Protein 4M1B (pdb70)

Radius of gyration: 23.22 Å; Cα contacts (8 Å, |Δi|>4): 862; chains: 2; bounding box: 54×66×50 Å

Sequence (400 aa):
KVIYKGDTSKKQVAFTFDISWGDKKAIPILDTLKERDIKNATFFLSAAWAERHPDVVERIIKDGHEIGSMGYNYTSYTSLETNEIRRDLLRAQDVFTKLGVKQIKLLRPPSGDFNKATLKIAESLGYTVVHWSNNSNDWKNPGVNKIVSTVSNNLKGGDIVLLHASDSALQTNKALPLLLQKLKSDGYEQISVSQLISNTKVIYKGDTSKKQVAFTFDISWGDKKAIPILDTLKERDIKNATFFLSAAWAERHPDVVERIIKDGHEIGSMGYNYTSYTSLETNEIRRDLLRAQDVFTKLGVKQIKLLRPPSGDFNKATLKIAESLGYTVVHWSNNSNDWKNPGVNKIVSTVSNNLKGGDIVLLHASDSALQTNKALPLLLQKLKSDGYEQISVSQLISNT

Secondary structure (DSSP, 8-state):
-EESB--TTSSEEEEEEEESS-SSSHHHHHHHHHHTT----EEEE-HHHHHH-HHHHHHHHHHT-EEEE--SS-S-GGGS-HHHHHHHHHHHHHHHHHTTPPPP-EE--GGG---HHHHHHHHHTTPEEE--SEE--GGG---HHHHHHHHHHT--TTBEEEEE-STT-SSHHHHHHHHHHHHHHTT-EE--HHHHHHT-/-EESB--TTSSEEEEEEEESS-SSSHHHHHHHHHHTT----EEEE-HHHHTT-HHHHHHHHHTT-EEEE--SS-S-GGGS-HHHHHHHHHHHHHHHHHTT-----EE--GGG---HHHHHHHHHTTPEEE--SEE--GGG---HHHHHHHHHTT--TTBEEEEE-STT-SSHHHHHHHHHHHHHHHTPEE--HHHHHHH-

Foldseek 3Di:
DADAWFDLVDQAEAEEAEAEAADPQLVLLLVLCVVLPHQEHEYEYALLRCLVPLVSVLSNVVSRYAYAYQFHDLDAPVPDDLVVLLVRNVVSQVSCVVSVHDGHQEYQHRVNDDDDSNCVSCVVVNHHYYDWDQELVQLVVPDLVSSLCSCLVPPTHGTYYYDYRYPSRPCCSVNVVVNVCSSVVVPHHHHHPVVRHVVD/DADAWFDQPDQAEAEEAEAQAADPQQVLLLVLCVVVPNQEHEYEYALLRCLVCLVSVVSNVVSRYHYAYQFHHQDAPVVDDLVVLLVRNVVSCVSCVVSVNNPHAEYEHRPNHDDVSNVVSCVVVNHYYYHWDAELVQLVVPDLVSSLCSRLVRDGHGGYYYDYRYPSRPRCSVNVVVNVVSCVVVVHHYHYVVVRVVVD

Solvent-accessible surface area: 17294 Å² total; per-residue (Å²): 153,30,21,102,109,10,39,86,102,84,103,34,0,0,0,0,0,14,1,32,128,12,90,139,66,6,59,52,0,0,64,14,0,101,120,110,116,27,123,41,0,0,0,0,0,1,0,24,9,0,21,190,38,59,92,6,0,124,48,0,48,162,13,49,2,35,9,0,0,2,0,24,81,104,66,22,2,64,81,58,96,66,86,82,2,79,67,12,1,52,40,0,22,3,1,0,0,32,32,22,0,72,84,8,146,5,0,2,1,0,69,13,57,48,66,163,48,1,27,125,8,0,104,72,54,57,20,47,4,0,35,49,49,7,48,0,50,0,123,132,42,42,23,39,125,113,0,26,40,30,1,22,120,84,9,131,9,0,7,0,0,9,0,31,1,4,15,40,2,94,35,0,49,130,0,0,34,81,1,12,114,52,4,162,86,60,49,34,94,14,6,9,0,39,81,2,50,94,52,102,165,59,21,104,77,8,81,89,99,114,108,22,0,0,1,0,0,3,1,14,20,12,87,113,53,8,63,52,1,0,60,12,1,91,130,103,111,29,104,40,0,0,0,0,0,1,0,19,8,0,67,153,37,67,102,11,3,117,50,0,76,177,11,48,12,34,14,0,0,0,0,20,45,20,5,0,0,77,38,39,125,59,108,86,0,97,150,10,0,71,83,0,73,74,11,2,59,162,50,61,20,155,139,22,116,2,0,0,0,0,23,7,42,43,57,153,28,0,49,142,12,1,124,88,42,56,15,15,0,0,38,35,42,8,43,0,45,0,21,93,29,52,24,35,113,116,0,11,40,39,1,22,115,93,15,134,8,0,4,0,0,8,0,3,1,0,4,1,2,80,35,0,49,134,0,0,24,64,0,18,108,80,8,177,88,75,45,35,96,12,7,8,0,34,78,4,36,84,75,76

B-factor: mean 28.82, std 10.71, range [11.8, 72.99]

Nearest PDB structures (foldseek):
  4m1b-assembly2_B  TM=9.863E-01  e=6.313E-39  Bacillus anthracis
  7bkf-assembly1_A  TM=9.583E-01  e=1.012E-19  Bacillus anthracis
  6hpa-assembly1_A  TM=9.599E-01  e=2.372E-19  Bacillus anthracis
  6hm9-assembly1_A  TM=9.609E-01  e=3.026E-19  Bacillus anthracis
  2cc0-assembly1_B  TM=9.495E-01  e=5.372E-16  Streptomyces lividans

CATH classification: 3.20.20.370

InterPro domains:
  IPR002509 NodB homology domain [PF01522] (51-176)
  IPR002509 NodB homology domain [PS51677] (57-237)
  IPR011330 Glycoside hydrolase/deacetylase, beta/alpha-barrel [SSF88713] (14-243)
  IPR014132 Sporulation polysaccharide deacetylase PdaB-like [TIGR02764] (53-243)
  IPR050248 Polysaccharide deacetylase, ArnD subfamily [PTHR10587] (42-245)

Structure (mmCIF, N/CA/C/O backbone):
data_4M1B
#
_entry.id   4M1B
#
_cell.length_a   47.173
_cell.length_b   75.795
_cell.length_c   124.540
_cell.angle_alpha   90.00
_cell.angle_beta   90.00
_cell.angle_gamma   90.00
#
_symmetry.space_group_name_H-M   'P 21 21 21'
#
loop_
_entity.id
_entity.type
_entity.pdbx_description
1 polymer 'Polysaccharide deacetylase'
2 non-polymer 'TRIETHYLENE GLYCOL'
3 water water
#
loop_
_atom_site.group_PDB
_atom_site.id
_atom_site.type_symbol
_atom_site.label_atom_id
_atom_site.label_alt_id
_atom_site.label_comp_id
_atom_site.label_asym_id
_atom_site.label_entity_id
_atom_site.label_seq_id
_atom_site.pdbx_PDB_ins_code
_atom_site.Cartn_x
_atom_site.Cartn_y
_atom_site.Cartn_z
_atom_site.occupancy
_atom_site.B_iso_or_equiv
_atom_site.auth_seq_id
_atom_site.auth_comp_id
_atom_site.auth_asym_id
_atom_site.auth_atom_id
_atom_site.pdbx_PDB_model_num
ATOM 1 N N . LYS A 1 47 ? 16.086 32.811 71.125 1.00 48.66 47 LYS A N 1
ATOM 2 C CA . LYS A 1 47 ? 16.206 34.257 70.974 1.00 54.81 47 LYS A CA 1
ATOM 3 C C . LYS A 1 47 ? 16.228 34.955 72.338 1.00 56.12 47 LYS A C 1
ATOM 4 O O . LYS A 1 47 ? 16.432 36.170 72.432 1.00 52.46 47 LYS A O 1
ATOM 10 N N . VAL A 1 48 ? 15.996 34.172 73.388 1.00 49.46 48 VAL A N 1
ATOM 11 C CA . VAL A 1 48 ? 16.321 34.580 74.748 1.00 43.57 48 VAL A CA 1
ATOM 12 C C . VAL A 1 48 ? 17.784 34.185 74.999 1.00 43.20 48 VAL A C 1
ATOM 13 O O . VAL A 1 48 ? 18.276 33.213 74.420 1.00 44.71 48 VAL A O 1
ATOM 17 N N . ILE A 1 49 ? 18.507 34.956 75.804 1.00 35.44 49 ILE A N 1
ATOM 18 C CA . ILE A 1 49 ? 19.850 34.531 76.170 1.00 35.38 49 ILE A CA 1
ATOM 19 C C . ILE A 1 49 ? 19.942 34.066 77.629 1.00 36.11 49 ILE A C 1
ATOM 20 O O . ILE A 1 49 ? 19.516 34.776 78.552 1.00 28.55 49 ILE A O 1
ATOM 25 N N . TYR A 1 50 ? 20.487 32.863 77.818 1.00 32.92 50 TYR A N 1
ATOM 26 C CA . TYR A 1 50 ? 20.640 32.280 79.145 1.00 30.64 50 TYR A CA 1
ATOM 27 C C . TYR A 1 50 ? 22.080 32.417 79.579 1.00 32.77 50 TYR A C 1
ATOM 28 O O . TYR A 1 50 ? 22.364 32.549 80.774 1.00 28.05 50 TYR A O 1
ATOM 37 N N . LYS A 1 51 ? 22.984 32.394 78.598 1.00 28.73 51 LYS A N 1
ATOM 38 C CA . LYS A 1 51 ? 24.419 32.437 78.865 1.00 31.03 51 LYS A CA 1
ATOM 39 C C . LYS A 1 51 ? 25.202 32.832 77.625 1.00 31.26 51 LYS A C 1
ATOM 40 O O . LYS A 1 51 ? 24.656 32.881 76.523 1.00 34.60 51 LYS A O 1
ATOM 46 N N . GLY A 1 52 ? 26.490 33.097 77.812 1.00 27.21 52 GLY A N 1
ATOM 47 C CA . GLY A 1 52 ? 27.360 33.467 76.713 1.00 32.08 52 GLY A CA 1
ATOM 48 C C . GLY A 1 52 ? 28.254 32.329 76.258 1.00 30.18 52 GLY A C 1
ATOM 49 O O . GLY A 1 52 ? 27.902 31.156 76.390 1.00 31.77 52 GLY A O 1
ATOM 50 N N . ASP A 1 53 ? 29.412 32.690 75.718 1.00 31.70 53 ASP A N 1
ATOM 51 C CA . ASP A 1 53 ? 30.367 31.726 75.179 1.00 35.91 53 ASP A CA 1
ATOM 52 C C . ASP A 1 53 ? 30.933 30.827 76.285 1.00 35.70 53 ASP A C 1
ATOM 53 O O . ASP A 1 53 ? 31.695 31.284 77.141 1.00 31.58 53 ASP A O 1
ATOM 58 N N . THR A 1 54 ? 30.575 29.545 76.255 1.00 34.84 54 THR A N 1
ATOM 59 C CA . THR A 1 54 ? 30.991 28.625 77.312 1.00 36.82 54 THR A CA 1
ATOM 60 C C . THR A 1 54 ? 32.460 28.237 77.230 1.00 34.63 54 THR A C 1
ATOM 61 O O . THR A 1 54 ? 32.985 27.602 78.144 1.00 38.80 54 THR A O 1
ATOM 65 N N . SER A 1 55 ? 33.126 28.613 76.143 1.00 37.13 55 SER A N 1
ATOM 66 C CA . SER A 1 55 ? 34.523 28.231 75.960 1.00 38.50 55 SER A CA 1
ATOM 67 C C . SER A 1 55 ? 35.470 29.363 76.344 1.00 41.12 55 SER A C 1
ATOM 68 O O . SER A 1 55 ? 36.680 29.277 76.123 1.00 44.08 55 SER A O 1
ATOM 71 N N . LYS A 1 56 ? 34.918 30.430 76.914 1.00 35.16 56 LYS A N 1
ATOM 72 C CA . LYS A 1 56 ? 35.738 31.547 77.376 1.00 35.81 56 LYS A CA 1
ATOM 73 C C . LYS A 1 56 ? 35.450 31.849 78.841 1.00 37.22 56 LYS A C 1
ATOM 74 O O . LYS A 1 56 ? 34.384 31.507 79.349 1.00 38.55 56 LYS A O 1
ATOM 80 N N . LYS A 1 57 ? 36.391 32.505 79.510 1.00 35.36 57 LYS A N 1
ATOM 81 C CA . LYS A 1 57 ? 36.290 32.712 80.954 1.00 36.76 57 LYS A CA 1
ATOM 82 C C . LYS A 1 57 ? 35.734 34.083 81.309 1.00 33.68 57 LYS A C 1
ATOM 83 O O . LYS A 1 57 ? 36.373 34.868 82.018 1.00 33.97 57 LYS A O 1
ATOM 89 N N . GLN A 1 58 ? 34.537 34.362 80.804 1.00 33.81 58 GLN A N 1
ATOM 90 C CA . GLN A 1 58 ? 33.871 35.631 81.055 1.00 28.16 58 GLN A CA 1
ATOM 91 C C . GLN A 1 58 ? 32.468 35.330 81.559 1.00 23.47 58 GLN A C 1
ATOM 92 O O . GLN A 1 58 ? 31.792 34.440 81.046 1.00 24.39 58 GLN A O 1
ATOM 98 N N . VAL A 1 59 ? 32.041 36.057 82.583 1.00 24.33 59 VAL A N 1
ATOM 99 C CA . VAL A 1 59 ? 30.720 35.830 83.160 1.00 27.27 59 VAL A CA 1
ATOM 100 C C . VAL A 1 59 ? 30.096 37.186 83.442 1.00 21.48 59 VAL A C 1
ATOM 101 O O . VAL A 1 59 ? 30.802 38.194 83.556 1.00 20.42 59 VAL A O 1
ATOM 105 N N . ALA A 1 60 ? 28.778 37.219 83.554 1.00 18.77 60 ALA A N 1
ATOM 106 C CA . ALA A 1 60 ? 28.091 38.472 83.840 1.00 20.11 60 ALA A CA 1
ATOM 107 C C . ALA A 1 60 ? 27.368 38.374 85.171 1.00 19.11 60 ALA A C 1
ATOM 108 O O . ALA A 1 60 ? 26.525 37.481 85.353 1.00 19.79 60 ALA A O 1
ATOM 110 N N . PHE A 1 61 ? 27.704 39.256 86.115 1.00 19.07 61 PHE A N 1
ATOM 111 C CA . PHE A 1 61 ? 26.894 39.363 87.330 1.00 20.30 61 PHE A CA 1
ATOM 112 C C . PHE A 1 61 ? 25.765 40.327 87.032 1.00 22.57 61 PHE A C 1
ATOM 113 O O . PHE A 1 61 ? 26.010 41.444 86.543 1.00 20.81 61 PHE A O 1
ATOM 121 N N . THR A 1 62 ? 24.532 39.891 87.289 1.00 19.37 62 THR A N 1
ATOM 122 C CA . THR A 1 62 ? 23.375 40.749 87.080 1.00 19.31 62 THR A CA 1
ATOM 123 C C . THR A 1 62 ? 22.582 40.914 88.376 1.00 21.84 62 THR A C 1
ATOM 124 O O . THR A 1 62 ? 22.468 39.972 89.168 1.00 21.47 62 THR A O 1
ATOM 128 N N . PHE A 1 63 ? 22.073 42.122 88.598 1.00 17.55 63 PHE A N 1
ATOM 129 C CA . PHE A 1 63 ? 21.315 42.440 89.807 1.00 17.91 63 PHE A CA 1
ATOM 130 C C . PHE A 1 63 ? 19.937 42.966 89.439 1.00 21.10 63 PHE A C 1
ATOM 131 O O . PHE A 1 63 ? 19.832 43.974 88.733 1.00 19.17 63 PHE A O 1
ATOM 139 N N . ASP A 1 64 ? 18.883 42.292 89.905 1.00 19.11 64 ASP A N 1
ATOM 140 C CA . ASP A 1 64 ? 17.513 42.764 89.703 1.00 17.58 64 ASP A CA 1
ATOM 141 C C . ASP A 1 64 ? 17.092 43.645 90.880 1.00 19.13 64 ASP A C 1
ATOM 142 O O . ASP A 1 64 ? 17.360 43.310 92.045 1.00 18.88 64 ASP A O 1
ATOM 147 N N . ILE A 1 65 ? 16.445 44.775 90.586 1.00 17.68 65 ILE A N 1
ATOM 148 C CA . ILE A 1 65 ? 15.874 45.633 91.625 1.00 17.70 65 ILE A CA 1
ATOM 149 C C . ILE A 1 65 ? 14.404 45.928 91.314 1.00 18.51 65 ILE A C 1
ATOM 150 O O . ILE A 1 65 ? 14.093 46.627 90.339 1.00 16.40 65 ILE A O 1
ATOM 155 N N . SER A 1 66 ? 13.496 45.413 92.136 1.00 17.51 66 SER A N 1
ATOM 156 C CA . SER A 1 66 ? 12.067 45.646 91.894 1.00 21.39 66 SER A CA 1
ATOM 157 C C . SER A 1 66 ? 11.472 46.547 92.974 1.00 22.63 66 SER A C 1
ATOM 158 O O . SER A 1 66 ? 10.369 47.079 92.814 1.00 22.80 66 SER A O 1
ATOM 161 N N . TRP A 1 67 ? 12.199 46.708 94.078 1.00 17.61 67 TRP A N 1
ATOM 162 C CA . TRP A 1 67 ? 11.732 47.543 95.181 1.00 20.94 67 TRP A CA 1
ATOM 163 C C . TRP A 1 67 ? 12.875 47.827 96.126 1.00 20.76 67 TRP A C 1
ATOM 164 O O . TRP A 1 67 ? 13.902 47.139 96.089 1.00 20.51 67 TRP A O 1
ATOM 175 N N . GLY A 1 68 ? 12.694 48.849 96.958 1.00 19.91 68 GLY A N 1
ATOM 176 C CA . GLY A 1 68 ? 13.597 49.096 98.065 1.00 20.78 68 GLY A CA 1
ATOM 177 C C . GLY A 1 68 ? 14.366 50.399 98.034 1.00 23.08 68 GLY A C 1
ATOM 178 O O . GLY A 1 68 ? 14.534 51.018 96.977 1.00 23.27 68 GLY A O 1
ATOM 179 N N . ASP A 1 69 ? 14.861 50.811 99.200 1.00 22.35 69 ASP A N 1
ATOM 180 C CA . ASP A 1 69 ? 15.653 52.038 99.304 1.00 24.02 69 ASP A CA 1
ATOM 181 C C . ASP A 1 69 ? 16.877 51.921 100.210 1.00 22.15 69 ASP A C 1
ATOM 182 O O . ASP A 1 69 ? 17.415 52.947 100.631 1.00 23.11 69 ASP A O 1
ATOM 187 N N . LYS A 1 70 ? 17.323 50.694 100.499 1.00 25.27 70 LYS A N 1
ATOM 188 C CA . LYS A 1 70 ? 18.401 50.480 101.483 1.00 24.49 70 LYS A CA 1
ATOM 189 C C . LYS A 1 70 ? 19.596 49.635 101.024 1.00 25.44 70 LYS A C 1
ATOM 190 O O . LYS A 1 70 ? 20.735 49.904 101.426 1.00 28.27 70 LYS A O 1
ATOM 196 N N . LYS A 1 71 ? 19.352 48.601 100.218 1.00 22.09 71 LYS A N 1
ATOM 197 C CA . LYS A 1 71 ? 20.408 47.629 99.913 1.00 20.59 71 LYS A CA 1
ATOM 198 C C . LYS A 1 71 ? 21.238 47.933 98.665 1.00 22.13 71 LYS A C 1
ATOM 199 O O . LYS A 1 71 ? 22.400 47.526 98.579 1.00 22.82 71 LYS A O 1
ATOM 205 N N . ALA A 1 72 ? 20.653 48.633 97.694 1.00 22.09 72 ALA A N 1
ATOM 206 C CA . ALA A 1 72 ? 21.339 48.861 96.419 1.00 17.36 72 ALA A CA 1
ATOM 207 C C . ALA A 1 72 ? 22.584 49.733 96.562 1.00 19.88 72 ALA A C 1
ATOM 208 O O . ALA A 1 72 ? 23.619 49.444 95.969 1.00 19.78 72 ALA A O 1
ATOM 210 N N . ILE A 1 73 ? 22.487 50.812 97.329 1.00 20.20 73 ILE A N 1
ATOM 211 C CA . ILE A 1 73 ? 23.637 51.712 97.468 1.00 21.16 73 ILE A CA 1
ATOM 212 C C . ILE A 1 73 ? 24.880 51.027 98.081 1.00 20.98 73 ILE A C 1
ATOM 213 O O . ILE A 1 73 ? 25.983 51.165 97.546 1.00 22.67 73 ILE A O 1
ATOM 218 N N . PRO A 1 74 ? 24.712 50.283 99.196 1.00 21.24 74 PRO A N 1
ATOM 219 C CA . PRO A 1 74 ? 25.890 49.563 99.702 1.00 21.27 74 PRO A CA 1
ATOM 220 C C . PRO A 1 74 ? 26.441 48.551 98.699 1.00 19.58 74 PRO A C 1
ATOM 221 O O . PRO A 1 74 ? 27.660 48.411 98.602 1.00 18.31 74 PRO A O 1
ATOM 225 N N . ILE A 1 75 ? 25.576 47.854 97.967 1.00 17.00 75 ILE A N 1
ATOM 226 C CA . ILE A 1 75 ? 26.045 46.959 96.900 1.00 19.41 75 ILE A CA 1
ATOM 227 C C . ILE A 1 75 ? 26.860 47.737 95.861 1.00 19.39 75 ILE A C 1
ATOM 228 O O . ILE A 1 75 ? 27.921 47.282 95.409 1.00 18.63 75 ILE A O 1
ATOM 233 N N . LEU A 1 76 ? 26.372 48.922 95.501 1.00 19.94 76 LEU A N 1
ATOM 234 C CA . LEU A 1 76 ? 27.091 49.782 94.569 1.00 18.57 76 LEU A CA 1
ATOM 235 C C . LEU A 1 76 ? 28.434 50.238 95.150 1.00 20.46 76 LEU A C 1
ATOM 236 O O . LEU A 1 76 ? 29.432 50.303 94.435 1.00 16.80 76 LEU A O 1
ATOM 241 N N . ASP A 1 77 ? 28.463 50.550 96.442 1.00 20.91 77 ASP A N 1
ATOM 242 C CA . ASP A 1 77 ? 29.725 50.944 97.076 1.00 25.21 77 ASP A CA 1
ATOM 243 C C . ASP A 1 77 ? 30.722 49.796 97.056 1.00 24.51 77 ASP A C 1
ATOM 244 O O . ASP A 1 77 ? 31.922 50.002 96.857 1.00 22.67 77 ASP A O 1
ATOM 249 N N . THR A 1 78 ? 30.227 48.577 97.255 1.00 20.82 78 THR A N 1
ATOM 250 C CA . THR A 1 78 ? 31.093 47.403 97.233 1.00 21.57 78 THR A CA 1
ATOM 251 C C . THR A 1 78 ? 31.692 47.168 95.843 1.00 22.96 78 THR A C 1
ATOM 252 O O . THR A 1 78 ? 32.890 46.905 95.711 1.00 19.74 78 THR A O 1
ATOM 256 N N . LEU A 1 79 ? 30.861 47.256 94.808 1.00 17.66 79 LEU A N 1
ATOM 257 C CA . LEU A 1 79 ? 31.337 47.093 93.424 1.00 20.58 79 LEU A CA 1
ATOM 258 C C . LEU A 1 79 ? 32.410 48.117 93.075 1.00 21.37 79 LEU A C 1
ATOM 259 O O . LEU A 1 79 ? 33.410 47.797 92.418 1.00 21.76 79 LEU A O 1
ATOM 264 N N . LYS A 1 80 ? 32.209 49.351 93.526 1.00 19.77 80 LYS A N 1
ATOM 265 C CA . LYS A 1 80 ? 33.172 50.419 93.260 1.00 24.03 80 LYS A CA 1
ATOM 266 C C . LYS A 1 80 ? 34.504 50.123 93.951 1.00 27.09 80 LYS A C 1
ATOM 267 O O . LYS A 1 80 ? 35.576 50.243 93.361 1.00 28.36 80 LYS A O 1
ATOM 273 N N . GLU A 1 81 ? 34.410 49.717 95.210 1.00 25.86 81 GLU A N 1
ATOM 274 C CA . GLU A 1 81 ? 35.559 49.412 96.059 1.00 26.28 81 GLU A CA 1
ATOM 275 C C . GLU A 1 81 ? 36.376 48.222 95.548 1.00 30.19 81 GLU A C 1
ATOM 276 O O . GLU A 1 81 ? 37.603 48.176 95.712 1.00 32.72 81 GLU A O 1
ATOM 282 N N . ARG A 1 82 ? 35.699 47.264 94.918 1.00 25.93 82 ARG A N 1
ATOM 283 C CA . ARG A 1 82 ? 36.373 46.106 94.339 1.00 24.69 82 ARG A CA 1
ATOM 284 C C . ARG A 1 82 ? 36.695 46.336 92.862 1.00 24.13 82 ARG A C 1
ATOM 285 O O . ARG A 1 82 ? 37.072 45.396 92.157 1.00 27.24 82 ARG A O 1
ATOM 293 N N . ASP A 1 83 ? 36.519 47.575 92.398 1.00 27.26 83 ASP A N 1
ATOM 294 C CA . ASP A 1 83 ? 36.865 47.967 91.025 1.00 26.79 83 ASP A CA 1
ATOM 295 C C . ASP A 1 83 ? 36.013 47.321 89.915 1.00 30.56 83 ASP A C 1
ATOM 296 O O . ASP A 1 83 ? 36.507 47.019 88.827 1.00 27.84 83 ASP A O 1
ATOM 301 N N . ILE A 1 84 ? 34.726 47.116 90.181 1.00 27.30 84 ILE A N 1
ATOM 302 C CA . ILE A 1 84 ? 33.822 46.615 89.148 1.00 24.84 84 ILE A CA 1
ATOM 303 C C . ILE A 1 84 ? 32.947 47.765 88.631 1.00 28.78 84 ILE A C 1
ATOM 304 O O . ILE A 1 84 ? 32.177 48.353 89.403 1.00 23.86 84 ILE A O 1
ATOM 309 N N . LYS A 1 85 ? 33.051 48.080 87.338 1.00 22.25 85 LYS A N 1
ATOM 310 C CA . LYS A 1 85 ? 32.308 49.208 86.768 1.00 26.64 85 LYS A CA 1
ATOM 311 C C . LYS A 1 85 ? 31.403 48.773 85.618 1.00 24.95 85 LYS A C 1
ATOM 312 O O . LYS A 1 85 ? 30.864 49.607 84.879 1.00 27.26 85 LYS A O 1
ATOM 318 N N . ASN A 1 86 ? 31.229 47.466 85.460 1.00 22.77 86 ASN A N 1
ATOM 319 C CA . ASN A 1 86 ? 30.469 46.962 84.323 1.00 23.33 86 ASN A CA 1
ATOM 320 C C . ASN A 1 86 ? 29.572 45.791 84.673 1.00 21.11 86 ASN A C 1
ATOM 321 O O . ASN A 1 86 ? 29.417 44.858 83.880 1.00 22.63 86 ASN A O 1
ATOM 326 N N . ALA A 1 87 ? 28.968 45.842 85.857 1.00 21.21 87 ALA A N 1
ATOM 327 C CA . ALA A 1 87 ? 27.925 44.880 86.192 1.00 24.53 87 ALA A CA 1
ATOM 328 C C . ALA A 1 87 ? 26.669 45.291 85.424 1.00 23.76 87 ALA A C 1
ATOM 329 O O . ALA A 1 87 ? 26.659 46.331 84.750 1.00 20.62 87 ALA A O 1
ATOM 331 N N . THR A 1 88 ? 25.620 44.478 85.508 1.00 19.01 88 THR A N 1
ATOM 332 C CA . THR A 1 88 ? 24.375 44.781 84.815 1.00 20.40 88 THR A CA 1
ATOM 333 C C . THR A 1 88 ? 23.234 44.788 85.826 1.00 21.48 88 THR A C 1
ATOM 334 O O . THR A 1 88 ? 23.129 43.865 86.635 1.00 17.60 88 THR A O 1
ATOM 338 N N . PHE A 1 89 ? 22.416 45.845 85.798 1.00 18.34 89 PHE A N 1
ATOM 339 C CA . PHE A 1 89 ? 21.285 45.993 86.713 1.00 16.58 89 PHE A CA 1
ATOM 340 C C . PHE A 1 89 ? 20.002 46.020 85.916 1.00 19.09 89 PHE A C 1
ATOM 341 O O . PHE A 1 89 ? 19.879 46.811 84.987 1.00 20.96 89 PHE A O 1
ATOM 349 N N . PHE A 1 90 ? 19.055 45.161 86.270 1.00 19.00 90 PHE A N 1
ATOM 350 C CA . PHE A 1 90 ? 17.734 45.174 85.649 1.00 17.42 90 PHE A CA 1
ATOM 351 C C . PHE A 1 90 ? 16.752 45.835 86.603 1.00 20.06 90 PHE A C 1
ATOM 352 O O . PHE A 1 90 ? 16.606 45.411 87.751 1.00 20.05 90 PHE A O 1
ATOM 360 N N . LEU A 1 91 ? 16.085 46.885 86.132 1.00 18.27 91 LEU A N 1
ATOM 361 C CA . LEU A 1 91 ? 15.340 47.766 87.020 1.00 15.15 91 LEU A CA 1
ATOM 362 C C . LEU A 1 91 ? 13.881 47.771 86.644 1.00 19.67 91 LEU A C 1
ATOM 363 O O . LEU A 1 91 ? 13.535 47.861 85.458 1.00 17.63 91 LEU A O 1
ATOM 368 N N . SER A 1 92 ? 13.015 47.685 87.645 1.00 18.19 92 SER A N 1
ATOM 369 C CA . SER A 1 92 ? 11.603 47.960 87.400 1.00 19.32 92 SER A CA 1
ATOM 370 C C . SER A 1 92 ? 11.473 49.476 87.291 1.00 18.62 92 SER A C 1
ATOM 371 O O . SER A 1 92 ? 11.985 50.208 88.146 1.00 16.05 92 SER A O 1
ATOM 374 N N . ALA A 1 93 ? 10.813 49.963 86.245 1.00 16.06 93 ALA A N 1
ATOM 375 C CA . ALA A 1 93 ? 10.762 51.409 86.013 1.00 18.86 93 ALA A CA 1
ATOM 376 C C . ALA A 1 93 ? 9.828 52.117 86.988 1.00 18.87 93 ALA A C 1
ATOM 377 O O . ALA A 1 93 ? 9.948 53.322 87.191 1.00 20.64 93 ALA A O 1
ATOM 379 N N . ALA A 1 94 ? 8.891 51.379 87.582 1.00 18.57 94 ALA A N 1
ATOM 380 C CA . ALA A 1 94 ? 8.035 51.970 88.608 1.00 22.99 94 ALA A CA 1
ATOM 381 C C . ALA A 1 94 ? 8.882 52.249 89.837 1.00 19.46 94 ALA A C 1
ATOM 382 O O . ALA A 1 94 ? 8.718 53.275 90.507 1.00 21.26 94 ALA A O 1
ATOM 384 N N . TRP A 1 95 ? 9.793 51.334 90.137 1.00 19.58 95 TRP A N 1
ATOM 385 C CA . TRP A 1 95 ? 10.737 51.564 91.218 1.00 18.02 95 TRP A CA 1
ATOM 386 C C . TRP A 1 95 ? 11.690 52.715 90.878 1.00 18.37 95 TRP A C 1
ATOM 387 O O . TRP A 1 95 ? 11.953 53.575 91.715 1.00 19.75 95 TRP A O 1
ATOM 398 N N . ALA A 1 96 ? 12.221 52.718 89.655 1.00 18.14 96 ALA A N 1
ATOM 399 C CA . ALA A 1 96 ? 13.223 53.720 89.256 1.00 19.24 96 ALA A CA 1
ATOM 400 C C . ALA A 1 96 ? 12.678 55.142 89.345 1.00 22.75 96 ALA A C 1
ATOM 401 O O . ALA A 1 96 ? 13.373 56.067 89.788 1.00 18.91 96 ALA A O 1
ATOM 403 N N . GLU A 1 97 ? 11.436 55.312 88.903 1.00 18.19 97 GLU A N 1
ATOM 404 C CA . GLU A 1 97 ? 10.758 56.598 88.953 1.00 19.94 97 GLU A CA 1
ATOM 405 C C . GLU A 1 97 ? 10.694 57.162 90.376 1.00 22.94 97 GLU A C 1
ATOM 406 O O . GLU A 1 97 ? 10.728 58.386 90.566 1.00 23.27 97 GLU A O 1
ATOM 412 N N . ARG A 1 98 ? 10.586 56.264 91.360 1.00 24.55 98 ARG A N 1
ATOM 413 C CA . ARG A 1 98 ? 10.490 56.623 92.782 1.00 24.10 98 ARG A CA 1
ATOM 414 C C . ARG A 1 98 ? 11.853 56.765 93.450 1.00 23.58 98 ARG A C 1
ATOM 415 O O . ARG A 1 98 ? 11.975 57.417 94.489 1.00 25.03 98 ARG A O 1
ATOM 423 N N . HIS A 1 99 ? 12.877 56.138 92.872 1.00 21.84 99 HIS A N 1
ATOM 424 C CA . HIS A 1 99 ? 14.229 56.204 93.438 1.00 21.95 99 HIS A CA 1
ATOM 425 C C . HIS A 1 99 ? 15.302 56.642 92.436 1.00 20.55 99 HIS A C 1
ATOM 426 O O . HIS A 1 99 ? 16.279 55.920 92.204 1.00 20.35 99 HIS A O 1
ATOM 433 N N . PRO A 1 100 ? 15.143 57.846 91.858 1.00 20.84 100 PRO A N 1
ATOM 434 C CA . PRO A 1 100 ? 16.079 58.251 90.808 1.00 19.61 100 PRO A CA 1
ATOM 435 C C . PRO A 1 100 ? 17.482 58.485 91.358 1.00 19.61 100 PRO A C 1
ATOM 436 O O . PRO A 1 100 ? 18.444 58.463 90.590 1.00 18.79 100 PRO A O 1
ATOM 440 N N . ASP A 1 101 ? 17.605 58.708 92.661 1.00 23.06 101 ASP A N 1
ATOM 441 C CA . ASP A 1 101 ? 18.932 58.883 93.237 1.00 22.81 101 ASP A CA 1
ATOM 442 C C . ASP A 1 101 ? 19.735 57.601 93.071 1.00 21.71 101 ASP A C 1
ATOM 443 O O . ASP A 1 101 ? 20.917 57.638 92.747 1.00 24.69 101 ASP A O 1
ATOM 448 N N . VAL A 1 102 ? 19.087 56.462 93.277 1.00 19.67 102 VAL A N 1
ATOM 449 C CA . VAL A 1 102 ? 19.777 55.184 93.120 1.00 20.91 102 VAL A CA 1
ATOM 450 C C . VAL A 1 102 ? 20.132 54.926 91.652 1.00 18.01 102 VAL A C 1
ATOM 451 O O . VAL A 1 102 ? 21.263 54.529 91.330 1.00 18.40 102 VAL A O 1
ATOM 455 N N . VAL A 1 103 ? 19.175 55.154 90.752 1.00 17.10 103 VAL A N 1
ATOM 456 C CA . VAL A 1 103 ? 19.454 55.032 89.321 1.00 16.80 103 VAL A CA 1
ATOM 457 C C . VAL A 1 103 ? 20.634 55.911 88.898 1.00 16.82 103 VAL A C 1
ATOM 458 O O . VAL A 1 103 ? 21.513 55.461 88.166 1.00 19.22 103 VAL A O 1
ATOM 462 N N . GLU A 1 104 ? 20.645 57.159 89.368 1.00 22.45 104 GLU A N 1
ATOM 463 C CA . GLU A 1 104 ? 21.738 58.106 89.108 1.00 21.72 104 GLU A CA 1
ATOM 464 C C . GLU A 1 104 ? 23.082 57.475 89.456 1.00 23.49 104 GLU A C 1
ATOM 465 O O . GLU A 1 104 ? 24.072 57.603 88.723 1.00 22.74 104 GLU A O 1
ATOM 471 N N . ARG A 1 105 ? 23.123 56.795 90.593 1.00 22.17 105 ARG A N 1
ATOM 472 C CA . ARG A 1 105 ? 24.383 56.241 91.083 1.00 23.65 105 ARG A CA 1
ATOM 473 C C . ARG A 1 105 ? 24.845 55.078 90.201 1.00 22.94 105 ARG A C 1
ATOM 474 O O . ARG A 1 105 ? 26.034 54.947 89.892 1.00 25.14 105 ARG A O 1
ATOM 482 N N . ILE A 1 106 ? 23.893 54.251 89.771 1.00 20.22 106 ILE A N 1
ATOM 483 C CA . ILE A 1 106 ? 24.189 53.125 88.888 1.00 19.91 106 ILE A CA 1
ATOM 484 C C . ILE A 1 106 ? 24.800 53.639 87.582 1.00 24.05 106 ILE A C 1
ATOM 485 O O . ILE A 1 106 ? 25.827 53.130 87.113 1.00 22.71 106 ILE A O 1
ATOM 490 N N . ILE A 1 107 ? 24.170 54.658 87.007 1.00 22.61 107 ILE A N 1
ATOM 491 C CA . ILE A 1 107 ? 24.651 55.273 85.774 1.00 21.40 107 ILE A CA 1
ATOM 492 C C . ILE A 1 107 ? 26.047 55.875 85.976 1.00 24.96 107 ILE A C 1
ATOM 493 O O . ILE A 1 107 ? 26.952 55.681 85.159 1.00 24.91 107 ILE A O 1
ATOM 498 N N . LYS A 1 108 ? 26.220 56.606 87.072 1.00 24.29 108 LYS A N 1
ATOM 499 C CA . LYS A 1 108 ? 27.482 57.296 87.330 1.00 26.87 108 LYS A CA 1
ATOM 500 C C . LYS A 1 108 ? 28.659 56.331 87.446 1.00 26.81 108 LYS A C 1
ATOM 501 O O . LYS A 1 108 ? 29.771 56.656 87.044 1.00 25.64 108 LYS A O 1
ATOM 507 N N . ASP A 1 109 ? 28.417 55.152 88.010 1.00 24.82 109 ASP A N 1
ATOM 508 C CA . ASP A 1 109 ? 29.502 54.212 88.262 1.00 25.80 109 ASP A CA 1
ATOM 509 C C . ASP A 1 109 ? 29.846 53.387 87.032 1.00 25.72 109 ASP A C 1
ATOM 510 O O . ASP A 1 109 ? 30.863 52.692 87.020 1.00 31.25 109 ASP A O 1
ATOM 515 N N . GLY A 1 110 ? 29.010 53.454 85.997 1.00 23.50 110 GLY A N 1
ATOM 516 C CA . GLY A 1 110 ? 29.356 52.851 84.718 1.00 22.15 110 GLY A CA 1
ATOM 517 C C . GLY A 1 110 ? 28.596 51.601 84.323 1.00 25.07 110 GLY A C 1
ATOM 518 O O . GLY A 1 110 ? 28.782 51.086 83.222 1.00 24.68 110 GLY A O 1
ATOM 519 N N . HIS A 1 111 ? 27.727 51.116 85.205 1.00 23.58 111 HIS A N 1
ATOM 520 C CA . HIS A 1 111 ? 27.068 49.834 84.987 1.00 20.72 111 HIS A CA 1
ATOM 521 C C . HIS A 1 111 ? 26.048 49.880 83.864 1.00 24.24 111 HIS A C 1
ATOM 522 O O . HIS A 1 111 ? 25.494 50.933 83.562 1.00 27.35 111 HIS A O 1
ATOM 529 N N . GLU A 1 112 ? 25.792 48.728 83.257 1.00 21.07 112 GLU A N 1
ATOM 530 C CA . GLU A 1 112 ? 24.758 48.616 82.246 1.00 24.17 112 GLU A CA 1
ATOM 531 C C . GLU A 1 112 ? 23.387 48.482 82.915 1.00 23.64 112 GLU A C 1
ATOM 532 O O . GLU A 1 112 ? 23.260 47.804 83.944 1.00 22.17 112 GLU A O 1
ATOM 538 N N . ILE A 1 113 ? 22.370 49.126 82.338 1.00 23.77 113 ILE A N 1
ATOM 539 C CA . ILE A 1 113 ? 20.996 49.023 82.864 1.00 20.64 113 ILE A CA 1
ATOM 540 C C . ILE A 1 113 ? 20.053 48.348 81.879 1.00 22.09 113 ILE A C 1
ATOM 541 O O . ILE A 1 113 ? 20.002 48.702 80.691 1.00 22.81 113 ILE A O 1
ATOM 546 N N . GLY A 1 114 ? 19.310 47.366 82.368 1.00 19.30 114 GLY A N 1
ATOM 547 C CA . GLY A 1 114 ? 18.295 46.735 81.554 1.00 19.91 114 GLY A CA 1
ATOM 548 C C . GLY A 1 114 ? 16.927 47.001 82.138 1.00 20.60 114 GLY A C 1
ATOM 549 O O . GLY A 1 114 ? 16.802 47.417 83.291 1.00 18.42 114 GLY A O 1
ATOM 550 N N . SER A 1 115 ? 15.893 46.773 81.338 1.00 20.98 115 SER A N 1
ATOM 551 C CA . SER A 1 115 ? 14.527 47.016 81.789 1.00 21.27 115 SER A CA 1
ATOM 552 C C . SER A 1 115 ? 13.887 45.772 82.427 1.00 18.47 115 SER A C 1
ATOM 553 O O . SER A 1 115 ? 14.194 44.640 82.046 1.00 22.08 115 SER A O 1
ATOM 556 N N . MET A 1 116 ? 13.015 45.978 83.415 1.00 20.84 116 MET A N 1
ATOM 557 C CA . MET A 1 116 ? 12.139 44.901 83.895 1.00 23.95 116 MET A CA 1
ATOM 558 C C . MET A 1 116 ? 10.681 45.330 83.739 1.00 22.89 116 MET A C 1
ATOM 559 O O . MET A 1 116 ? 9.814 44.942 84.534 1.00 24.42 116 MET A O 1
ATOM 564 N N . GLY A 1 117 ? 10.408 46.124 82.706 1.00 21.72 117 GLY A N 1
ATOM 565 C CA . GLY A 1 117 ? 9.073 46.683 82.519 1.00 21.78 117 GLY A CA 1
ATOM 566 C C . GLY A 1 117 ? 8.788 47.803 83.503 1.00 21.89 117 GLY A C 1
ATOM 567 O O . GLY A 1 117 ? 9.688 48.243 84.229 1.00 20.41 117 GLY A O 1
ATOM 568 N N . TYR A 1 118 ? 7.545 48.276 83.541 1.00 22.82 118 TYR A N 1
ATOM 569 C CA . TYR A 1 118 ? 7.193 49.363 84.446 1.00 21.70 118 TYR A CA 1
ATOM 570 C C . TYR A 1 118 ? 6.535 48.789 85.681 1.00 24.61 118 TYR A C 1
ATOM 571 O O . TYR A 1 118 ? 7.110 48.825 86.773 1.00 25.00 118 TYR A O 1
ATOM 580 N N . ASN A 1 119 ? 5.324 48.268 85.497 1.00 23.70 119 ASN A N 1
ATOM 581 C CA . ASN A 1 119 ? 4.630 47.532 86.542 1.00 32.30 119 ASN A CA 1
ATOM 582 C C . ASN A 1 119 ? 5.315 46.200 86.808 1.00 35.22 119 ASN A C 1
ATOM 583 O O . ASN A 1 119 ? 5.786 45.543 85.876 1.00 33.08 119 ASN A O 1
ATOM 588 N N . TYR A 1 120 ? 5.378 45.792 88.071 1.00 42.06 120 TYR A N 1
ATOM 589 C CA . TYR A 1 120 ? 5.944 44.479 88.375 1.00 44.36 120 TYR A CA 1
ATOM 590 C C . TYR A 1 120 ? 4.859 43.404 88.381 1.00 41.65 120 TYR A C 1
ATOM 591 O O . TYR A 1 120 ? 4.575 42.807 89.418 1.00 48.07 120 TYR A O 1
ATOM 600 N N . THR A 1 121 ? 4.232 43.193 87.227 1.00 41.47 121 THR A N 1
ATOM 601 C CA . THR A 1 121 ? 3.306 42.078 87.050 1.00 40.90 121 THR A CA 1
ATOM 602 C C . THR A 1 121 ? 3.707 41.255 85.824 1.00 43.39 121 THR A C 1
ATOM 603 O O . THR A 1 121 ? 4.222 41.791 84.836 1.00 39.19 121 THR A O 1
ATOM 607 N N . SER A 1 122 ? 3.472 39.951 85.909 1.00 39.80 122 SER A N 1
ATOM 608 C CA . SER A 1 122 ? 3.884 38.996 84.891 1.00 38.64 122 SER A CA 1
ATOM 609 C C . SER A 1 122 ? 3.296 39.277 83.508 1.00 38.47 122 SER A C 1
ATOM 610 O O . SER A 1 122 ? 2.095 39.512 83.366 1.00 36.84 122 SER A O 1
ATOM 613 N N . TYR A 1 123 ? 4.157 39.242 82.495 1.00 34.84 123 TYR A N 1
ATOM 614 C CA . TYR A 1 123 ? 3.748 39.458 81.109 1.00 39.20 123 TYR A CA 1
ATOM 615 C C . TYR A 1 123 ? 2.895 38.309 80.548 1.00 42.56 123 TYR A C 1
ATOM 616 O O . TYR A 1 123 ? 2.132 38.503 79.599 1.00 41.43 123 TYR A O 1
ATOM 625 N N . THR A 1 124 ? 3.017 37.123 81.144 1.00 44.31 124 THR A N 1
ATOM 626 C CA . THR A 1 124 ? 2.246 35.951 80.711 1.00 45.96 124 THR A CA 1
ATOM 627 C C . THR A 1 124 ? 0.774 36.096 81.050 1.00 42.10 124 THR A C 1
ATOM 628 O O . THR A 1 124 ? -0.073 35.400 80.484 1.00 50.19 124 THR A O 1
ATOM 632 N N . SER A 1 125 ? 0.475 37.002 81.978 1.00 44.58 125 SER A N 1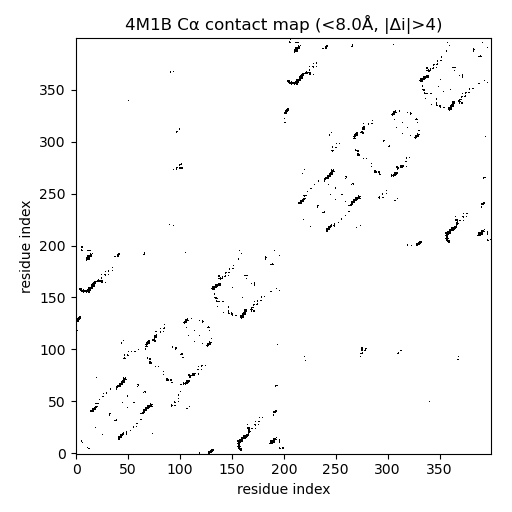
ATOM 633 C CA . SER A 1 125 ? -0.903 37.254 82.391 1.00 42.98 125 SER A CA 1
ATOM 634 C C . SER A 1 125 ? -1.439 38.567 81.816 1.00 43.88 125 SER A C 1
ATOM 635 O O . SER A 1 125 ? -2.251 39.240 82.452 1.00 49.20 125 SER A O 1
ATOM 638 N N . LEU A 1 126 ? -0.990 38.925 80.613 1.00 45.05 126 LEU A N 1
ATOM 639 C CA . LEU A 1 126 ? -1.357 40.203 80.003 1.00 42.10 126 LEU A CA 1
ATOM 640 C C . LEU A 1 126 ? -1.599 40.064 78.503 1.00 40.38 126 LEU A C 1
ATOM 641 O O . LEU A 1 126 ? -0.980 39.224 77.840 1.00 38.47 126 LEU A O 1
ATOM 646 N N . GLU A 1 127 ? -2.487 40.901 77.973 1.00 37.43 127 GLU A N 1
ATOM 647 C CA . GLU A 1 127 ? -2.704 40.982 76.530 1.00 43.42 127 GLU A CA 1
ATOM 648 C C . GLU A 1 127 ? -1.487 41.607 75.842 1.00 41.37 127 GLU A C 1
ATOM 649 O O . GLU A 1 127 ? -0.705 42.316 76.470 1.00 39.24 127 GLU A O 1
ATOM 655 N N . THR A 1 128 ? -1.339 41.334 74.550 1.00 37.51 128 THR A N 1
ATOM 656 C CA . THR A 1 128 ? -0.259 41.892 73.736 1.00 43.73 128 THR A CA 1
ATOM 657 C C . THR A 1 128 ? -0.049 43.407 73.881 1.00 41.39 128 THR A C 1
ATOM 658 O O . THR A 1 128 ? 1.073 43.868 74.137 1.00 37.76 128 THR A O 1
ATOM 662 N N . ASN A 1 129 ? -1.119 44.177 73.706 1.00 39.29 129 ASN A N 1
ATOM 663 C CA . ASN A 1 129 ? -1.030 45.628 73.804 1.00 38.50 129 ASN A CA 1
ATOM 664 C C . ASN A 1 129 ? -0.616 46.094 75.192 1.00 35.56 129 ASN A C 1
ATOM 665 O O . ASN A 1 129 ? 0.101 47.084 75.321 1.00 34.04 129 ASN A O 1
ATOM 670 N N . GLU A 1 130 ? -1.091 45.399 76.226 1.00 31.18 130 GLU A N 1
ATOM 671 C CA . GLU A 1 130 ? -0.762 45.755 77.606 1.00 33.87 130 GLU A CA 1
ATOM 672 C C . GLU A 1 130 ? 0.738 45.622 77.865 1.00 27.08 130 GLU A C 1
ATOM 673 O O . GLU A 1 130 ? 1.327 46.430 78.585 1.00 26.35 130 GLU A O 1
ATOM 679 N N . ILE A 1 131 ? 1.341 44.594 77.275 1.00 28.95 131 ILE A N 1
ATOM 680 C CA . ILE A 1 131 ? 2.777 44.352 77.389 1.00 30.25 131 ILE A CA 1
ATOM 681 C C . ILE A 1 131 ? 3.584 45.429 76.667 1.00 26.77 131 ILE A C 1
ATOM 682 O O . ILE A 1 131 ? 4.531 45.986 77.230 1.00 22.72 131 ILE A O 1
ATOM 687 N N . ARG A 1 132 ? 3.207 45.715 75.422 1.00 24.84 132 ARG A N 1
ATOM 688 C CA . ARG A 1 132 ? 3.859 46.764 74.635 1.00 28.99 132 ARG A CA 1
ATOM 689 C C . ARG A 1 132 ? 3.811 48.099 75.376 1.00 26.31 132 ARG A C 1
ATOM 690 O O . ARG A 1 132 ? 4.818 48.799 75.467 1.00 25.19 132 ARG A O 1
ATOM 698 N N . ARG A 1 133 ? 2.647 48.430 75.926 1.00 23.88 133 ARG A N 1
ATOM 699 C CA . ARG A 1 133 ? 2.467 49.674 76.672 1.00 25.31 133 ARG A CA 1
ATOM 700 C C . ARG A 1 133 ? 3.308 49.738 77.954 1.00 24.19 133 ARG A C 1
ATOM 701 O O . ARG A 1 133 ? 3.786 50.815 78.340 1.00 20.50 133 ARG A O 1
ATOM 709 N N . ASP A 1 134 ? 3.463 48.603 78.632 1.00 22.65 134 ASP A N 1
ATOM 710 C CA . ASP A 1 134 ? 4.259 48.572 79.859 1.00 23.72 134 ASP A CA 1
ATOM 711 C C . ASP A 1 134 ? 5.713 48.834 79.515 1.00 19.39 134 ASP A C 1
ATOM 712 O O . ASP A 1 134 ? 6.419 49.560 80.220 1.00 21.88 134 ASP A O 1
ATOM 717 N N . LEU A 1 135 ? 6.159 48.237 78.417 1.00 19.86 135 LEU A N 1
ATOM 718 C CA . LEU A 1 135 ? 7.538 48.387 77.962 1.00 22.39 135 LEU A CA 1
ATOM 719 C C . LEU A 1 135 ? 7.807 49.824 77.505 1.00 21.72 135 LEU A C 1
ATOM 720 O O . LEU A 1 135 ? 8.883 50.388 77.772 1.00 19.49 135 LEU A O 1
ATOM 725 N N . LEU A 1 136 ? 6.836 50.418 76.810 1.00 17.57 136 LEU A N 1
ATOM 726 C CA . LEU A 1 136 ? 6.972 51.800 76.342 1.00 19.20 136 LEU A CA 1
ATOM 727 C C . LEU A 1 136 ? 6.992 52.797 77.502 1.00 21.60 136 LEU A C 1
ATOM 728 O O . LEU A 1 136 ? 7.795 53.740 77.516 1.00 18.10 136 LEU A O 1
ATOM 733 N N . ARG A 1 137 ? 6.104 52.593 78.473 1.00 18.87 137 ARG A N 1
ATOM 734 C CA . ARG A 1 137 ? 6.082 53.435 79.667 1.00 20.72 137 ARG A CA 1
ATOM 735 C C . ARG A 1 137 ? 7.436 53.330 80.381 1.00 20.99 137 ARG A C 1
ATOM 736 O O . ARG A 1 137 ? 7.990 54.326 80.854 1.00 17.62 137 ARG A O 1
ATOM 744 N N . ALA A 1 138 ? 7.979 52.121 80.436 1.00 17.08 138 ALA A N 1
ATOM 745 C CA . ALA A 1 138 ? 9.253 51.918 81.111 1.00 18.22 138 ALA A CA 1
ATOM 746 C C . ALA A 1 138 ? 10.397 52.660 80.398 1.00 18.29 138 ALA A C 1
ATOM 747 O O . ALA A 1 138 ? 11.208 53.339 81.055 1.00 15.73 138 ALA A O 1
ATOM 749 N N . GLN A 1 139 ? 10.470 52.532 79.070 1.00 18.13 139 GLN A N 1
ATOM 750 C CA . GLN A 1 139 ? 11.514 53.214 78.300 1.00 20.34 139 GLN A CA 1
ATOM 751 C C . GLN A 1 139 ? 11.412 54.727 78.468 1.00 20.16 139 GLN A C 1
ATOM 752 O O . GLN A 1 139 ? 12.424 55.443 78.509 1.00 19.56 139 GLN A O 1
ATOM 758 N N . ASP A 1 140 ? 10.183 55.215 78.565 1.00 19.21 140 ASP A N 1
ATOM 759 C CA . ASP A 1 140 ? 9.940 56.639 78.749 1.00 18.67 140 ASP A CA 1
ATOM 760 C C . ASP A 1 140 ? 10.573 57.115 80.060 1.00 19.99 140 ASP A C 1
ATOM 761 O O . ASP A 1 140 ? 11.306 58.115 80.098 1.00 17.72 140 ASP A O 1
ATOM 766 N N . VAL A 1 141 ? 10.313 56.375 81.134 1.00 17.46 141 VAL A N 1
ATOM 767 C CA . VAL A 1 141 ? 10.916 56.676 82.428 1.00 19.75 141 VAL A CA 1
ATOM 768 C C . VAL A 1 141 ? 12.435 56.589 82.362 1.00 15.78 141 VAL A C 1
ATOM 769 O O . VAL A 1 141 ? 13.149 57.479 82.837 1.00 17.61 141 VAL A O 1
ATOM 773 N N . PHE A 1 142 ? 12.946 55.519 81.768 1.00 16.20 142 PHE A N 1
ATOM 774 C CA . PHE A 1 142 ? 14.403 55.361 81.731 1.00 21.63 142 PHE A CA 1
ATOM 775 C C . PHE A 1 142 ? 15.113 56.501 81.002 1.00 17.21 142 PHE A C 1
ATOM 776 O O . PHE A 1 142 ? 16.198 56.936 81.407 1.00 17.91 142 PHE A O 1
ATOM 784 N N . THR A 1 143 ? 14.504 56.989 79.929 1.00 17.61 143 THR A N 1
ATOM 785 C CA . THR A 1 143 ? 15.073 58.111 79.187 1.00 16.63 143 THR A CA 1
ATOM 786 C C . THR A 1 143 ? 15.084 59.379 80.031 1.00 19.02 143 THR A C 1
ATOM 787 O O . THR A 1 143 ? 16.083 60.128 80.045 1.00 21.00 143 THR A O 1
ATOM 791 N N . LYS A 1 144 ? 13.990 59.612 80.749 1.00 16.83 144 LYS A N 1
ATOM 792 C CA . LYS A 1 144 ? 13.906 60.771 81.633 1.00 18.43 144 LYS A CA 1
ATOM 793 C C . LYS A 1 144 ? 14.912 60.683 82.781 1.00 21.34 144 LYS A C 1
ATOM 794 O O . LYS A 1 144 ? 15.321 61.712 83.333 1.00 20.19 144 LYS A O 1
ATOM 800 N N . LEU A 1 145 ? 15.316 59.465 83.135 1.00 15.36 145 LEU A N 1
ATOM 801 C CA . LEU A 1 145 ? 16.353 59.295 84.151 1.00 19.97 145 LEU A CA 1
ATOM 802 C C . LEU A 1 145 ? 17.754 59.327 83.544 1.00 21.44 145 LEU A C 1
ATOM 803 O O . LEU A 1 145 ? 18.743 59.179 84.259 1.00 21.14 145 LEU A O 1
ATOM 808 N N . GLY A 1 146 ? 17.844 59.524 82.231 1.00 18.63 146 GLY A N 1
ATOM 809 C CA . GLY A 1 146 ? 19.143 59.615 81.574 1.00 21.78 146 GLY A CA 1
ATOM 810 C C . GLY A 1 146 ? 19.821 58.285 81.271 1.00 23.08 146 GLY A C 1
ATOM 811 O O . GLY A 1 146 ? 21.029 58.230 81.020 1.00 21.66 146 GLY A O 1
ATOM 812 N N . VAL A 1 147 ? 19.044 57.208 81.280 1.00 23.18 147 VAL A N 1
ATOM 813 C CA . VAL A 1 147 ? 19.584 55.886 80.983 1.00 23.68 147 VAL A CA 1
ATOM 814 C C . VAL A 1 147 ? 19.769 55.707 79.479 1.00 28.83 147 VAL A C 1
ATOM 815 O O . VAL A 1 147 ? 18.863 55.999 78.699 1.00 25.11 147 VAL A O 1
ATOM 819 N N . LYS A 1 148 ? 20.948 55.245 79.074 1.00 24.87 148 LYS A N 1
ATOM 820 C CA . LYS A 1 148 ? 21.209 54.908 77.680 1.00 33.19 148 LYS A CA 1
ATOM 821 C C . LYS A 1 148 ? 20.134 53.935 77.221 1.00 34.63 148 LYS A C 1
ATOM 822 O O . LYS A 1 148 ? 19.704 53.079 77.998 1.00 36.96 148 LYS A O 1
ATOM 828 N N . GLN A 1 149 ? 19.680 54.084 75.979 1.00 35.23 149 GLN A N 1
ATOM 829 C CA . GLN A 1 149 ? 18.491 53.375 75.509 1.00 35.88 149 GLN A CA 1
ATOM 830 C C . GLN A 1 149 ? 18.561 51.868 75.727 1.00 37.58 149 GLN A C 1
ATOM 831 O O . GLN A 1 149 ? 19.563 51.220 75.426 1.00 32.66 149 GLN A O 1
ATOM 837 N N . ILE A 1 150 ? 17.479 51.323 76.268 1.00 43.16 150 ILE A N 1
ATOM 838 C CA . ILE A 1 150 ? 17.439 49.918 76.634 1.00 40.03 150 ILE A CA 1
ATOM 839 C C . ILE A 1 150 ? 17.533 48.977 75.425 1.00 37.94 150 ILE A C 1
ATOM 840 O O . ILE A 1 150 ? 16.801 49.122 74.443 1.00 43.31 150 ILE A O 1
ATOM 845 N N . LYS A 1 151 ? 18.450 48.022 75.509 1.00 34.78 151 LYS A N 1
ATOM 846 C CA . LYS A 1 151 ? 18.514 46.936 74.545 1.00 41.14 151 LYS A CA 1
ATOM 847 C C . LYS A 1 151 ? 18.087 45.618 75.205 1.00 35.22 151 LYS A C 1
ATOM 848 O O . LYS A 1 151 ? 17.723 44.655 74.516 1.00 31.47 151 LYS A O 1
ATOM 854 N N . LEU A 1 152 ? 18.124 45.581 76.537 1.00 29.20 152 LEU A N 1
ATOM 855 C CA . LEU A 1 152 ? 17.949 44.324 77.268 1.00 25.26 152 LEU A CA 1
ATOM 856 C C . LEU A 1 152 ? 16.740 44.296 78.190 1.00 23.14 152 LEU A C 1
ATOM 857 O O . LEU A 1 152 ? 16.481 45.247 78.938 1.00 23.76 152 LEU A O 1
ATOM 862 N N . LEU A 1 153 ? 16.024 43.177 78.162 1.00 22.06 153 LEU A N 1
ATOM 863 C CA . LEU A 1 153 ? 14.807 43.029 78.944 1.00 23.18 153 LEU A CA 1
ATOM 864 C C . LEU A 1 153 ? 14.838 41.774 79.805 1.00 24.99 153 LEU A C 1
ATOM 865 O O . LEU A 1 153 ? 15.118 40.677 79.306 1.00 24.35 153 LEU A O 1
ATOM 870 N N . ARG A 1 154 ? 14.544 41.938 81.094 1.00 24.41 154 ARG A N 1
ATOM 871 C CA . ARG A 1 154 ? 14.252 40.801 81.950 1.00 27.45 154 ARG A CA 1
ATOM 872 C C . ARG A 1 154 ? 12.811 40.930 82.442 1.00 25.49 154 ARG A C 1
ATOM 873 O O . ARG A 1 154 ? 12.523 41.709 83.342 1.00 27.02 154 ARG A O 1
ATOM 881 N N . PRO A 1 155 ? 11.891 40.169 81.826 1.00 26.07 155 PRO A N 1
ATOM 882 C CA . PRO A 1 155 ? 10.457 40.284 82.124 1.00 29.09 155 PRO A CA 1
ATOM 883 C C . PRO A 1 155 ? 10.161 40.015 83.591 1.00 28.56 155 PRO A C 1
ATOM 884 O O . PRO A 1 155 ? 10.782 39.130 84.171 1.00 29.12 155 PRO A O 1
ATOM 888 N N . PRO A 1 156 ? 9.225 40.775 84.181 1.00 28.59 156 PRO A N 1
ATOM 889 C CA . PRO A 1 156 ? 8.933 40.679 85.619 1.00 37.28 156 PRO A CA 1
ATOM 890 C C . PRO A 1 156 ? 8.709 39.231 86.053 1.00 42.59 156 PRO A C 1
ATOM 891 O O . PRO A 1 156 ? 7.913 38.542 85.410 1.00 41.27 156 PRO A O 1
ATOM 895 N N . SER A 1 157 ? 9.415 38.798 87.102 1.00 42.39 157 SER A N 1
ATOM 896 C CA . SER A 1 157 ? 9.370 37.424 87.633 1.00 43.12 157 SER A CA 1
ATOM 897 C C . SER A 1 157 ? 10.055 36.379 86.747 1.00 47.62 157 SER A C 1
ATOM 898 O O . SER A 1 157 ? 10.132 35.203 87.113 1.00 54.94 157 SER A O 1
ATOM 901 N N . GLY A 1 158 ? 10.550 36.802 85.588 1.00 47.20 158 GLY A N 1
ATOM 902 C CA . GLY A 1 158 ? 11.191 35.883 84.659 1.00 44.63 158 GLY A CA 1
ATOM 903 C C . GLY A 1 158 ? 10.190 35.148 83.783 1.00 46.99 158 GLY A C 1
ATOM 904 O O . GLY A 1 158 ? 10.572 34.338 82.937 1.00 43.86 158 GLY A O 1
ATOM 905 N N . ASP A 1 159 ? 8.905 35.435 83.987 1.00 46.04 159 ASP A N 1
ATOM 906 C CA . ASP A 1 159 ? 7.839 34.786 83.230 1.00 46.11 159 ASP A CA 1
ATOM 907 C C . ASP A 1 159 ? 7.685 35.381 81.834 1.00 49.82 159 ASP A C 1
ATOM 908 O O . ASP A 1 159 ? 7.444 36.585 81.684 1.00 44.39 159 ASP A O 1
ATOM 913 N N . PHE A 1 160 ? 7.815 34.530 80.819 1.00 44.49 160 PHE A N 1
ATOM 914 C CA . PHE A 1 160 ? 7.565 34.931 79.442 1.00 45.15 160 PHE A CA 1
ATOM 915 C C . PHE A 1 160 ? 7.158 33.719 78.609 1.00 46.49 160 PHE A C 1
ATOM 916 O O . PHE A 1 160 ? 7.343 32.578 79.029 1.00 46.58 160 PHE A O 1
ATOM 924 N N . ASN A 1 161 ? 6.599 33.976 77.432 1.00 48.47 161 ASN A N 1
ATOM 925 C CA . ASN A 1 161 ? 6.244 32.917 76.493 1.00 50.97 161 ASN A CA 1
ATOM 926 C C . ASN A 1 161 ? 6.590 33.341 75.074 1.00 53.37 161 ASN A C 1
ATOM 927 O O . ASN A 1 161 ? 7.494 34.154 74.872 1.00 56.35 161 ASN A O 1
ATOM 932 N N . LYS A 1 162 ? 5.866 32.805 74.095 1.00 54.11 162 LYS A N 1
ATOM 933 C CA . LYS A 1 162 ? 6.108 33.142 72.690 1.00 55.78 162 LYS A CA 1
ATOM 934 C C . LYS A 1 162 ? 5.703 34.575 72.383 1.00 50.09 162 LYS A C 1
ATOM 935 O O . LYS A 1 162 ? 6.453 35.322 71.749 1.00 51.56 162 LYS A O 1
ATOM 941 N N . ALA A 1 163 ? 4.509 34.944 72.834 1.00 48.36 163 ALA A N 1
ATOM 942 C CA . ALA A 1 163 ? 3.986 36.292 72.646 1.00 48.87 163 ALA A CA 1
ATOM 943 C C . ALA A 1 163 ? 4.980 37.348 73.103 1.00 48.77 163 ALA A C 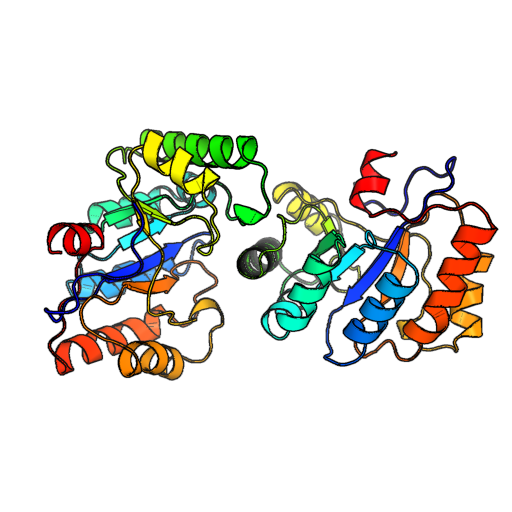1
ATOM 944 O O . ALA A 1 163 ? 5.337 38.257 72.344 1.00 47.16 163 ALA A O 1
ATOM 946 N N . THR A 1 164 ? 5.416 37.208 74.353 1.00 51.17 164 THR A N 1
ATOM 947 C CA . THR A 1 164 ? 6.345 38.141 74.986 1.00 46.94 164 THR A CA 1
ATOM 948 C C . THR A 1 164 ? 7.596 38.378 74.139 1.00 40.96 164 THR A C 1
ATOM 949 O O . THR A 1 164 ? 8.004 39.524 73.928 1.00 41.34 164 THR A O 1
ATOM 953 N N . LEU A 1 165 ? 8.192 37.291 73.649 1.00 42.86 165 LEU A N 1
ATOM 954 C CA . LEU A 1 165 ? 9.439 37.365 72.890 1.00 40.55 165 LEU A CA 1
ATOM 955 C C . LEU A 1 165 ? 9.279 38.152 71.588 1.00 43.71 165 LEU A C 1
ATOM 956 O O . LEU A 1 165 ? 10.143 38.964 71.227 1.00 43.11 165 LEU A O 1
ATOM 961 N N . LYS A 1 166 ? 8.178 37.914 70.881 1.00 42.09 166 LYS A N 1
ATOM 962 C CA . LYS A 1 166 ? 7.947 38.613 69.622 1.00 42.19 166 LYS A CA 1
ATOM 963 C C . LYS A 1 166 ? 7.746 40.100 69.873 1.00 38.31 166 LYS A C 1
ATOM 964 O O . LYS A 1 166 ? 8.314 40.942 69.168 1.00 39.21 166 LYS A O 1
ATOM 970 N N . ILE A 1 167 ? 6.946 40.413 70.890 1.00 35.87 167 ILE A N 1
ATOM 971 C CA . ILE A 1 167 ? 6.758 41.792 71.313 1.00 37.50 167 ILE A CA 1
ATOM 972 C C . ILE A 1 167 ? 8.109 42.420 71.613 1.00 39.35 167 ILE A C 1
ATOM 973 O O . ILE A 1 167 ? 8.454 43.465 71.063 1.00 37.49 167 ILE A O 1
ATOM 978 N N . ALA A 1 168 ? 8.881 41.768 72.476 1.00 40.18 168 ALA A N 1
ATOM 979 C CA . ALA A 1 168 ? 10.212 42.257 72.815 1.00 39.13 168 ALA A CA 1
ATOM 980 C C . ALA A 1 168 ? 11.044 42.486 71.563 1.00 37.81 168 ALA A C 1
ATOM 981 O O . ALA A 1 168 ? 11.728 43.504 71.445 1.00 41.02 168 ALA A O 1
ATOM 983 N N . GLU A 1 169 ? 10.991 41.538 70.630 1.00 41.31 169 GLU A N 1
ATOM 984 C CA . GLU A 1 169 ? 11.703 41.693 69.363 1.00 45.57 169 GLU A CA 1
ATOM 985 C C . GLU A 1 169 ? 11.140 42.875 68.564 1.00 42.97 169 GLU A C 1
ATOM 986 O O . GLU A 1 169 ? 11.890 43.621 67.929 1.00 43.14 169 GLU A O 1
ATOM 992 N N . SER A 1 170 ? 9.821 43.044 68.598 1.00 41.50 170 SER A N 1
ATOM 993 C CA . SER A 1 170 ? 9.193 44.165 67.901 1.00 44.61 170 SER A CA 1
ATOM 994 C C . SER A 1 170 ? 9.692 45.504 68.453 1.00 46.51 170 SER A C 1
ATOM 995 O O . SER A 1 170 ? 9.808 46.490 67.718 1.00 49.34 170 SER A O 1
ATOM 998 N N . LEU A 1 171 ? 10.010 45.533 69.744 1.00 43.20 171 LEU A N 1
ATOM 999 C CA . LEU A 1 171 ? 10.490 46.759 70.374 1.00 39.35 171 LEU A CA 1
ATOM 1000 C C . LEU A 1 171 ? 12.012 46.885 70.340 1.00 40.95 171 LEU A C 1
ATOM 1001 O O . LEU A 1 171 ? 12.566 47.863 70.842 1.00 43.95 171 LEU A O 1
ATOM 1006 N N . GLY A 1 172 ? 12.692 45.900 69.758 1.00 38.34 172 GLY A N 1
ATOM 1007 C CA . GLY A 1 172 ? 14.138 45.975 69.621 1.00 34.24 172 GLY A CA 1
ATOM 1008 C C . GLY A 1 172 ? 14.917 45.392 70.795 1.00 35.68 172 GLY A C 1
ATOM 1009 O O . GLY A 1 172 ? 16.133 45.560 70.883 1.00 35.40 172 GLY A O 1
ATOM 1010 N N . TYR A 1 173 ? 14.214 44.700 71.689 1.00 37.82 173 TYR A N 1
ATOM 1011 C CA . TYR A 1 173 ? 14.809 44.148 72.907 1.00 36.51 173 TYR A CA 1
ATOM 1012 C C . TYR A 1 173 ? 15.335 42.726 72.737 1.00 35.51 173 TYR A C 1
ATOM 1013 O O . TYR A 1 173 ? 14.759 41.924 71.999 1.00 35.63 173 TYR A O 1
ATOM 1022 N N . THR A 1 174 ? 16.414 42.411 73.448 1.00 34.03 174 THR A N 1
ATOM 1023 C CA . THR A 1 174 ? 16.815 41.025 73.668 1.00 29.40 174 THR A CA 1
ATOM 1024 C C . THR A 1 174 ? 16.328 40.593 75.047 1.00 28.28 174 THR A C 1
ATOM 1025 O O . THR A 1 174 ? 16.559 41.296 76.032 1.00 32.17 174 THR A O 1
ATOM 1029 N N . VAL A 1 175 ? 15.648 39.455 75.138 1.00 25.52 175 VAL A N 1
ATOM 1030 C CA . VAL A 1 175 ? 15.233 38.945 76.446 1.00 24.96 175 VAL A CA 1
ATOM 1031 C C . VAL A 1 175 ? 16.393 38.209 77.133 1.00 27.28 175 VAL A C 1
ATOM 1032 O O . VAL A 1 175 ? 17.049 37.353 76.527 1.00 29.52 175 VAL A O 1
ATOM 1036 N N . VAL A 1 176 ? 16.657 38.568 78.389 1.00 25.04 176 VAL A N 1
ATOM 1037 C CA . VAL A 1 176 ? 17.792 38.007 79.129 1.00 27.03 176 VAL A CA 1
ATOM 1038 C C . VAL A 1 176 ? 17.294 37.179 80.306 1.00 26.26 176 VAL A C 1
ATOM 1039 O O . VAL A 1 176 ? 16.483 37.647 81.108 1.00 26.60 176 VAL A O 1
ATOM 1043 N N . HIS A 1 177 ? 17.754 35.938 80.401 1.00 25.21 177 HIS A N 1
ATOM 1044 C CA . HIS A 1 177 ? 17.397 35.108 81.544 1.00 26.11 177 HIS A CA 1
ATOM 1045 C C . HIS A 1 177 ? 18.665 34.965 82.382 1.00 23.40 177 HIS A C 1
ATOM 1046 O O . HIS A 1 177 ? 19.335 35.961 82.658 1.00 23.29 177 HIS A O 1
ATOM 1053 N N . TRP A 1 178 ? 19.004 33.739 82.767 1.00 23.37 178 TRP A N 1
ATOM 1054 C CA . TRP A 1 178 ? 20.219 33.485 83.547 1.00 25.20 178 TRP A CA 1
ATOM 1055 C C . TRP A 1 178 ? 20.553 31.996 83.507 1.00 24.08 178 TRP A C 1
ATOM 1056 O O . TRP A 1 178 ? 19.725 31.172 83.112 1.00 20.30 178 TRP A O 1
ATOM 1067 N N . SER A 1 179 ? 21.765 31.651 83.923 1.00 23.99 179 SER A N 1
ATOM 1068 C CA . SER A 1 179 ? 22.204 30.265 83.864 1.00 24.05 179 SER A CA 1
ATOM 1069 C C . SER A 1 179 ? 22.697 29.802 85.233 1.00 28.07 179 SER A C 1
ATOM 1070 O O . SER A 1 179 ? 22.914 28.607 85.449 1.00 26.41 179 SER A O 1
ATOM 1073 N N . ASN A 1 180 ? 22.854 30.749 86.159 1.00 23.35 180 ASN A N 1
ATOM 1074 C CA . ASN A 1 180 ? 23.409 30.462 87.480 1.00 23.72 180 ASN A CA 1
ATOM 1075 C C . ASN A 1 180 ? 22.678 31.316 88.509 1.00 24.73 180 ASN A C 1
ATOM 1076 O O . ASN A 1 180 ? 22.969 32.510 88.661 1.00 22.85 180 ASN A O 1
ATOM 1081 N N . ASN A 1 181 ? 21.724 30.702 89.207 1.00 19.23 181 ASN A N 1
ATOM 1082 C CA . ASN A 1 181 ? 20.891 31.400 90.187 1.00 21.46 181 ASN A CA 1
ATOM 1083 C C . ASN A 1 181 ? 21.498 31.317 91.592 1.00 24.43 181 ASN A C 1
ATOM 1084 O O . ASN A 1 181 ? 21.580 30.229 92.172 1.00 25.33 181 ASN A O 1
ATOM 1089 N N . SER A 1 182 ? 21.895 32.466 92.140 1.00 19.46 182 SER A N 1
ATOM 1090 C CA . SER A 1 182 ? 22.501 32.523 93.472 1.00 25.94 182 SER A CA 1
ATOM 1091 C C . SER A 1 182 ? 21.498 32.180 94.562 1.00 24.41 182 SER A C 1
ATOM 1092 O O . SER A 1 182 ? 21.895 31.827 95.670 1.00 23.83 182 SER A O 1
ATOM 1095 N N . ASN A 1 183 ? 20.207 32.310 94.253 1.00 25.41 183 ASN A N 1
ATOM 1096 C CA . ASN A 1 183 ? 19.135 32.178 95.253 1.00 24.89 183 ASN A CA 1
ATOM 1097 C C . ASN A 1 183 ? 19.274 33.160 96.408 1.00 25.17 183 ASN A C 1
ATOM 1098 O O . ASN A 1 183 ? 18.773 32.908 97.508 1.00 26.91 183 ASN A O 1
ATOM 1103 N N . ASP A 1 184 ? 19.959 34.274 96.168 1.00 21.24 184 ASP A N 1
ATOM 1104 C CA . ASP A 1 184 ? 20.184 35.254 97.224 1.00 21.38 184 ASP A CA 1
ATOM 1105 C C . ASP A 1 184 ? 18.898 35.891 97.778 1.00 23.95 184 ASP A C 1
ATOM 1106 O O . ASP A 1 184 ? 18.886 36.378 98.914 1.00 21.57 184 ASP A O 1
ATOM 1111 N N . TRP A 1 185 ? 17.824 35.895 96.985 1.00 25.62 185 TRP A N 1
ATOM 1112 C CA . TRP A 1 185 ? 16.535 36.447 97.444 1.00 30.18 185 TRP A CA 1
ATOM 1113 C C . TRP A 1 185 ? 15.943 35.616 98.584 1.00 28.80 185 TRP A C 1
ATOM 1114 O O . TRP A 1 185 ? 15.098 36.095 99.331 1.00 27.91 185 TRP A O 1
ATOM 1125 N N . LYS A 1 186 ? 16.391 34.369 98.704 1.00 29.31 186 LYS A N 1
ATOM 1126 C CA . LYS A 1 186 ? 15.965 33.486 99.788 1.00 30.38 186 LYS A CA 1
ATOM 1127 C C . LYS A 1 186 ? 16.718 33.767 101.084 1.00 30.66 186 LYS A C 1
ATOM 1128 O O . LYS A 1 186 ? 16.368 33.229 102.134 1.00 27.54 186 LYS A O 1
ATOM 1134 N N . ASN A 1 187 ? 17.763 34.590 101.002 1.00 24.84 187 ASN A N 1
ATOM 1135 C CA . ASN A 1 187 ? 18.680 34.805 102.124 1.00 23.42 187 ASN A CA 1
ATOM 1136 C C . ASN A 1 187 ? 19.128 33.521 102.852 1.00 23.58 187 ASN A C 1
ATOM 1137 O O . ASN A 1 187 ? 18.925 33.375 104.058 1.00 23.97 187 ASN A O 1
ATOM 1142 N N . PRO A 1 188 ? 19.767 32.600 102.119 1.00 22.75 188 PRO A N 1
ATOM 1143 C CA . PRO A 1 188 ? 20.035 31.279 102.689 1.00 24.26 188 PRO A CA 1
ATOM 1144 C C . PRO A 1 188 ? 21.311 31.266 103.506 1.00 27.37 188 PRO A C 1
ATOM 1145 O O . PRO A 1 188 ? 21.730 30.184 103.919 1.00 30.39 188 PRO A O 1
ATOM 1149 N N . GLY A 1 189 ? 21.913 32.435 103.724 1.00 22.46 189 GLY A N 1
ATOM 1150 C CA . GLY A 1 189 ? 23.209 32.529 104.380 1.00 24.56 189 GLY A CA 1
ATOM 1151 C C . GLY A 1 189 ? 24.304 32.902 103.386 1.00 20.53 189 GLY A C 1
ATOM 1152 O O . GLY A 1 189 ? 24.316 32.417 102.249 1.00 18.93 189 GLY A O 1
ATOM 1153 N N . VAL A 1 190 ? 25.227 33.762 103.806 1.00 23.16 190 VAL A N 1
ATOM 1154 C CA . VAL A 1 190 ? 26.336 34.179 102.944 1.00 19.95 190 VAL A CA 1
ATOM 1155 C C . VAL A 1 190 ? 27.098 33.003 102.326 1.00 18.49 190 VAL A C 1
ATOM 1156 O O . VAL A 1 190 ? 27.289 32.947 101.100 1.00 17.25 190 VAL A O 1
ATOM 1160 N N . ASN A 1 191 ? 27.530 32.060 103.166 1.00 20.30 191 ASN A N 1
ATOM 1161 C CA . ASN A 1 191 ? 28.240 30.878 102.671 1.00 19.52 191 ASN A CA 1
ATOM 1162 C C . ASN A 1 191 ? 27.493 30.139 101.576 1.00 20.55 191 ASN A C 1
ATOM 1163 O O . ASN A 1 191 ? 28.099 29.641 100.626 1.00 16.42 191 ASN A O 1
ATOM 1168 N N . LYS A 1 192 ? 26.174 30.054 101.720 1.00 20.73 192 LYS A N 1
ATOM 1169 C CA . LYS A 1 192 ? 25.343 29.336 100.752 1.00 18.78 192 LYS A CA 1
ATOM 1170 C C . LYS A 1 192 ? 25.209 30.101 99.424 1.00 19.26 192 LYS A C 1
ATOM 1171 O O . LYS A 1 192 ? 25.203 29.502 98.336 1.00 21.10 192 LYS A O 1
ATOM 1177 N N . ILE A 1 193 ? 25.098 31.423 99.508 1.00 19.35 193 ILE A N 1
ATOM 1178 C CA . ILE A 1 193 ? 25.110 32.256 98.301 1.00 18.66 193 ILE A CA 1
ATOM 1179 C C . ILE A 1 193 ? 26.443 32.080 97.577 1.00 16.89 193 ILE A C 1
ATOM 1180 O O . ILE A 1 193 ? 26.493 31.833 96.368 1.00 17.50 193 ILE A O 1
ATOM 1185 N N . VAL A 1 194 ? 27.528 32.199 98.326 1.00 16.73 194 VAL A N 1
ATOM 1186 C CA . VAL A 1 194 ? 28.855 32.051 97.741 1.00 18.68 194 VAL A CA 1
ATOM 1187 C C . VAL A 1 194 ? 29.071 30.664 97.120 1.00 19.05 194 VAL A C 1
ATOM 1188 O O . VAL A 1 194 ? 29.583 30.553 96.003 1.00 15.18 194 VAL A O 1
ATOM 1192 N N . SER A 1 195 ? 28.670 29.600 97.816 1.00 21.35 195 SER A N 1
ATOM 1193 C CA . SER A 1 195 ? 28.947 28.255 97.295 1.00 22.43 195 SER A CA 1
ATOM 1194 C C . SER A 1 195 ? 28.027 27.909 96.121 1.00 21.87 195 SER A C 1
ATOM 1195 O O . SER A 1 195 ? 28.449 27.259 95.162 1.00 21.90 195 SER A O 1
ATOM 1198 N N . THR A 1 196 ? 26.775 28.355 96.178 1.00 23.85 196 THR A N 1
ATOM 1199 C CA . THR A 1 196 ? 25.862 28.134 95.057 1.00 22.03 196 THR A CA 1
ATOM 1200 C C . THR A 1 196 ? 26.442 28.695 93.759 1.00 20.28 196 THR A C 1
ATOM 1201 O O . THR A 1 196 ? 26.524 27.992 92.750 1.00 26.58 196 THR A O 1
ATOM 1205 N N . VAL A 1 197 ? 26.851 29.958 93.776 1.00 19.00 197 VAL A N 1
ATOM 1206 C CA . VAL A 1 197 ? 27.413 30.557 92.569 1.00 16.87 197 VAL A CA 1
ATOM 1207 C C . VAL A 1 197 ? 28.753 29.925 92.220 1.00 19.38 197 VAL A C 1
ATOM 1208 O O . VAL A 1 197 ? 28.989 29.526 91.075 1.00 19.29 197 VAL A O 1
ATOM 1212 N N . SER A 1 198 ? 29.651 29.830 93.186 1.00 19.71 198 SER A N 1
ATOM 1213 C CA . SER A 1 198 ? 30.988 29.370 92.823 1.00 22.56 198 SER A CA 1
ATOM 1214 C C . SER A 1 198 ? 31.105 27.859 92.512 1.00 21.85 198 SER A C 1
ATOM 1215 O O . SER A 1 198 ? 31.880 27.484 91.637 1.00 26.91 198 SER A O 1
ATOM 1218 N N . ASN A 1 199 ? 30.334 26.998 93.183 1.00 22.90 199 ASN A N 1
ATOM 1219 C CA . ASN A 1 199 ? 30.400 25.562 92.873 1.00 26.16 199 ASN A CA 1
ATOM 1220 C C . ASN A 1 199 ? 29.917 25.276 91.449 1.00 27.58 199 ASN A C 1
ATOM 1221 O O . ASN A 1 199 ? 30.322 24.294 90.820 1.00 25.97 199 ASN A O 1
ATOM 1226 N N . ASN A 1 200 ? 29.023 26.125 90.955 1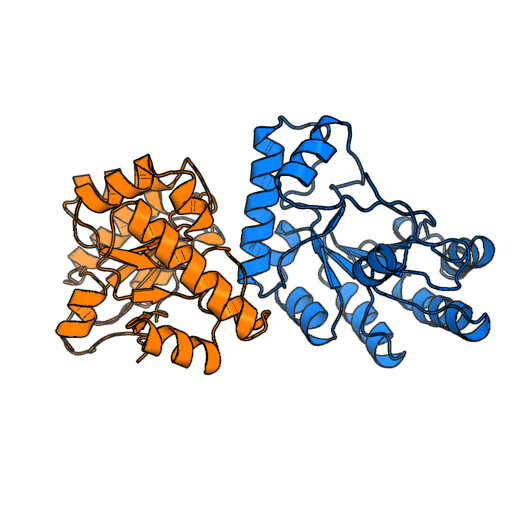.00 24.82 200 ASN A N 1
ATOM 1227 C CA . ASN A 1 200 ? 28.395 25.895 89.661 1.00 26.95 200 ASN A CA 1
ATOM 1228 C C . ASN A 1 200 ? 28.941 26.796 88.561 1.00 29.49 200 ASN A C 1
ATOM 1229 O O . ASN A 1 200 ? 28.455 26.772 87.428 1.00 29.25 200 ASN A O 1
ATOM 1234 N N . LEU A 1 201 ? 29.959 27.581 88.895 1.00 26.83 201 LEU A N 1
ATOM 1235 C CA . LEU A 1 201 ? 30.435 28.624 87.994 1.00 29.06 201 LEU A CA 1
ATOM 1236 C C . LEU A 1 201 ? 31.050 28.045 86.718 1.00 35.18 201 LEU A C 1
ATOM 1237 O O . LEU A 1 201 ? 32.010 27.271 86.785 1.00 32.63 201 LEU A O 1
ATOM 1242 N N . LYS A 1 202 ? 30.478 28.407 85.566 1.00 30.68 202 LYS A N 1
ATOM 1243 C CA . LYS A 1 202 ? 31.047 28.058 84.262 1.00 33.60 202 LYS A CA 1
ATOM 1244 C C . LYS A 1 202 ? 31.302 29.330 83.465 1.00 31.76 202 LYS A C 1
ATOM 1245 O O . LYS A 1 202 ? 30.618 30.336 83.663 1.00 27.17 202 LYS A O 1
ATOM 1251 N N . GLY A 1 203 ? 32.279 29.289 82.563 1.00 28.89 203 GLY A N 1
ATOM 1252 C CA . GLY A 1 203 ? 32.472 30.375 81.616 1.00 30.57 203 GLY A CA 1
ATOM 1253 C C . GLY A 1 203 ? 31.201 30.629 80.822 1.00 29.10 203 GLY A C 1
ATOM 1254 O O . GLY A 1 203 ? 30.498 29.687 80.439 1.00 25.94 203 GLY A O 1
ATOM 1255 N N . GLY A 1 204 ? 30.886 31.902 80.601 1.00 25.81 204 GLY A N 1
ATOM 1256 C CA . GLY A 1 204 ? 29.659 32.270 79.909 1.00 29.29 204 GLY A CA 1
ATOM 1257 C C . GLY A 1 204 ? 28.438 32.442 80.806 1.00 28.25 204 GLY A C 1
ATOM 1258 O O . GLY A 1 204 ? 27.364 32.842 80.333 1.00 29.37 204 GLY A O 1
ATOM 1259 N N . ASP A 1 205 ? 28.587 32.153 82.099 1.00 25.56 205 ASP A N 1
ATOM 1260 C CA . ASP A 1 205 ? 27.461 32.237 83.031 1.00 22.14 205 ASP A CA 1
ATOM 1261 C C . ASP A 1 205 ? 26.865 33.639 83.111 1.00 22.30 205 ASP A C 1
ATOM 1262 O O . ASP A 1 205 ? 27.580 34.644 83.134 1.00 20.12 205 ASP A O 1
ATOM 1267 N N . ILE A 1 206 ? 25.542 33.696 83.161 1.00 23.72 206 ILE A N 1
ATOM 1268 C CA . ILE A 1 206 ? 24.861 34.897 83.608 1.00 21.61 206 ILE A CA 1
ATOM 1269 C C . ILE A 1 206 ? 24.318 34.577 84.993 1.00 20.05 206 ILE A C 1
ATOM 1270 O O . ILE A 1 206 ? 23.465 33.689 85.155 1.00 21.04 206 ILE A O 1
ATOM 1275 N N . VAL A 1 207 ? 24.834 35.288 85.990 1.00 18.88 207 VAL A N 1
ATOM 1276 C CA . VAL A 1 207 ? 24.500 35.025 87.382 1.00 18.40 207 VAL A CA 1
ATOM 1277 C C . VAL A 1 207 ? 23.391 35.945 87.862 1.00 21.44 207 VAL A C 1
ATOM 1278 O O . VAL A 1 207 ? 23.474 37.173 87.699 1.00 20.15 207 VAL A O 1
ATOM 1282 N N . LEU A 1 208 ? 22.359 35.352 88.459 1.00 20.68 208 LEU A N 1
ATOM 1283 C CA . LEU A 1 208 ? 21.261 36.132 89.034 1.00 22.03 208 LEU A CA 1
ATOM 1284 C C . LEU A 1 208 ? 21.497 36.475 90.502 1.00 19.11 208 LEU A C 1
ATOM 1285 O O . LEU A 1 208 ? 21.597 35.584 91.353 1.00 19.25 208 LEU A O 1
ATOM 1290 N N . LEU A 1 209 ? 21.580 37.772 90.788 1.00 18.36 209 LEU A N 1
ATOM 1291 C CA . LEU A 1 209 ? 21.679 38.277 92.151 1.00 20.03 209 LEU A CA 1
ATOM 1292 C C . LEU A 1 209 ? 20.621 39.353 92.263 1.00 21.42 209 LEU A C 1
ATOM 1293 O O . LEU A 1 209 ? 20.026 39.737 91.246 1.00 24.06 209 LEU A O 1
ATOM 1298 N N . HIS A 1 210 ? 20.372 39.837 93.479 1.00 18.98 210 HIS A N 1
ATOM 1299 C CA . HIS A 1 210 ? 19.382 40.894 93.686 1.00 18.98 210 HIS A CA 1
ATOM 1300 C C . HIS A 1 210 ? 19.993 42.073 94.422 1.00 17.37 210 HIS A C 1
ATOM 1301 O O . HIS A 1 210 ? 20.895 41.895 95.247 1.00 21.66 210 HIS A O 1
ATOM 1308 N N . ALA A 1 211 ? 19.538 43.282 94.102 1.00 15.32 211 ALA A N 1
ATOM 1309 C CA . ALA A 1 211 ? 19.932 44.461 94.875 1.00 19.53 211 ALA A CA 1
ATOM 1310 C C . ALA A 1 211 ? 18.709 45.181 95.426 1.00 20.75 211 ALA A C 1
ATOM 1311 O O . ALA A 1 211 ? 18.798 46.360 95.827 1.00 19.08 211 ALA A O 1
ATOM 1313 N N . SER A 1 212 ? 17.568 44.484 95.431 1.00 18.98 212 SER A N 1
ATOM 1314 C CA . SER A 1 212 ? 16.366 44.996 96.098 1.00 20.46 212 SER A CA 1
ATOM 1315 C C . SER A 1 212 ? 16.514 44.854 97.613 1.00 20.16 212 SER A C 1
ATOM 1316 O O . SER A 1 212 ? 17.484 44.259 98.098 1.00 17.41 212 SER A O 1
ATOM 1319 N N . ASP A 1 213 ? 15.553 45.384 98.369 1.00 21.49 213 ASP A N 1
ATOM 1320 C CA . ASP A 1 213 ? 15.632 45.285 99.826 1.00 23.76 213 ASP A CA 1
ATOM 1321 C C . ASP A 1 213 ? 15.306 43.874 100.354 1.00 22.65 213 ASP A C 1
ATOM 1322 O O . ASP A 1 213 ? 15.338 43.643 101.560 1.00 23.26 213 ASP A O 1
ATOM 1327 N N . SER A 1 214 ? 15.008 42.938 99.451 1.00 20.75 214 SER A N 1
ATOM 1328 C CA . SER A 1 214 ? 14.877 41.525 99.813 1.00 24.88 214 SER A CA 1
ATOM 1329 C C . SER A 1 214 ? 16.256 40.898 100.012 1.00 26.94 214 SER A C 1
ATOM 1330 O O . SER A 1 214 ? 16.390 39.853 100.652 1.00 26.25 214 SER A O 1
ATOM 1333 N N . ALA A 1 215 ? 17.276 41.539 99.447 1.00 24.88 215 ALA A N 1
ATOM 1334 C CA . ALA A 1 215 ? 18.628 40.986 99.459 1.00 25.77 215 ALA A CA 1
ATOM 1335 C C . ALA A 1 215 ? 19.404 41.420 100.698 1.00 23.71 215 ALA A C 1
ATOM 1336 O O . ALA A 1 215 ? 20.196 42.374 100.650 1.00 23.11 215 ALA A O 1
ATOM 1338 N N . LEU A 1 216 ? 19.204 40.697 101.796 1.00 22.93 216 LEU A N 1
ATOM 1339 C CA . LEU A 1 216 ? 19.827 41.055 103.064 1.00 24.14 216 LEU A CA 1
ATOM 1340 C C . LEU A 1 216 ? 21.288 40.616 103.170 1.00 19.50 216 LEU A C 1
ATOM 1341 O O . LEU A 1 216 ? 22.026 41.100 104.032 1.00 20.14 216 LEU A O 1
ATOM 1346 N N . GLN A 1 217 ? 21.710 39.697 102.307 1.00 21.87 217 GLN A N 1
ATOM 1347 C CA . GLN A 1 217 ? 23.037 39.076 102.456 1.00 18.82 217 GLN A CA 1
ATOM 1348 C C . GLN A 1 217 ? 23.916 39.231 101.220 1.00 20.18 217 GLN A C 1
ATOM 1349 O O . GLN A 1 217 ? 25.079 38.822 101.226 1.00 22.09 217 GLN A O 1
ATOM 1355 N N . THR A 1 218 ? 23.357 39.795 100.152 1.00 17.68 218 THR A N 1
ATOM 1356 C CA . THR A 1 218 ? 24.064 39.880 98.870 1.00 17.11 218 THR A CA 1
ATOM 1357 C C . THR A 1 218 ? 25.359 40.691 98.969 1.00 17.63 218 THR A C 1
ATOM 1358 O O . THR A 1 218 ? 26.419 40.248 98.491 1.00 18.23 218 THR A O 1
ATOM 1362 N N . ASN A 1 219 ? 25.277 41.857 99.607 1.00 17.00 219 ASN A N 1
ATOM 1363 C CA . ASN A 1 219 ? 26.448 42.713 99.779 1.00 21.16 219 ASN A CA 1
ATOM 1364 C C . ASN A 1 219 ? 27.589 42.027 100.553 1.00 20.21 219 ASN A C 1
ATOM 1365 O O . ASN A 1 219 ? 28.777 42.227 100.249 1.00 19.93 219 ASN A O 1
ATOM 1370 N N . LYS A 1 220 ? 27.227 41.221 101.549 1.00 20.29 220 LYS A N 1
ATOM 1371 C CA . LYS A 1 220 ? 28.214 40.485 102.350 1.00 20.71 220 LYS A CA 1
ATOM 1372 C C . LYS A 1 220 ? 28.878 39.388 101.529 1.00 20.02 220 LYS A C 1
ATOM 1373 O O . LYS A 1 220 ? 30.042 39.064 101.739 1.00 23.39 220 LYS A O 1
ATOM 1379 N N . ALA A 1 221 ? 28.124 38.801 100.604 1.00 18.92 221 ALA A N 1
ATOM 1380 C CA . ALA A 1 221 ? 28.626 37.711 99.767 1.00 16.18 221 ALA A CA 1
ATOM 1381 C C . ALA A 1 221 ? 29.474 38.243 98.622 1.00 21.04 221 ALA A C 1
ATOM 1382 O O . ALA A 1 221 ? 30.350 37.539 98.107 1.00 17.81 221 ALA A O 1
ATOM 1384 N N . LEU A 1 222 ? 29.196 39.480 98.217 1.00 18.44 222 LEU A N 1
ATOM 1385 C CA . LEU A 1 222 ? 29.767 40.033 96.983 1.00 20.34 222 LEU A CA 1
ATOM 1386 C C . LEU A 1 222 ? 31.315 40.099 96.906 1.00 18.70 222 LEU A C 1
ATOM 1387 O O . LEU A 1 222 ? 31.882 39.790 95.863 1.00 18.70 222 LEU A O 1
ATOM 1392 N N . PRO A 1 223 ? 32.002 40.496 97.994 1.00 19.91 223 PRO A N 1
ATOM 1393 C CA . PRO A 1 223 ? 33.464 40.472 97.856 1.00 22.43 223 PRO A CA 1
ATOM 1394 C C . PRO A 1 223 ? 33.985 39.052 97.646 1.00 22.94 223 PRO A C 1
ATOM 1395 O O . PRO A 1 223 ? 34.980 38.859 96.936 1.00 19.85 223 PRO A O 1
ATOM 1399 N N . LEU A 1 224 ? 33.314 38.071 98.246 1.00 16.88 224 LEU A N 1
ATOM 1400 C CA . LEU A 1 224 ? 33.771 36.690 98.148 1.00 15.68 224 LEU A CA 1
ATOM 1401 C C . LEU A 1 224 ? 33.507 36.131 96.758 1.00 19.31 224 LEU A C 1
ATOM 1402 O O . LEU A 1 224 ? 34.335 35.400 96.209 1.00 18.29 224 LEU A O 1
ATOM 1407 N N . LEU A 1 225 ? 32.372 36.514 96.176 1.00 19.51 225 LEU A N 1
ATOM 1408 C CA . LEU A 1 225 ? 32.042 36.156 94.801 1.00 17.18 225 LEU A CA 1
ATOM 1409 C C . LEU A 1 225 ? 33.044 36.773 93.825 1.00 18.69 225 LEU A C 1
ATOM 1410 O O . LEU A 1 225 ? 33.493 36.118 92.885 1.00 19.72 225 LEU A O 1
ATOM 1415 N N . LEU A 1 226 ? 33.381 38.044 94.033 1.00 17.90 226 LEU A N 1
ATOM 1416 C CA . LEU A 1 226 ? 34.283 38.745 93.112 1.00 19.46 226 LEU A CA 1
ATOM 1417 C C . LEU A 1 226 ? 35.710 38.201 93.216 1.00 19.72 226 LEU A C 1
ATOM 1418 O O . LEU A 1 226 ? 36.442 38.152 92.223 1.00 21.35 226 LEU A O 1
ATOM 1423 N N . GLN A 1 227 ? 36.101 37.798 94.423 1.00 18.72 227 GLN A N 1
ATOM 1424 C CA . GLN A 1 227 ? 37.408 37.187 94.647 1.00 17.44 227 GLN A CA 1
ATOM 1425 C C . GLN A 1 227 ? 37.497 35.844 93.951 1.00 19.85 227 GLN A C 1
ATOM 1426 O O . GLN A 1 227 ? 38.484 35.546 93.275 1.00 21.93 227 GLN A O 1
ATOM 1432 N N . LYS A 1 228 ? 36.456 35.031 94.106 1.00 21.42 228 LYS A N 1
ATOM 1433 C CA . LYS A 1 228 ? 36.394 33.742 93.423 1.00 21.70 228 LYS A CA 1
ATOM 1434 C C . LYS A 1 228 ? 36.580 33.935 91.914 1.00 27.45 228 LYS A C 1
ATOM 1435 O O . LYS A 1 228 ? 37.308 33.173 91.256 1.00 23.59 228 LYS A O 1
ATOM 1441 N N . LEU A 1 229 ? 35.941 34.970 91.372 1.00 24.20 229 LEU A N 1
ATOM 1442 C CA . LEU A 1 229 ? 36.036 35.245 89.942 1.00 26.31 229 LEU A CA 1
ATOM 1443 C C . LEU A 1 229 ? 37.480 35.539 89.555 1.00 25.41 229 LEU A C 1
ATOM 1444 O O . LEU A 1 229 ? 38.044 34.886 88.670 1.00 27.67 229 LEU A O 1
ATOM 1449 N N . LYS A 1 230 ? 38.074 36.524 90.220 1.00 20.06 230 LYS A N 1
ATOM 1450 C CA . LYS A 1 230 ? 39.436 36.940 89.902 1.00 26.49 230 LYS A CA 1
ATOM 1451 C C . LYS A 1 230 ? 40.442 35.805 90.109 1.00 26.41 230 LYS A C 1
ATOM 1452 O O . LYS A 1 230 ? 41.250 35.521 89.226 1.00 25.51 230 LYS A O 1
ATOM 1458 N N . SER A 1 231 ? 40.381 35.138 91.262 1.00 27.46 231 SER A N 1
ATOM 1459 C CA . SER A 1 231 ? 41.396 34.128 91.597 1.00 28.74 231 SER A CA 1
ATOM 1460 C C . SER A 1 231 ? 41.344 32.924 90.656 1.00 33.17 231 SER A C 1
ATOM 1461 O O . SER A 1 231 ? 42.361 32.267 90.415 1.00 35.81 231 SER A O 1
ATOM 1464 N N . ASP A 1 232 ? 40.172 32.645 90.096 1.00 27.17 232 ASP A N 1
ATOM 1465 C CA . ASP A 1 232 ? 40.069 31.535 89.150 1.00 30.56 232 ASP A CA 1
ATOM 1466 C C . ASP A 1 232 ? 40.124 31.966 87.680 1.00 30.42 232 ASP A C 1
ATOM 1467 O O . ASP A 1 232 ? 39.817 31.179 86.785 1.00 32.32 232 ASP A O 1
ATOM 1472 N N . GLY A 1 233 ? 40.523 33.210 87.438 1.00 25.33 233 GLY A N 1
ATOM 1473 C CA . GLY A 1 233 ? 40.755 33.680 86.081 1.00 32.02 233 GLY A CA 1
ATOM 1474 C C . GLY A 1 233 ? 39.527 34.017 85.246 1.00 34.75 233 GLY A C 1
ATOM 1475 O O . GLY A 1 233 ? 39.600 34.040 84.013 1.00 30.04 233 GLY A O 1
ATOM 1476 N N . TYR A 1 234 ? 38.400 34.275 85.899 1.00 26.61 234 TYR A N 1
ATOM 1477 C CA . TYR A 1 234 ? 37.215 34.718 85.174 1.00 30.45 234 TYR A CA 1
ATOM 1478 C C . TYR A 1 234 ? 37.153 36.235 85.124 1.00 27.39 234 TYR A C 1
ATOM 1479 O O . TYR A 1 234 ? 37.601 36.912 86.045 1.00 30.70 234 TYR A O 1
ATOM 1488 N N . GLU A 1 235 ? 36.603 36.766 84.039 1.00 26.30 235 GLU A N 1
ATOM 1489 C CA . GLU A 1 235 ? 36.428 38.206 83.902 1.00 32.27 235 GLU A CA 1
ATOM 1490 C C . GLU A 1 235 ? 34.939 38.556 83.981 1.00 23.07 235 GLU A C 1
ATOM 1491 O O . GLU A 1 235 ? 34.121 37.947 83.298 1.00 23.46 235 GLU A O 1
ATOM 1497 N N . GLN A 1 236 ? 34.588 39.530 84.816 1.00 26.45 236 GLN A N 1
ATOM 1498 C CA . GLN A 1 236 ? 33.201 39.986 84.908 1.00 24.01 236 GLN A CA 1
ATOM 1499 C C . GLN A 1 236 ? 32.941 41.019 83.819 1.00 23.36 236 GLN A C 1
ATOM 1500 O O . GLN A 1 236 ? 33.598 42.059 83.789 1.00 24.12 236 GLN A O 1
ATOM 1506 N N . ILE A 1 237 ? 31.979 40.756 82.939 1.00 24.17 237 ILE A N 1
ATOM 1507 C CA . ILE A 1 237 ? 31.622 41.736 81.908 1.00 26.02 237 ILE A CA 1
ATOM 1508 C C . ILE A 1 237 ? 30.123 42.011 81.904 1.00 24.73 237 ILE A C 1
ATOM 1509 O O . ILE A 1 237 ? 29.347 41.259 82.493 1.00 23.67 237 ILE A O 1
ATOM 1514 N N . SER A 1 238 ? 29.706 43.089 81.254 1.00 25.41 238 SER A N 1
ATOM 1515 C CA . SER A 1 238 ? 28.279 43.397 81.210 1.00 28.90 238 SER A CA 1
ATOM 1516 C C . SER A 1 238 ? 27.546 42.395 80.303 1.00 24.07 238 SER A C 1
ATOM 1517 O O . SER A 1 238 ? 28.178 41.656 79.544 1.00 24.46 238 SER A O 1
ATOM 1520 N N . VAL A 1 239 ? 26.222 42.340 80.395 1.00 25.28 239 VAL A N 1
ATOM 1521 C CA . VAL A 1 239 ? 25.462 41.395 79.582 1.00 25.79 239 VAL A CA 1
ATOM 1522 C C . VAL A 1 239 ? 25.570 41.701 78.075 1.00 27.70 239 VAL A C 1
ATOM 1523 O O . VAL A 1 239 ? 25.590 40.784 77.233 1.00 23.71 239 VAL A O 1
ATOM 1527 N N . SER A 1 240 ? 25.659 42.985 77.738 1.00 25.69 240 SER A N 1
ATOM 1528 C CA . SER A 1 240 ? 25.814 43.382 76.340 1.00 28.91 240 SER A CA 1
ATOM 1529 C C . SER A 1 240 ? 27.178 42.997 75.816 1.00 28.70 240 SER A C 1
ATOM 1530 O O . SER A 1 240 ? 27.297 42.583 74.662 1.00 29.31 240 SER A O 1
ATOM 1533 N N . GLN A 1 241 ? 28.201 43.155 76.658 1.00 28.24 241 GLN A N 1
ATOM 1534 C CA . GLN A 1 241 ? 29.555 42.720 76.310 1.00 31.99 241 GLN A CA 1
ATOM 1535 C C . GLN A 1 241 ? 29.580 41.212 76.101 1.00 33.22 241 GLN A C 1
ATOM 1536 O O . GLN A 1 241 ? 30.229 40.724 75.175 1.00 34.68 241 GLN A O 1
ATOM 1542 N N . LEU A 1 242 ? 28.864 40.481 76.957 1.00 30.31 242 LEU A N 1
ATOM 1543 C CA . LEU A 1 242 ? 28.816 39.017 76.881 1.00 27.35 242 LEU A CA 1
ATOM 1544 C C . LEU A 1 242 ? 28.123 38.557 75.608 1.00 31.62 242 LEU A C 1
ATOM 1545 O O . LEU A 1 242 ? 28.591 37.646 74.930 1.00 32.46 242 LEU A O 1
ATOM 1550 N N . ILE A 1 243 ? 26.998 39.191 75.289 1.00 33.20 243 ILE A N 1
ATOM 1551 C CA . ILE A 1 243 ? 26.252 38.869 74.074 1.00 29.82 243 ILE A CA 1
ATOM 1552 C C . ILE A 1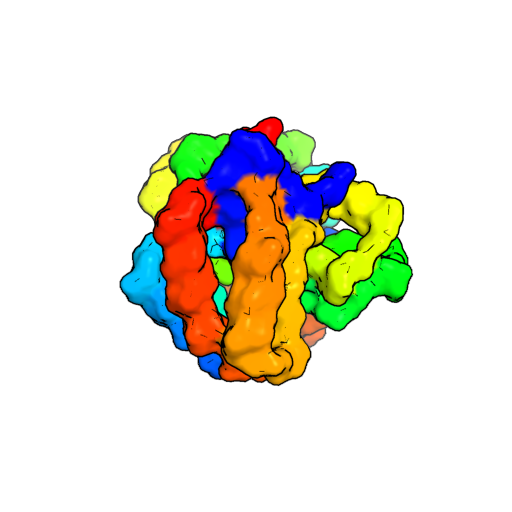 243 ? 27.106 39.071 72.822 1.00 34.10 243 ILE A C 1
ATOM 1553 O O . ILE A 1 243 ? 27.175 38.203 71.954 1.00 37.54 243 ILE A O 1
ATOM 1558 N N . SER A 1 244 ? 27.780 40.210 72.743 1.00 31.68 244 SER A N 1
ATOM 1559 C CA . SER A 1 244 ? 28.579 40.517 71.561 1.00 40.33 244 SER A CA 1
ATOM 1560 C C . SER A 1 244 ? 29.820 39.623 71.470 1.00 42.95 244 SER A C 1
ATOM 1561 O O . SER A 1 244 ? 30.395 39.463 70.395 1.00 42.24 244 SER A O 1
ATOM 1564 N N . ASN A 1 245 ? 30.220 39.042 72.600 1.00 41.93 245 ASN A N 1
ATOM 1565 C CA . ASN A 1 245 ? 31.392 38.174 72.661 1.00 41.53 245 ASN A CA 1
ATOM 1566 C C . ASN A 1 245 ? 31.099 36.717 72.329 1.00 43.73 245 ASN A C 1
ATOM 1567 O O . ASN A 1 245 ? 31.986 35.866 72.445 1.00 47.46 245 ASN A O 1
ATOM 1572 N N . THR A 1 246 ? 29.865 36.425 71.925 1.00 40.42 246 THR A N 1
ATOM 1573 C CA . THR A 1 246 ? 29.480 35.043 71.637 1.00 40.88 246 THR A CA 1
ATOM 1574 C C . THR A 1 246 ? 29.901 34.607 70.236 1.00 48.93 246 THR A C 1
ATOM 1575 O O . THR A 1 246 ? 29.090 34.585 69.311 1.00 55.97 246 THR A O 1
ATOM 1579 N N . LYS B 1 47 ? 22.069 79.192 70.192 1.00 38.14 47 LYS B N 1
ATOM 1580 C CA . LYS B 1 47 ? 20.778 79.771 70.566 1.00 35.30 47 LYS B CA 1
ATOM 1581 C C . LYS B 1 47 ? 19.867 78.760 71.277 1.00 34.88 47 LYS B C 1
ATOM 1582 O O . LYS B 1 47 ? 19.421 77.765 70.686 1.00 26.72 47 LYS B O 1
ATOM 1588 N N . VAL B 1 48 ? 19.608 79.034 72.555 1.00 27.59 48 VAL B N 1
ATOM 1589 C CA . VAL B 1 48 ? 18.852 78.142 73.431 1.00 28.44 48 VAL B CA 1
ATOM 1590 C C . VAL B 1 48 ? 17.939 78.992 74.335 1.00 29.59 48 VAL B C 1
ATOM 1591 O O . VAL B 1 48 ? 18.317 80.092 74.751 1.00 25.97 48 VAL B O 1
ATOM 1595 N N . ILE B 1 49 ? 16.728 78.523 74.620 1.00 23.11 49 ILE B N 1
ATOM 1596 C CA . ILE B 1 49 ? 15.851 79.308 75.486 1.00 20.57 49 ILE B CA 1
ATOM 1597 C C . ILE B 1 49 ? 15.249 78.469 76.615 1.00 19.70 49 ILE B C 1
ATOM 1598 O O . ILE B 1 49 ? 14.793 77.344 76.391 1.00 19.52 49 ILE B O 1
ATOM 1603 N N . TYR B 1 50 ? 15.295 79.010 77.832 1.00 19.90 50 TYR B N 1
ATOM 1604 C CA . TYR B 1 50 ? 14.689 78.368 78.994 1.00 21.29 50 TYR B CA 1
ATOM 1605 C C . TYR B 1 50 ? 13.439 79.144 79.383 1.00 23.48 50 TYR B C 1
ATOM 1606 O O . TYR B 1 50 ? 12.484 78.574 79.905 1.00 19.74 50 TYR B O 1
ATOM 1615 N N . LYS B 1 51 ? 13.447 80.451 79.117 1.00 23.35 51 LYS B N 1
ATOM 1616 C CA . LYS B 1 51 ? 12.281 81.290 79.373 1.00 26.31 51 LYS B CA 1
ATOM 1617 C C . LYS B 1 51 ? 12.434 82.635 78.697 1.00 25.86 51 LYS B C 1
ATOM 1618 O O . LYS B 1 51 ? 13.549 83.054 78.394 1.00 29.82 51 LYS B O 1
ATOM 1624 N N . GLY B 1 52 ? 11.313 83.312 78.468 1.00 31.28 52 GLY B N 1
ATOM 1625 C CA . GLY B 1 52 ? 11.323 84.564 77.732 1.00 33.90 52 GLY B CA 1
ATOM 1626 C C . GLY B 1 52 ? 11.392 85.813 78.593 1.00 40.25 52 GLY B C 1
ATOM 1627 O O . GLY B 1 52 ? 11.677 85.741 79.791 1.00 35.33 52 GLY B O 1
ATOM 1628 N N . ASP B 1 53 ? 11.097 86.954 77.967 1.00 52.94 53 ASP B N 1
ATOM 1629 C CA . ASP B 1 53 ? 11.244 88.278 78.582 1.00 57.58 53 ASP B CA 1
ATOM 1630 C C . ASP B 1 53 ? 10.218 88.521 79.686 1.00 60.65 53 ASP B C 1
ATOM 1631 O O . ASP B 1 53 ? 9.016 88.661 79.430 1.00 60.24 53 ASP B O 1
ATOM 1636 N N . THR B 1 54 ? 10.727 88.597 80.913 1.00 58.47 54 THR B N 1
ATOM 1637 C CA . THR B 1 54 ? 9.923 88.519 82.132 1.00 59.77 54 THR B CA 1
ATOM 1638 C C . THR B 1 54 ? 9.068 89.759 82.412 1.00 62.23 54 THR B C 1
ATOM 1639 O O . THR B 1 54 ? 8.423 89.861 83.463 1.00 62.19 54 THR B O 1
ATOM 1643 N N . SER B 1 55 ? 9.054 90.684 81.457 1.00 61.10 55 SER B N 1
ATOM 1644 C CA . SER B 1 55 ? 8.293 91.922 81.581 1.00 62.26 55 SER B CA 1
ATOM 1645 C C . SER B 1 55 ? 6.782 91.695 81.477 1.00 61.80 55 SER B C 1
ATOM 1646 O O . SER B 1 55 ? 6.015 92.192 82.306 1.00 62.78 55 SER B O 1
ATOM 1649 N N . LYS B 1 56 ? 6.365 90.933 80.467 1.00 57.21 56 LYS B N 1
ATOM 1650 C CA . LYS B 1 56 ? 4.949 90.815 80.111 1.00 50.54 56 LYS B CA 1
ATOM 1651 C C . LYS B 1 56 ? 4.320 89.500 80.580 1.00 45.76 56 LYS B C 1
ATOM 1652 O O . LYS B 1 56 ? 4.975 88.456 80.583 1.00 40.37 56 LYS B O 1
ATOM 1658 N N . LYS B 1 57 ? 3.046 89.548 80.967 1.00 42.36 57 LYS B N 1
ATOM 1659 C CA . LYS B 1 57 ? 2.354 88.352 81.442 1.00 38.29 57 LYS B CA 1
ATOM 1660 C C . LYS B 1 57 ? 1.963 87.422 80.290 1.00 35.82 57 LYS B C 1
ATOM 1661 O O . LYS B 1 57 ? 0.784 87.267 79.949 1.00 32.48 57 LYS B O 1
ATOM 1667 N N . GLN B 1 58 ? 2.981 86.809 79.696 1.00 28.84 58 GLN B N 1
ATOM 1668 C CA . GLN B 1 58 ? 2.808 85.826 78.643 1.00 29.23 58 GLN B CA 1
ATOM 1669 C C . GLN B 1 58 ? 3.618 84.588 79.015 1.00 28.31 58 GLN B C 1
ATOM 1670 O O . GLN B 1 58 ? 4.758 84.704 79.477 1.00 29.97 58 GLN B O 1
ATOM 1676 N N . VAL B 1 59 ? 3.026 83.411 78.829 1.00 23.62 59 VAL B N 1
ATOM 1677 C CA . VAL B 1 59 ? 3.719 82.143 79.058 1.00 23.80 59 VAL B CA 1
ATOM 1678 C C . VAL B 1 59 ? 3.482 81.189 77.893 1.00 23.49 59 VAL B C 1
ATOM 1679 O O . VAL B 1 59 ? 2.510 81.340 77.135 1.00 23.77 59 VAL B O 1
ATOM 1683 N N . ALA B 1 60 ? 4.368 80.207 77.748 1.00 19.93 60 ALA B N 1
ATOM 1684 C CA . ALA B 1 60 ? 4.221 79.200 76.704 1.00 21.65 60 ALA B CA 1
ATOM 1685 C C . ALA B 1 60 ? 3.986 77.826 77.319 1.00 22.53 60 ALA B C 1
ATOM 1686 O O . ALA B 1 60 ? 4.838 77.320 78.060 1.00 20.44 60 ALA B O 1
ATOM 1688 N N . PHE B 1 61 ? 2.839 77.222 77.013 1.00 18.42 61 PHE B N 1
ATOM 1689 C CA . PHE B 1 61 ? 2.583 75.842 77.412 1.00 19.29 61 PHE B CA 1
ATOM 1690 C C . PHE B 1 61 ? 3.134 74.932 76.328 1.00 21.07 61 PHE B C 1
ATOM 1691 O O . PHE B 1 61 ? 2.762 75.065 75.151 1.00 22.40 61 PHE B O 1
ATOM 1699 N N . THR B 1 62 ? 4.015 74.011 76.708 1.00 19.05 62 THR B N 1
ATOM 1700 C CA . THR B 1 62 ? 4.602 73.094 75.736 1.00 19.49 62 THR B CA 1
ATOM 1701 C C . THR B 1 62 ? 4.244 71.654 76.093 1.00 17.38 62 THR B C 1
ATOM 1702 O O . THR B 1 62 ? 4.193 71.289 77.268 1.00 20.65 62 THR B O 1
ATOM 1706 N N . PHE B 1 63 ? 3.953 70.855 75.072 1.00 15.65 63 PHE B N 1
ATOM 1707 C CA . PHE B 1 63 ? 3.559 69.468 75.276 1.00 18.72 63 PHE B CA 1
ATOM 1708 C C . PHE B 1 63 ? 4.546 68.540 74.565 1.00 15.81 63 PHE B C 1
ATOM 1709 O O . PHE B 1 63 ? 4.745 68.665 73.353 1.00 19.75 63 PHE B O 1
ATOM 1717 N N . ASP B 1 64 ? 5.184 67.637 75.315 1.00 18.82 64 ASP B N 1
ATOM 1718 C CA . ASP B 1 64 ? 6.112 66.654 74.729 1.00 19.25 64 ASP B CA 1
ATOM 1719 C C . ASP B 1 64 ? 5.288 65.410 74.407 1.00 20.45 64 ASP B C 1
ATOM 1720 O O . ASP B 1 64 ? 4.511 64.963 75.252 1.00 15.89 64 ASP B O 1
ATOM 1725 N N . ILE B 1 65 ? 5.451 64.848 73.207 1.00 17.16 65 ILE B N 1
ATOM 1726 C CA . ILE B 1 65 ? 4.873 63.536 72.888 1.00 15.01 65 ILE B CA 1
ATOM 1727 C C . ILE B 1 65 ? 5.931 62.575 72.346 1.00 15.63 65 ILE B C 1
ATOM 1728 O O . ILE B 1 65 ? 6.450 62.774 71.240 1.00 16.12 65 ILE B O 1
ATOM 1733 N N . SER B 1 66 ? 6.236 61.522 73.104 1.00 15.08 66 SER B N 1
ATOM 1734 C CA . SER B 1 66 ? 7.232 60.549 72.664 1.00 18.20 66 SER B CA 1
ATOM 1735 C C . SER B 1 66 ? 6.654 59.165 72.399 1.00 18.93 66 SER B C 1
ATOM 1736 O O . SER B 1 66 ? 7.305 58.348 71.749 1.00 17.65 66 SER B O 1
ATOM 1739 N N . TRP B 1 67 ? 5.450 58.889 72.912 1.00 17.97 67 TRP B N 1
ATOM 1740 C CA . TRP B 1 67 ? 4.777 57.610 72.653 1.00 14.95 67 TRP B CA 1
ATOM 1741 C C . TRP B 1 67 ? 3.284 57.727 72.973 1.00 17.72 67 TRP B C 1
ATOM 1742 O O . TRP B 1 67 ? 2.878 58.624 73.718 1.00 14.94 67 TRP B O 1
ATOM 1753 N N . GLY B 1 68 ? 2.466 56.846 72.398 1.00 14.52 68 GLY B N 1
ATOM 1754 C CA . GLY B 1 68 ? 1.067 56.790 72.779 1.00 20.17 68 GLY B CA 1
ATOM 1755 C C . GLY B 1 68 ? 0.035 56.990 71.689 1.00 18.16 68 GLY B C 1
ATOM 1756 O O . GLY B 1 68 ? 0.287 57.646 70.673 1.00 16.70 68 GLY B O 1
ATOM 1757 N N . ASP B 1 69 ? -1.149 56.433 71.916 1.00 19.75 69 ASP B N 1
ATOM 1758 C CA . ASP B 1 69 ? -2.240 56.587 70.959 1.00 24.58 69 ASP B CA 1
ATOM 1759 C C . ASP B 1 69 ? -3.551 57.006 71.633 1.00 24.63 69 ASP B C 1
ATOM 1760 O O . ASP B 1 69 ? -4.598 57.003 71.000 1.00 32.00 69 ASP B O 1
ATOM 1765 N N . LYS B 1 70 ? -3.480 57.378 72.909 1.00 24.90 70 LYS B N 1
ATOM 1766 C CA . LYS B 1 70 ? -4.683 57.616 73.705 1.00 28.23 70 LYS B CA 1
ATOM 1767 C C . LYS B 1 70 ? -4.848 59.020 74.282 1.00 29.97 70 LYS B C 1
ATOM 1768 O O . LYS B 1 70 ? -5.960 59.555 74.306 1.00 23.63 70 LYS B O 1
ATOM 1774 N N . LYS B 1 71 ? -3.758 59.613 74.752 1.00 21.94 71 LYS B N 1
ATOM 1775 C CA . LYS B 1 71 ? -3.857 60.812 75.588 1.00 23.78 71 LYS B CA 1
ATOM 1776 C C . LYS B 1 71 ? -3.835 62.128 74.829 1.00 22.25 71 LYS B C 1
ATOM 1777 O O . LYS B 1 71 ? -4.441 63.104 75.269 1.00 21.95 71 LYS B O 1
ATOM 1783 N N . ALA B 1 72 ? -3.151 62.151 73.688 1.00 21.39 72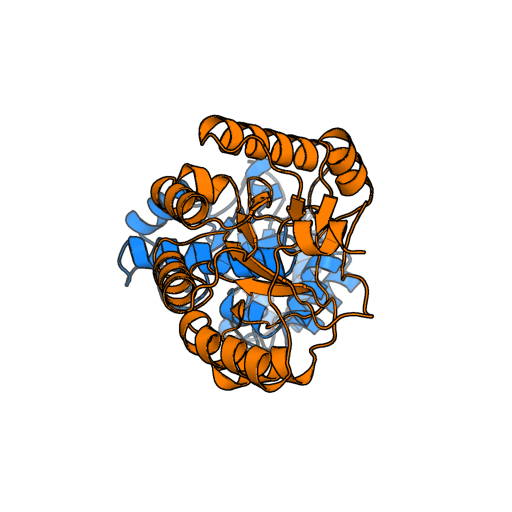 ALA B N 1
ATOM 1784 C CA . ALA B 1 72 ? -2.969 63.378 72.916 1.00 20.81 72 ALA B CA 1
ATOM 1785 C C . ALA B 1 72 ? -4.266 63.950 72.330 1.00 21.74 72 ALA B C 1
ATOM 1786 O O . ALA B 1 72 ? -4.478 65.164 72.351 1.00 17.87 72 ALA B O 1
ATOM 1788 N N . ILE B 1 73 ? -5.111 63.097 71.765 1.00 20.97 73 ILE B N 1
ATOM 1789 C CA . ILE B 1 73 ? -6.328 63.607 71.125 1.00 20.86 73 ILE B CA 1
ATOM 1790 C C . ILE B 1 73 ? -7.267 64.325 72.114 1.00 19.01 73 ILE B C 1
ATOM 1791 O O . ILE B 1 73 ? -7.732 65.429 71.823 1.00 22.84 73 ILE B O 1
ATOM 1796 N N . PRO B 1 74 ? -7.540 63.719 73.288 1.00 21.69 74 PRO B N 1
ATOM 1797 C CA . PRO B 1 74 ? -8.362 64.476 74.244 1.00 21.80 74 PRO B CA 1
ATOM 1798 C C . PRO B 1 74 ? -7.723 65.794 74.691 1.00 23.50 74 PRO B C 1
ATOM 1799 O O . PRO B 1 74 ? -8.450 66.738 74.986 1.00 20.79 74 PRO B O 1
ATOM 1803 N N . ILE B 1 75 ? -6.394 65.873 74.733 1.00 20.71 75 ILE B N 1
ATOM 1804 C CA . ILE B 1 75 ? -5.742 67.118 75.121 1.00 16.58 75 ILE B CA 1
ATOM 1805 C C . ILE B 1 75 ? -5.972 68.153 74.050 1.00 18.24 75 ILE B C 1
ATOM 1806 O O . ILE B 1 75 ? -6.281 69.321 74.345 1.00 22.34 75 ILE B O 1
ATOM 1811 N N . LEU B 1 76 ? -5.850 67.718 72.798 1.00 16.45 76 LEU B N 1
ATOM 1812 C CA . LEU B 1 76 ? -6.107 68.585 71.649 1.00 21.25 76 LEU B CA 1
ATOM 1813 C C . LEU B 1 76 ? -7.565 69.072 71.625 1.00 24.39 76 LEU B C 1
ATOM 1814 O O . LEU B 1 76 ? -7.829 70.227 71.272 1.00 25.93 76 LEU B O 1
ATOM 1819 N N . ASP B 1 77 ? -8.498 68.204 72.012 1.00 21.34 77 ASP B N 1
ATOM 1820 C CA . ASP B 1 77 ? -9.908 68.604 72.079 1.00 28.17 77 ASP B CA 1
ATOM 1821 C C . ASP B 1 77 ? -10.141 69.632 73.187 1.00 29.18 77 ASP B C 1
ATOM 1822 O O . ASP B 1 77 ? -10.858 70.620 72.993 1.00 28.36 77 ASP B O 1
ATOM 1827 N N . THR B 1 78 ? -9.529 69.397 74.346 1.00 26.50 78 THR B N 1
ATOM 1828 C CA . THR B 1 78 ? -9.633 70.325 75.470 1.00 27.01 78 THR B CA 1
ATOM 1829 C C . THR B 1 78 ? -9.131 71.703 75.065 1.00 31.08 78 THR B C 1
ATOM 1830 O O . THR B 1 78 ? -9.799 72.710 75.318 1.00 28.86 78 THR B O 1
ATOM 1834 N N . LEU B 1 79 ? -7.958 71.745 74.433 1.00 25.10 79 LEU B N 1
ATOM 1835 C CA . LEU B 1 79 ? -7.411 73.006 73.939 1.00 26.82 79 LEU B CA 1
ATOM 1836 C C . LEU B 1 79 ? -8.353 73.704 72.948 1.00 31.34 79 LEU B C 1
ATOM 1837 O O . LEU B 1 79 ? -8.572 74.926 73.030 1.00 28.17 79 LEU B O 1
ATOM 1842 N N . LYS B 1 80 ? -8.902 72.929 72.013 1.00 27.84 80 LYS B N 1
ATOM 1843 C CA . LYS B 1 80 ? -9.722 73.498 70.948 1.00 32.85 80 LYS B CA 1
ATOM 1844 C C . LYS B 1 80 ? -11.012 74.105 71.495 1.00 33.84 80 LYS B C 1
ATOM 1845 O O . LYS B 1 80 ? -11.478 75.131 71.003 1.00 34.01 80 LYS B O 1
ATOM 1851 N N . GLU B 1 81 ? -11.599 73.476 72.504 1.00 32.97 81 GLU B N 1
ATOM 1852 C CA . GLU B 1 81 ? -12.874 73.990 72.980 1.00 40.70 81 GLU B CA 1
ATOM 1853 C C . GLU B 1 81 ? -12.712 75.144 73.970 1.00 42.21 81 GLU B C 1
ATOM 1854 O O . GLU B 1 81 ? -13.698 75.762 74.376 1.00 39.95 81 GLU B O 1
ATOM 1860 N N . ARG B 1 82 ? -11.466 75.462 74.319 1.00 34.69 82 ARG B N 1
ATOM 1861 C CA . ARG B 1 82 ? -11.186 76.669 75.092 1.00 34.73 82 ARG B CA 1
ATOM 1862 C C . ARG B 1 82 ? -10.438 77.686 74.243 1.00 33.77 82 ARG B C 1
ATOM 1863 O O . ARG B 1 82 ? -9.793 78.597 74.767 1.00 38.78 82 ARG B O 1
ATOM 1871 N N . ASP B 1 83 ? -10.528 77.514 72.929 1.00 32.93 83 ASP B N 1
ATOM 1872 C CA . ASP B 1 83 ? -9.929 78.440 71.968 1.00 37.42 83 ASP B CA 1
ATOM 1873 C C . ASP B 1 83 ? -8.403 78.634 72.072 1.00 38.07 83 ASP B C 1
ATOM 1874 O O . ASP B 1 83 ? -7.881 79.675 71.656 1.00 38.05 83 ASP B O 1
ATOM 1879 N N . ILE B 1 84 ? -7.686 77.650 72.615 1.00 34.77 84 ILE B N 1
ATOM 1880 C CA . ILE B 1 84 ? -6.218 77.693 72.566 1.00 29.80 84 ILE B CA 1
ATOM 1881 C C . ILE B 1 84 ? -5.734 77.099 71.237 1.00 27.31 84 ILE B C 1
ATOM 1882 O O . ILE B 1 84 ? -5.818 75.885 71.027 1.00 27.38 84 ILE B O 1
ATOM 1887 N N . LYS B 1 85 ? -5.238 77.948 70.340 1.00 23.92 85 LYS B N 1
ATOM 1888 C CA . LYS B 1 85 ? -4.801 77.490 69.023 1.00 28.66 85 LYS B CA 1
ATOM 1889 C C . LYS B 1 85 ? -3.307 77.697 68.793 1.00 26.52 85 LYS B C 1
ATOM 1890 O O . LYS B 1 85 ? -2.810 77.496 67.679 1.00 27.75 85 LYS B O 1
ATOM 1896 N N . ASN B 1 86 ? -2.592 78.078 69.849 1.00 23.38 86 ASN B N 1
ATOM 1897 C CA . ASN B 1 86 ? -1.184 78.426 69.724 1.00 25.63 86 ASN B CA 1
ATOM 1898 C C . ASN B 1 86 ? -0.320 77.844 70.841 1.00 24.93 86 ASN B C 1
ATOM 1899 O O . ASN B 1 86 ? 0.572 78.519 71.352 1.00 24.83 86 ASN B O 1
ATOM 1904 N N . ALA B 1 87 ? -0.587 76.596 71.223 1.00 24.56 87 ALA B N 1
ATOM 1905 C CA . ALA B 1 87 ? 0.326 75.875 72.113 1.00 25.92 87 ALA B CA 1
ATOM 1906 C C . ALA B 1 87 ? 1.493 75.334 71.294 1.00 22.52 87 ALA B C 1
ATOM 1907 O O . ALA B 1 87 ? 1.488 75.431 70.069 1.00 21.77 87 ALA B O 1
ATOM 1909 N N . THR B 1 88 ? 2.499 74.768 71.957 1.00 20.81 88 THR B N 1
ATOM 1910 C CA . THR B 1 88 ? 3.652 74.225 71.235 1.00 19.55 88 THR B CA 1
ATOM 1911 C C . THR B 1 88 ? 3.774 72.746 71.555 1.00 18.43 88 THR B C 1
ATOM 1912 O O . THR B 1 88 ? 3.789 72.369 72.734 1.00 20.07 88 THR B O 1
ATOM 1916 N N . PHE B 1 89 ? 3.827 71.912 70.513 1.00 17.34 89 PHE B N 1
ATOM 1917 C CA . PHE B 1 89 ? 3.965 70.459 70.688 1.00 16.46 89 PHE B CA 1
ATOM 1918 C C . PHE B 1 89 ? 5.341 70.013 70.239 1.00 17.20 89 PHE B C 1
ATOM 1919 O O . PHE B 1 89 ? 5.741 70.287 69.105 1.00 16.56 89 PHE B O 1
ATOM 1927 N N . PHE B 1 90 ? 6.083 69.371 71.136 1.00 16.90 90 PHE B N 1
ATOM 1928 C CA . PHE B 1 90 ? 7.373 68.789 70.756 1.00 16.91 90 PHE B CA 1
ATOM 1929 C C . PHE B 1 90 ? 7.212 67.291 70.526 1.00 12.73 90 PHE B C 1
ATOM 1930 O O . PHE B 1 90 ? 6.770 66.561 71.416 1.00 11.80 90 PHE B O 1
ATOM 1938 N N . LEU B 1 91 ? 7.574 66.846 69.325 1.00 13.86 91 LEU B N 1
ATOM 1939 C CA . LEU B 1 91 ? 7.221 65.511 68.864 1.00 16.44 91 LEU B CA 1
ATOM 1940 C C . LEU B 1 91 ? 8.448 64.677 68.533 1.00 13.58 91 LEU B C 1
ATOM 1941 O O . LEU B 1 91 ? 9.312 65.102 67.774 1.00 14.57 91 LEU B O 1
ATOM 1946 N N . SER B 1 92 ? 8.508 63.491 69.118 1.00 13.17 92 SER B N 1
ATOM 1947 C CA . SER B 1 92 ? 9.508 62.501 68.750 1.00 16.67 92 SER B CA 1
ATOM 1948 C C . SER B 1 92 ? 9.137 62.001 67.370 1.00 17.05 92 SER B C 1
ATOM 1949 O O . SER B 1 92 ? 7.978 61.642 67.117 1.00 16.54 92 SER B O 1
ATOM 1952 N N . ALA B 1 93 ? 10.090 61.999 66.450 1.00 15.10 93 ALA B N 1
ATOM 1953 C CA . ALA B 1 93 ? 9.748 61.664 65.074 1.00 15.03 93 ALA B CA 1
ATOM 1954 C C . ALA B 1 93 ? 9.452 60.184 64.895 1.00 14.28 93 ALA B C 1
ATOM 1955 O O . ALA B 1 93 ? 8.695 59.818 63.995 1.00 16.17 93 ALA B O 1
ATOM 1957 N N . ALA B 1 94 ? 10.046 59.326 65.721 1.00 12.73 94 ALA B N 1
ATOM 1958 C CA . ALA B 1 94 ? 9.704 57.900 65.648 1.00 16.43 94 ALA B CA 1
ATOM 1959 C C . ALA B 1 94 ? 8.233 57.705 65.986 1.00 17.54 94 ALA B C 1
ATOM 1960 O O . ALA B 1 94 ? 7.551 56.851 65.401 1.00 16.04 94 ALA B O 1
ATOM 1962 N N . TRP B 1 95 ? 7.742 58.478 66.947 1.00 13.16 95 TRP B N 1
ATOM 1963 C CA . TRP B 1 95 ? 6.315 58.434 67.261 1.00 14.66 95 TRP B CA 1
ATOM 1964 C C . TRP B 1 95 ? 5.516 59.060 66.121 1.00 14.62 95 TRP B C 1
ATOM 1965 O O . TRP B 1 95 ? 4.488 58.527 65.697 1.00 16.60 95 TRP B O 1
ATOM 1976 N N . ALA B 1 96 ? 5.997 60.195 65.617 1.00 14.12 96 ALA B N 1
ATOM 1977 C CA . ALA B 1 96 ? 5.263 60.952 64.598 1.00 14.68 96 ALA B CA 1
ATOM 1978 C C . ALA B 1 96 ? 4.992 60.151 63.314 1.00 20.60 96 ALA B C 1
ATOM 1979 O O . ALA B 1 96 ? 3.881 60.209 62.761 1.00 18.22 96 ALA B O 1
ATOM 1981 N N . GLU B 1 97 ? 5.988 59.406 62.834 1.00 16.30 97 GLU B N 1
ATOM 1982 C CA . GLU B 1 97 ? 5.805 58.638 61.594 1.00 15.71 97 GLU B CA 1
ATOM 1983 C C . GLU B 1 97 ? 4.834 57.494 61.796 1.00 16.82 97 GLU B C 1
ATOM 1984 O O . GLU B 1 97 ? 4.327 56.942 60.822 1.00 19.47 97 GLU B O 1
ATOM 1990 N N . ARG B 1 98 ? 4.585 57.129 63.055 1.00 14.84 98 ARG B N 1
ATOM 1991 C CA . ARG B 1 98 ? 3.646 56.053 63.375 1.00 17.65 98 ARG B CA 1
ATOM 1992 C C . ARG B 1 98 ? 2.243 56.550 63.711 1.00 16.33 98 ARG B C 1
ATOM 1993 O O . ARG B 1 98 ? 1.329 55.742 63.896 1.00 17.47 98 ARG B O 1
ATOM 2001 N N . HIS B 1 99 ? 2.075 57.869 63.800 1.00 15.72 99 HIS B N 1
ATOM 2002 C CA . HIS B 1 99 ? 0.759 58.451 64.093 1.00 18.43 99 HIS B CA 1
ATOM 2003 C C . HIS B 1 99 ? 0.514 59.712 63.277 1.00 16.78 99 HIS B C 1
ATOM 2004 O O . HIS B 1 99 ? 0.257 60.774 63.849 1.00 17.87 99 HIS B O 1
ATOM 2011 N N . PRO B 1 100 ? 0.592 59.609 61.940 1.00 16.50 100 PRO B N 1
ATOM 2012 C CA . PRO B 1 100 ? 0.482 60.844 61.157 1.00 18.14 100 PRO B CA 1
ATOM 2013 C C . PRO B 1 100 ? -0.889 61.507 61.253 1.00 20.47 100 PRO B C 1
ATOM 2014 O O . PRO B 1 100 ? -0.978 62.721 61.026 1.00 19.32 100 PRO B O 1
ATOM 2018 N N . ASP B 1 101 ? -1.928 60.752 61.605 1.00 18.11 101 ASP B N 1
ATOM 2019 C CA . ASP B 1 101 ? -3.247 61.354 61.785 1.00 21.35 101 ASP B CA 1
ATOM 2020 C C . ASP B 1 101 ? -3.239 62.282 63.004 1.00 21.51 101 ASP B C 1
ATOM 2021 O O . ASP B 1 101 ? -3.931 63.304 63.018 1.00 18.67 101 ASP B O 1
ATOM 2026 N N . VAL B 1 102 ? -2.467 61.928 64.033 1.00 16.16 102 VAL B N 1
ATOM 2027 C CA . VAL B 1 102 ? -2.396 62.773 65.229 1.00 19.28 102 VAL B CA 1
ATOM 2028 C C . VAL B 1 102 ? -1.607 64.046 64.903 1.00 18.19 102 VAL B C 1
ATOM 2029 O O . VAL B 1 102 ? -1.975 65.151 65.326 1.00 17.95 102 VAL B O 1
ATOM 2033 N N . VAL B 1 103 ? -0.540 63.898 64.117 1.00 17.36 103 VAL B N 1
ATOM 2034 C CA . VAL B 1 103 ? 0.271 65.042 63.701 1.00 17.61 103 VAL B CA 1
ATOM 2035 C C . VAL B 1 103 ? -0.551 66.026 62.854 1.00 21.42 103 VAL B C 1
ATOM 2036 O O . VAL B 1 103 ? -0.467 67.252 63.018 1.00 18.60 103 VAL B O 1
ATOM 2040 N N . GLU B 1 104 ? -1.338 65.480 61.933 1.00 19.15 104 GLU B N 1
ATOM 2041 C CA . GLU B 1 104 ? -2.193 66.300 61.082 1.00 22.46 104 GLU B CA 1
ATOM 2042 C C . GLU B 1 104 ? -3.186 67.098 61.931 1.00 22.09 104 GLU B C 1
ATOM 2043 O O . GLU B 1 104 ? -3.467 68.272 61.646 1.00 24.83 104 GLU B O 1
ATOM 2049 N N . ARG B 1 105 ? -3.706 66.472 62.986 1.00 19.01 105 ARG B N 1
ATOM 2050 C CA . ARG B 1 105 ? -4.646 67.150 63.882 1.00 19.06 105 ARG B CA 1
ATOM 2051 C C . ARG B 1 105 ? -3.989 68.327 64.623 1.00 23.15 105 ARG B C 1
ATOM 2052 O O . ARG B 1 105 ? -4.581 69.411 64.781 1.00 19.56 105 ARG B O 1
ATOM 2060 N N . ILE B 1 106 ? -2.761 68.112 65.084 1.00 18.64 106 ILE B N 1
ATOM 2061 C CA . ILE B 1 106 ? -2.003 69.172 65.745 1.00 18.41 106 ILE B CA 1
ATOM 2062 C C . ILE B 1 106 ? -1.767 70.349 64.810 1.00 19.56 106 ILE B C 1
ATOM 2063 O O . ILE B 1 106 ? -1.929 71.499 65.205 1.00 24.08 106 ILE B O 1
ATOM 2068 N N . ILE B 1 107 ? -1.380 70.058 63.571 1.00 19.91 107 ILE B N 1
ATOM 2069 C CA . ILE B 1 107 ? -1.127 71.095 62.573 1.00 23.06 107 ILE B CA 1
ATOM 2070 C C . ILE B 1 107 ? -2.412 71.867 62.259 1.00 27.06 107 ILE B C 1
ATOM 2071 O O . ILE B 1 107 ? -2.447 73.100 62.335 1.00 27.63 107 ILE B O 1
ATOM 2076 N N . LYS B 1 108 ? -3.461 71.127 61.913 1.00 25.28 108 LYS B N 1
ATOM 2077 C CA . LYS B 1 108 ? -4.748 71.707 61.531 1.00 27.75 108 LYS B CA 1
ATOM 2078 C C . LYS B 1 108 ? -5.319 72.619 62.626 1.00 25.55 108 LYS B C 1
ATOM 2079 O O . LYS B 1 108 ? -5.942 73.642 62.331 1.00 27.35 108 LYS B O 1
ATOM 2085 N N . ASP B 1 109 ? -5.098 72.260 63.888 1.00 26.69 109 ASP B N 1
ATOM 2086 C CA . ASP B 1 109 ? -5.598 73.066 65.003 1.00 27.13 109 ASP B CA 1
ATOM 2087 C C . ASP B 1 109 ? -4.815 74.371 65.182 1.00 30.47 109 ASP B C 1
ATOM 2088 O O . ASP B 1 109 ? -5.248 75.265 65.916 1.00 30.62 109 ASP B O 1
ATOM 2093 N N . GLY B 1 110 ? -3.664 74.477 64.524 1.00 24.95 110 GLY B N 1
ATOM 2094 C CA . GLY B 1 110 ? -2.899 75.717 64.525 1.00 27.37 110 GLY B CA 1
ATOM 2095 C C . GLY B 1 110 ? -1.670 75.765 65.425 1.00 28.68 110 GLY B C 1
ATOM 2096 O O . GLY B 1 110 ? -0.935 76.761 65.436 1.00 27.28 110 GLY B O 1
ATOM 2097 N N . HIS B 1 111 ? -1.427 74.701 66.181 1.00 25.59 111 HIS B N 1
ATOM 2098 C CA . HIS B 1 111 ? -0.308 74.715 67.125 1.00 22.60 111 HIS B CA 1
ATOM 2099 C C . HIS B 1 111 ? 1.054 74.684 66.445 1.00 21.19 111 HIS B C 1
ATOM 2100 O O . HIS B 1 111 ? 1.195 74.194 65.327 1.00 24.60 111 HIS B O 1
ATOM 2107 N N . GLU B 1 112 ? 2.069 75.205 67.125 1.00 23.34 112 GLU B N 1
ATOM 2108 C CA . GLU B 1 112 ? 3.426 75.108 66.624 1.00 20.17 112 GLU B CA 1
ATOM 2109 C C . GLU B 1 112 ? 3.995 73.722 66.935 1.00 22.45 112 GLU B C 1
ATOM 2110 O O . GLU B 1 112 ? 3.732 73.151 67.997 1.00 20.38 112 GLU B O 1
ATOM 2116 N N . ILE B 1 113 ? 4.780 73.191 66.003 1.00 17.37 113 ILE B N 1
ATOM 2117 C CA . ILE B 1 113 ? 5.406 71.889 66.174 1.00 19.65 113 ILE B CA 1
ATOM 2118 C C . ILE B 1 113 ? 6.911 72.087 66.271 1.00 19.22 113 ILE B C 1
ATOM 2119 O O . ILE B 1 113 ? 7.495 72.783 65.440 1.00 19.34 113 ILE B O 1
ATOM 2124 N N . GLY B 1 114 ? 7.526 71.517 67.306 1.00 19.72 114 GLY B N 1
ATOM 2125 C CA . GLY B 1 114 ? 8.981 71.461 67.391 1.00 19.58 114 GLY B CA 1
ATOM 2126 C C . GLY B 1 114 ? 9.443 70.018 67.276 1.00 18.44 114 GLY B C 1
ATOM 2127 O O . GLY B 1 114 ? 8.666 69.092 67.549 1.00 17.53 114 GLY B O 1
ATOM 2128 N N . SER B 1 115 ? 10.688 69.815 66.853 1.00 15.98 115 SER B N 1
ATOM 2129 C CA . SER B 1 115 ? 11.239 68.466 66.789 1.00 18.74 115 SER B CA 1
ATOM 2130 C C . SER B 1 115 ? 11.738 68.049 68.162 1.00 15.84 115 SER B C 1
ATOM 2131 O O . SER B 1 115 ? 12.227 68.885 68.933 1.00 17.26 115 SER B O 1
ATOM 2134 N N . MET B 1 116 ? 11.635 66.757 68.461 1.00 15.50 116 MET B N 1
ATOM 2135 C CA . MET B 1 116 ? 12.228 66.204 69.670 1.00 16.15 116 MET B CA 1
ATOM 2136 C C . MET B 1 116 ? 13.226 65.095 69.310 1.00 17.30 116 MET B C 1
ATOM 2137 O O . MET B 1 116 ? 13.416 64.141 70.065 1.00 17.33 116 MET B O 1
ATOM 2142 N N . GLY B 1 117 ? 13.855 65.203 68.142 1.00 15.35 117 GLY B N 1
ATOM 2143 C CA . GLY B 1 117 ? 14.698 64.116 67.659 1.00 16.70 117 GLY B CA 1
ATOM 2144 C C . GLY B 1 117 ? 13.875 62.961 67.091 1.00 19.69 117 GLY B C 1
ATOM 2145 O O . GLY B 1 117 ? 12.655 63.088 66.903 1.00 15.64 117 GLY B O 1
ATOM 2146 N N . TYR B 1 118 ? 14.523 61.831 66.813 1.00 15.46 118 TYR B N 1
ATOM 2147 C CA . TYR B 1 118 ? 13.807 60.683 66.240 1.00 17.03 118 TYR B CA 1
ATOM 2148 C C . TYR B 1 118 ? 13.485 59.684 67.339 1.00 17.77 118 TYR B C 1
ATOM 2149 O O . TYR B 1 118 ? 12.311 59.485 67.698 1.00 15.37 118 TYR B O 1
ATOM 2158 N N . ASN B 1 119 ? 14.528 59.079 67.898 1.00 14.36 119 ASN B N 1
ATOM 2159 C CA . ASN B 1 119 ? 14.356 58.194 69.038 1.00 18.40 119 ASN B CA 1
ATOM 2160 C C . ASN B 1 119 ? 14.261 58.977 70.340 1.00 20.11 119 ASN B C 1
ATOM 2161 O O . ASN B 1 119 ? 14.937 59.991 70.508 1.00 19.48 119 ASN B O 1
ATOM 2166 N N . TYR B 1 120 ? 13.451 58.492 71.277 1.00 18.11 120 TYR B N 1
ATOM 2167 C CA . TYR B 1 120 ? 13.349 59.149 72.575 1.00 20.60 120 TYR B CA 1
ATOM 2168 C C . TYR B 1 120 ? 14.442 58.620 73.501 1.00 18.82 120 TYR B C 1
ATOM 2169 O O . TYR B 1 120 ? 14.211 57.746 74.345 1.00 18.15 120 TYR B O 1
ATOM 2178 N N . THR B 1 121 ? 15.655 59.116 73.306 1.00 17.51 121 THR B N 1
ATOM 2179 C CA . THR B 1 121 ? 16.782 58.679 74.124 1.00 20.76 121 THR B CA 1
ATOM 2180 C C . THR B 1 121 ? 17.656 59.880 74.438 1.00 21.95 121 THR B C 1
ATOM 2181 O O . THR B 1 121 ? 17.751 60.824 73.635 1.00 20.68 121 THR B O 1
ATOM 2185 N N . SER B 1 122 ? 18.271 59.865 75.614 1.00 16.79 122 SER B N 1
ATOM 2186 C CA . SER B 1 122 ? 19.059 61.017 76.050 1.00 18.33 122 SER B CA 1
ATOM 2187 C C . SER B 1 122 ? 20.252 61.265 75.131 1.00 20.82 122 SER B C 1
ATOM 2188 O O . SER B 1 122 ? 21.117 60.395 74.973 1.00 22.37 122 SER B O 1
ATOM 2191 N N . TYR B 1 123 ? 20.307 62.451 74.534 1.00 17.37 123 TYR B N 1
ATOM 2192 C CA . TYR B 1 123 ? 21.464 62.845 73.727 1.00 17.65 123 TYR B CA 1
ATOM 2193 C C . TYR B 1 123 ? 22.778 62.875 74.515 1.00 23.67 123 TYR B C 1
ATOM 2194 O O . TYR B 1 123 ? 23.855 62.692 73.942 1.00 20.18 123 TYR B O 1
ATOM 2203 N N . THR B 1 124 ? 22.722 63.097 75.821 1.00 21.25 124 THR B N 1
ATOM 2204 C CA . THR B 1 124 ? 23.987 63.080 76.572 1.00 23.84 124 THR B CA 1
ATOM 2205 C C . THR B 1 124 ? 24.510 61.658 76.810 1.00 28.07 124 THR B C 1
ATOM 2206 O O . THR B 1 124 ? 25.584 61.475 77.391 1.00 30.88 124 THR B O 1
ATOM 2210 N N . SER B 1 125 ? 23.759 60.656 76.351 1.00 24.64 125 SER B N 1
ATOM 2211 C CA . SER B 1 125 ? 24.239 59.272 76.393 1.00 29.19 125 SER B CA 1
ATOM 2212 C C . SER B 1 125 ? 24.777 58.815 75.038 1.00 30.00 125 SER B C 1
ATOM 2213 O O . SER B 1 125 ? 25.274 57.698 74.921 1.00 29.66 125 SER B O 1
ATOM 2216 N N . LEU B 1 126 ? 24.679 59.681 74.025 1.00 25.35 126 LEU B N 1
ATOM 2217 C CA . LEU B 1 126 ? 25.051 59.324 72.660 1.00 23.26 126 LEU B CA 1
ATOM 2218 C C . LEU B 1 126 ? 26.348 60.009 72.231 1.00 28.11 126 LEU B C 1
ATOM 2219 O O . LEU B 1 126 ? 26.710 61.062 72.765 1.00 23.01 126 LEU B O 1
ATOM 2224 N N . GLU B 1 127 ? 27.032 59.400 71.259 1.00 28.83 127 GLU B N 1
ATOM 2225 C CA . GLU B 1 127 ? 28.158 60.033 70.568 1.00 27.87 127 GLU B CA 1
ATOM 2226 C C . GLU B 1 127 ? 27.635 61.113 69.639 1.00 24.58 127 GLU B C 1
ATOM 2227 O O . GLU B 1 127 ? 26.463 61.084 69.235 1.00 18.80 127 GLU B O 1
ATOM 2233 N N . THR B 1 128 ? 28.499 62.061 69.289 1.00 20.17 128 THR B N 1
ATOM 2234 C CA . THR B 1 128 ? 28.120 63.147 68.383 1.00 23.43 128 THR B CA 1
ATOM 2235 C C . THR B 1 128 ? 27.556 62.669 67.037 1.00 23.88 128 THR B C 1
ATOM 2236 O O . THR B 1 128 ? 26.602 63.257 66.517 1.00 19.45 128 THR B O 1
ATOM 2240 N N . ASN B 1 129 ? 28.140 61.613 66.473 1.00 20.36 129 ASN B N 1
ATOM 2241 C CA . ASN B 1 129 ? 27.676 61.101 65.184 1.00 20.48 129 ASN B CA 1
ATOM 2242 C C . ASN B 1 129 ? 26.253 60.533 65.297 1.00 19.80 129 ASN B C 1
ATOM 2243 O O . ASN B 1 129 ? 25.460 60.635 64.353 1.00 18.23 129 ASN B O 1
ATOM 2248 N N . GLU B 1 130 ? 25.948 59.922 66.441 1.00 17.36 130 GLU B N 1
ATOM 2249 C CA . GLU B 1 130 ? 24.605 59.381 66.691 1.00 22.54 130 GLU B CA 1
ATOM 2250 C C . GLU B 1 130 ? 23.576 60.496 66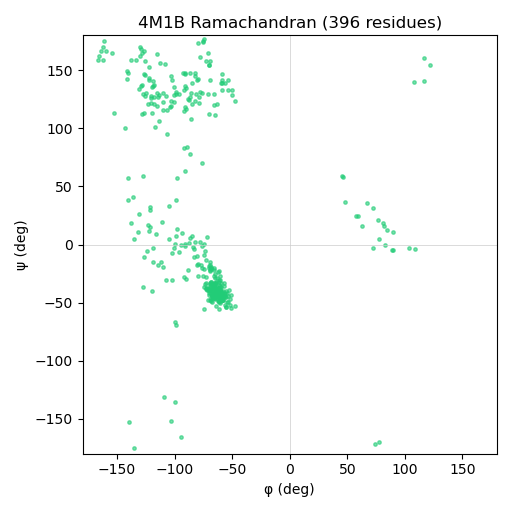.870 1.00 20.10 130 GLU B C 1
ATOM 2251 O O . GLU B 1 130 ? 22.441 60.393 66.389 1.00 17.28 130 GLU B O 1
ATOM 2257 N N . ILE B 1 131 ? 23.960 61.542 67.601 1.00 17.18 131 ILE B N 1
ATOM 2258 C CA . ILE B 1 131 ? 23.082 62.705 67.788 1.00 20.03 131 ILE B CA 1
ATOM 2259 C C . ILE B 1 131 ? 22.726 63.305 66.441 1.00 19.94 131 ILE B C 1
ATOM 2260 O O . ILE B 1 131 ? 21.547 63.605 66.168 1.00 17.68 131 ILE B O 1
ATOM 2265 N N . ARG B 1 132 ? 23.736 63.473 65.588 1.00 17.99 132 ARG B N 1
ATOM 2266 C CA . ARG B 1 132 ? 23.500 64.030 64.258 1.00 16.65 132 ARG B CA 1
ATOM 2267 C C . ARG B 1 132 ? 22.608 63.106 63.432 1.00 17.65 132 ARG B C 1
ATOM 2268 O O . ARG B 1 132 ? 21.715 63.577 62.731 1.00 17.36 132 ARG B O 1
ATOM 2276 N N . ARG B 1 133 ? 22.849 61.797 63.507 1.00 16.15 133 ARG B N 1
ATOM 2277 C CA . ARG B 1 133 ? 22.052 60.857 62.719 1.00 19.02 133 ARG B CA 1
ATOM 2278 C C . ARG B 1 133 ? 20.610 60.962 63.190 1.00 17.91 133 ARG B C 1
ATOM 2279 O O . ARG B 1 133 ? 19.690 60.976 62.381 1.00 16.18 133 ARG B O 1
ATOM 2287 N N . ASP B 1 134 ? 20.421 61.072 64.501 1.00 15.10 134 ASP B N 1
ATOM 2288 C CA . ASP B 1 134 ? 19.069 61.109 65.055 1.00 16.73 134 ASP B CA 1
ATOM 2289 C C . ASP B 1 134 ? 18.297 62.356 64.601 1.00 16.84 134 ASP B C 1
ATOM 2290 O O . ASP B 1 134 ? 17.125 62.261 64.204 1.00 14.32 134 ASP B O 1
ATOM 2295 N N . LEU B 1 135 ? 18.960 63.512 64.610 1.00 13.99 135 LEU B N 1
ATOM 2296 C CA . LEU B 1 135 ? 18.328 64.755 64.168 1.00 16.15 135 LEU B CA 1
ATOM 2297 C C . LEU B 1 135 ? 17.999 64.774 62.673 1.00 16.04 135 LEU B C 1
ATOM 2298 O O . LEU B 1 135 ? 16.965 65.316 62.263 1.00 17.00 135 LEU B O 1
ATOM 2303 N N . LEU B 1 136 ? 18.867 64.180 61.858 1.00 15.57 136 LEU B N 1
ATOM 2304 C CA . LEU B 1 136 ? 18.629 64.118 60.418 1.00 17.40 136 LEU B CA 1
ATOM 2305 C C . LEU B 1 136 ? 17.501 63.137 60.103 1.00 16.41 136 LEU B C 1
ATOM 2306 O O . LEU B 1 136 ? 16.705 63.384 59.201 1.00 19.74 136 LEU B O 1
ATOM 2311 N N . ARG B 1 137 ? 17.434 62.024 60.831 1.00 16.54 137 ARG B N 1
ATOM 2312 C CA . ARG B 1 137 ? 16.307 61.107 60.6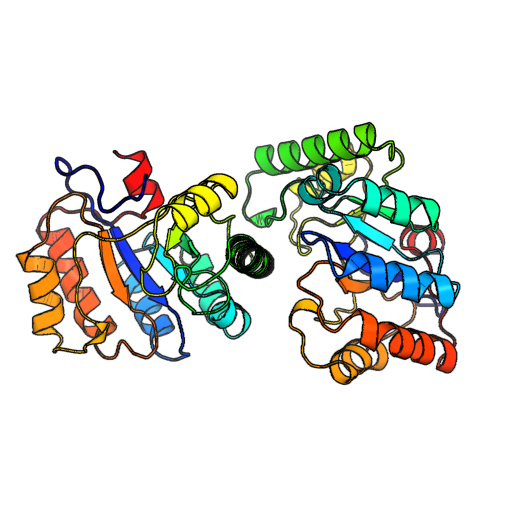58 1.00 18.74 137 ARG B CA 1
ATOM 2313 C C . ARG B 1 137 ? 14.990 61.845 60.972 1.00 19.51 137 ARG B C 1
ATOM 2314 O O . ARG B 1 137 ? 14.015 61.741 60.227 1.00 18.18 137 ARG B O 1
ATOM 2322 N N . ALA B 1 138 ? 14.972 62.609 62.061 1.00 17.93 138 ALA B N 1
ATOM 2323 C CA . ALA B 1 138 ? 13.768 63.362 62.447 1.00 15.33 138 ALA B CA 1
ATOM 2324 C C . ALA B 1 138 ? 13.371 64.378 61.370 1.00 18.04 138 ALA B C 1
ATOM 2325 O O . ALA B 1 138 ? 12.183 64.522 61.024 1.00 20.94 138 ALA B O 1
ATOM 2327 N N . GLN B 1 139 ? 14.363 65.094 60.853 1.00 18.51 139 GLN B N 1
ATOM 2328 C CA . GLN B 1 139 ? 14.147 66.085 59.800 1.00 22.54 139 GLN B CA 1
ATOM 2329 C C . GLN B 1 139 ? 13.491 65.417 58.585 1.00 22.94 139 GLN B C 1
ATOM 2330 O O . GLN B 1 139 ? 12.534 65.941 58.007 1.00 26.83 139 GLN B O 1
ATOM 2336 N N . ASP B 1 140 ? 13.992 64.246 58.212 1.00 23.68 140 ASP B N 1
ATOM 2337 C CA . ASP B 1 140 ? 13.420 63.509 57.090 1.00 24.64 140 ASP B CA 1
ATOM 2338 C C . ASP B 1 140 ? 11.962 63.120 57.362 1.00 25.41 140 ASP B C 1
ATOM 2339 O O . ASP B 1 140 ? 11.093 63.249 56.481 1.00 23.09 140 ASP B O 1
ATOM 2344 N N . VAL B 1 141 ? 11.685 62.643 58.574 1.00 20.83 141 VAL B N 1
ATOM 2345 C CA . VAL B 1 141 ? 10.301 62.293 58.932 1.00 21.31 141 VAL B CA 1
ATOM 2346 C C . VAL B 1 141 ? 9.355 63.483 58.795 1.00 23.34 141 VAL B C 1
ATOM 2347 O O . VAL B 1 141 ? 8.275 63.370 58.213 1.00 21.69 141 VAL B O 1
ATOM 2351 N N . PHE B 1 142 ? 9.752 64.632 59.331 1.00 21.59 142 PHE B N 1
ATOM 2352 C CA . PHE B 1 142 ? 8.861 65.784 59.315 1.00 23.78 142 PHE B CA 1
ATOM 2353 C C . PHE B 1 142 ? 8.658 66.337 57.905 1.00 26.62 142 PHE B C 1
ATOM 2354 O O . PHE B 1 142 ? 7.561 66.784 57.549 1.00 25.10 142 PHE B O 1
ATOM 2362 N N . THR B 1 143 ? 9.711 66.287 57.099 1.00 26.79 143 THR B N 1
ATOM 2363 C CA . THR B 1 143 ? 9.610 66.674 55.693 1.00 27.98 143 THR B CA 1
ATOM 2364 C C . THR B 1 143 ? 8.582 65.795 54.978 1.00 29.54 143 THR B C 1
ATOM 2365 O O . THR B 1 143 ? 7.684 66.304 54.297 1.00 33.61 143 THR B O 1
ATOM 2369 N N . LYS B 1 144 ? 8.697 64.482 55.170 1.00 27.79 144 LYS B N 1
ATOM 2370 C CA . LYS B 1 144 ? 7.750 63.522 54.602 1.00 26.99 144 LYS B CA 1
ATOM 2371 C C . LYS B 1 144 ? 6.329 63.755 55.093 1.00 32.31 144 LYS B C 1
ATOM 2372 O O . LYS B 1 144 ? 5.364 63.482 54.375 1.00 35.10 144 LYS B O 1
ATOM 2378 N N . LEU B 1 145 ? 6.188 64.255 56.316 1.00 27.94 145 LEU B N 1
ATOM 2379 C CA . LEU B 1 145 ? 4.853 64.533 56.845 1.00 28.57 145 LEU B CA 1
ATOM 2380 C C . LEU B 1 145 ? 4.346 65.903 56.396 1.00 27.31 145 LEU B C 1
ATOM 2381 O O . LEU B 1 145 ? 3.226 66.298 56.717 1.00 33.99 145 LEU B O 1
ATOM 2386 N N . GLY B 1 146 ? 5.172 66.633 55.658 1.00 29.69 146 GLY B N 1
ATOM 2387 C CA . GLY B 1 146 ? 4.755 67.933 55.155 1.00 35.74 146 GLY B CA 1
ATOM 2388 C C . GLY B 1 146 ? 4.941 69.090 56.125 1.00 39.91 146 GLY B C 1
ATOM 2389 O O . GLY B 1 146 ? 4.415 70.182 55.899 1.00 38.75 146 GLY B O 1
ATOM 2390 N N . VAL B 1 147 ? 5.678 68.868 57.212 1.00 37.06 147 VAL B N 1
ATOM 2391 C CA . VAL B 1 147 ? 6.036 69.970 58.108 1.00 36.52 147 VAL B CA 1
ATOM 2392 C C . VAL B 1 147 ? 7.531 70.333 57.936 1.00 41.30 147 VAL B C 1
ATOM 2393 O O . VAL B 1 147 ? 8.441 69.709 58.514 1.00 38.58 147 VAL B O 1
ATOM 2397 N N . LYS B 1 148 ? 7.777 71.328 57.090 1.00 41.15 148 LYS B N 1
ATOM 2398 C CA . LYS B 1 148 ? 9.143 71.697 56.716 1.00 47.47 148 LYS B CA 1
ATOM 2399 C C . LYS B 1 148 ? 9.625 72.953 57.444 1.00 50.91 148 LYS B C 1
ATOM 2400 O O . LYS B 1 148 ? 10.794 73.333 57.346 1.00 50.63 148 LYS B O 1
ATOM 2406 N N . GLN B 1 149 ? 8.725 73.606 58.166 1.00 42.43 149 GLN B N 1
ATOM 2407 C CA . GLN B 1 149 ? 9.070 74.879 58.777 1.00 47.70 149 GLN B CA 1
ATOM 2408 C C . GLN B 1 149 ? 9.451 74.758 60.251 1.00 38.67 149 GLN B C 1
ATOM 2409 O O . GLN B 1 149 ? 9.106 75.630 61.047 1.00 43.64 149 GLN B O 1
ATOM 2415 N N . ILE B 1 150 ? 10.159 73.695 60.628 1.00 33.70 150 ILE B N 1
ATOM 2416 C CA . ILE B 1 150 ? 10.512 73.523 62.043 1.00 32.73 150 ILE B CA 1
ATOM 2417 C C . ILE B 1 150 ? 11.694 74.404 62.458 1.00 25.90 150 ILE B C 1
ATOM 2418 O O . ILE B 1 150 ? 12.738 74.382 61.829 1.00 31.65 150 ILE B O 1
ATOM 2423 N N . LYS B 1 151 ? 11.500 75.182 63.519 1.00 28.06 151 LYS B N 1
ATOM 2424 C CA . LYS B 1 151 ? 12.473 76.175 63.964 1.00 29.53 151 LYS B CA 1
ATOM 2425 C C . LYS B 1 151 ? 12.960 75.844 65.372 1.00 29.03 151 LYS B C 1
ATOM 2426 O O . LYS B 1 151 ? 13.978 76.376 65.830 1.00 28.53 151 LYS B O 1
ATOM 2432 N N . LEU B 1 152 ? 12.227 74.961 66.050 1.00 22.08 152 LEU B N 1
ATOM 2433 C CA . LEU B 1 152 ? 12.478 74.649 67.454 1.00 17.38 152 LEU B CA 1
ATOM 2434 C C . LEU B 1 152 ? 12.852 73.194 67.663 1.00 19.33 152 LEU B C 1
ATOM 2435 O O . LEU B 1 152 ? 12.224 72.296 67.089 1.00 18.04 152 LEU B O 1
ATOM 2440 N N . LEU B 1 153 ? 13.856 72.960 68.511 1.00 18.21 153 LEU B N 1
ATOM 2441 C CA . LEU B 1 153 ? 14.235 71.600 68.894 1.00 17.17 153 LEU B CA 1
ATOM 2442 C C . LEU B 1 153 ? 14.236 71.458 70.403 1.00 14.89 153 LEU B C 1
ATOM 2443 O O . LEU B 1 153 ? 14.860 72.255 71.102 1.00 17.37 153 LEU B O 1
ATOM 2448 N N . ARG B 1 154 ? 13.542 70.451 70.920 1.00 14.52 154 ARG B N 1
ATOM 2449 C CA . ARG B 1 154 ? 13.754 70.056 72.310 1.00 15.64 154 ARG B CA 1
ATOM 2450 C C . ARG B 1 154 ? 14.376 68.674 72.319 1.00 16.81 154 ARG B C 1
ATOM 2451 O O . ARG B 1 154 ? 13.697 67.691 72.016 1.00 18.16 154 ARG B O 1
ATOM 2459 N N . PRO B 1 155 ? 15.680 68.593 72.639 1.00 17.62 155 PRO B N 1
ATOM 2460 C CA . PRO B 1 155 ? 16.316 67.271 72.707 1.00 18.16 155 PRO B CA 1
ATOM 2461 C C . PRO B 1 155 ? 15.575 66.430 73.739 1.00 18.34 155 PRO B C 1
ATOM 2462 O O . PRO B 1 155 ? 15.070 66.995 74.725 1.00 19.41 155 PRO B O 1
ATOM 2466 N N . PRO B 1 156 ? 15.483 65.108 73.512 1.00 15.64 156 PRO B N 1
ATOM 2467 C CA . PRO B 1 156 ? 14.685 64.246 74.393 1.00 17.74 156 PRO B CA 1
ATOM 2468 C C . PRO B 1 156 ? 14.954 64.488 75.880 1.00 20.05 156 PRO B C 1
ATOM 2469 O O . PRO B 1 156 ? 16.107 64.413 76.315 1.00 16.90 156 PRO B O 1
ATOM 2473 N N . SER B 1 157 ? 13.896 64.793 76.627 1.00 17.61 157 SER B N 1
ATOM 2474 C CA . SER B 1 157 ? 13.965 65.025 78.074 1.00 19.49 157 SER B CA 1
ATOM 2475 C C . SER B 1 157 ? 14.819 66.225 78.486 1.00 19.39 157 SER B C 1
ATOM 2476 O O . SER B 1 157 ? 15.199 66.347 79.652 1.00 20.79 157 SER B O 1
ATOM 2479 N N . GLY B 1 158 ? 15.122 67.105 77.533 1.00 17.68 158 GLY B N 1
ATOM 2480 C CA . GLY B 1 158 ? 15.867 68.315 77.836 1.00 18.79 158 GLY B CA 1
ATOM 2481 C C . GLY B 1 158 ? 17.363 68.130 78.030 1.00 20.31 158 GLY B C 1
ATOM 2482 O O . GLY B 1 158 ? 18.058 69.098 78.371 1.00 21.75 158 GLY B O 1
ATOM 2483 N N . ASP B 1 159 ? 17.862 66.910 77.818 1.00 19.19 159 ASP B N 1
ATOM 2484 C CA . ASP B 1 159 ? 19.301 66.610 77.974 1.00 23.55 159 ASP B CA 1
ATOM 2485 C C . ASP B 1 159 ? 20.088 67.008 76.733 1.00 23.55 159 ASP B C 1
ATOM 2486 O O . ASP B 1 159 ? 19.794 66.523 75.630 1.00 20.09 159 ASP B O 1
ATOM 2491 N N . PHE B 1 160 ? 21.105 67.852 76.892 1.00 19.94 160 PHE B N 1
ATOM 2492 C CA . PHE B 1 160 ? 21.912 68.228 75.731 1.00 22.52 160 PHE B CA 1
ATOM 2493 C C . PHE B 1 160 ? 23.300 68.780 76.104 1.00 26.36 160 PHE B C 1
ATOM 2494 O O . PHE B 1 160 ? 23.572 69.091 77.265 1.00 23.38 160 PHE B O 1
ATOM 2502 N N . ASN B 1 161 ? 24.175 68.869 75.107 1.00 29.34 161 ASN B N 1
ATOM 2503 C CA . ASN B 1 161 ? 25.525 69.391 75.293 1.00 33.28 161 ASN B CA 1
ATOM 2504 C C . ASN B 1 161 ? 25.872 70.352 74.158 1.00 31.05 161 ASN B C 1
ATOM 2505 O O . ASN B 1 161 ? 25.034 70.623 73.292 1.00 24.10 161 ASN B O 1
ATOM 2510 N N . LYS B 1 162 ? 27.113 70.833 74.129 1.00 30.90 162 LYS B N 1
ATOM 2511 C CA . LYS B 1 162 ? 27.525 71.791 73.101 1.00 29.27 162 LYS B CA 1
ATOM 2512 C C . LYS B 1 162 ? 27.510 71.192 71.699 1.00 29.07 162 LYS B C 1
ATOM 2513 O O . LYS B 1 162 ? 27.171 71.870 70.723 1.00 31.38 162 LYS B O 1
ATOM 2519 N N . ALA B 1 163 ? 27.878 69.923 71.593 1.00 26.38 163 ALA B N 1
ATOM 2520 C CA . ALA B 1 163 ? 27.821 69.244 70.308 1.00 27.73 163 ALA B CA 1
ATOM 2521 C C . ALA B 1 163 ? 26.386 69.235 69.771 1.00 26.00 163 ALA B C 1
ATOM 2522 O O . ALA B 1 163 ? 26.158 69.447 68.569 1.00 26.11 163 ALA B O 1
ATOM 2524 N N . THR B 1 164 ? 25.418 68.994 70.660 1.00 25.12 164 THR B N 1
ATOM 2525 C CA . THR B 1 164 ? 24.008 69.085 70.278 1.00 23.95 164 THR B CA 1
ATOM 2526 C C . THR B 1 164 ? 23.656 70.482 69.758 1.00 21.78 164 THR B C 1
ATOM 2527 O O . THR B 1 164 ? 23.036 70.614 68.700 1.00 26.17 164 THR B O 1
ATOM 2531 N N . LEU B 1 165 ? 24.059 71.518 70.490 1.00 24.73 165 LEU B N 1
ATOM 2532 C CA . LEU B 1 165 ? 23.818 72.903 70.062 1.00 25.32 165 LEU B CA 1
ATOM 2533 C C . LEU B 1 165 ? 24.435 73.198 68.706 1.00 25.54 165 LEU B C 1
ATOM 2534 O O . LEU B 1 165 ? 23.840 73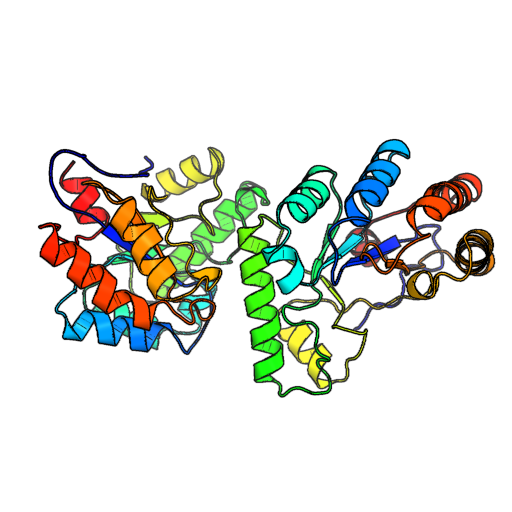.895 67.880 1.00 28.67 165 LEU B O 1
ATOM 2539 N N . LYS B 1 166 ? 25.635 72.674 68.475 1.00 30.30 166 LYS B N 1
ATOM 2540 C CA . LYS B 1 166 ? 26.309 72.930 67.211 1.00 29.00 166 LYS B CA 1
ATOM 2541 C C . LYS B 1 166 ? 25.549 72.292 66.054 1.00 30.38 166 LYS B C 1
ATOM 2542 O O . LYS B 1 166 ? 25.368 72.912 65.002 1.00 31.41 166 LYS B O 1
ATOM 2548 N N . ILE B 1 167 ? 25.060 71.072 66.256 1.00 29.39 167 ILE B N 1
ATOM 2549 C CA . ILE B 1 167 ? 24.249 70.435 65.222 1.00 26.35 167 ILE B CA 1
ATOM 2550 C C . ILE B 1 167 ? 22.919 71.153 65.046 1.00 31.57 167 ILE B C 1
ATOM 2551 O O . ILE B 1 167 ? 22.495 71.412 63.914 1.00 32.91 167 ILE B O 1
ATOM 2556 N N . ALA B 1 168 ? 22.265 71.481 66.161 1.00 29.48 168 ALA B N 1
ATOM 2557 C CA . ALA B 1 168 ? 21.010 72.222 66.111 1.00 29.23 168 ALA B CA 1
ATOM 2558 C C . ALA B 1 168 ? 21.170 73.506 65.294 1.00 29.14 168 ALA B C 1
ATOM 2559 O O . ALA B 1 168 ? 20.361 73.807 64.412 1.00 29.72 168 ALA B O 1
ATOM 2561 N N . GLU B 1 169 ? 22.210 74.264 65.608 1.00 31.27 169 GLU B N 1
ATOM 2562 C CA . GLU B 1 169 ? 22.498 75.494 64.883 1.00 37.08 169 GLU B CA 1
ATOM 2563 C C . GLU B 1 169 ? 22.605 75.247 63.374 1.00 37.09 169 GLU B C 1
ATOM 2564 O O . GLU B 1 169 ? 21.960 75.939 62.584 1.00 38.49 169 GLU B O 1
ATOM 2570 N N . SER B 1 170 ? 23.393 74.249 62.975 1.00 33.26 170 SER B N 1
ATOM 2571 C CA . SER B 1 170 ? 23.592 73.968 61.547 1.00 33.07 170 SER B CA 1
ATOM 2572 C C . SER B 1 170 ? 22.280 73.603 60.849 1.00 40.08 170 SER B C 1
ATOM 2573 O O . SER B 1 170 ? 22.138 73.754 59.629 1.00 38.62 170 SER B O 1
ATOM 2576 N N . LEU B 1 171 ? 21.312 73.133 61.630 1.00 34.52 171 LEU B N 1
ATOM 2577 C CA . LEU B 1 171 ? 20.020 72.758 61.082 1.00 33.02 171 LEU B CA 1
ATOM 2578 C C . LEU B 1 171 ? 19.034 73.918 61.202 1.00 32.69 171 LEU B C 1
ATOM 2579 O O . LEU B 1 171 ? 17.871 73.810 60.799 1.00 36.10 171 LEU B O 1
ATOM 2584 N N . GLY B 1 172 ? 19.501 75.028 61.767 1.00 34.94 172 GLY B N 1
ATOM 2585 C CA . GLY B 1 172 ? 18.663 76.200 61.961 1.00 34.77 172 GLY B CA 1
ATOM 2586 C C . GLY B 1 172 ? 17.611 76.070 63.053 1.00 31.80 172 GLY B C 1
ATOM 2587 O O . GLY B 1 172 ? 16.531 76.664 62.946 1.00 34.76 172 GLY B O 1
ATOM 2588 N N . TYR B 1 173 ? 17.918 75.300 64.099 1.00 26.69 173 TYR B N 1
ATOM 2589 C CA . TYR B 1 173 ? 16.997 75.132 65.229 1.00 28.94 173 TYR B CA 1
ATOM 2590 C C . TYR B 1 173 ? 17.408 75.973 66.435 1.00 29.35 173 TYR B C 1
ATOM 2591 O O . TYR B 1 173 ? 18.590 76.091 66.759 1.00 23.84 173 TYR B O 1
ATOM 2600 N N . THR B 1 174 ? 16.415 76.530 67.118 1.00 27.50 174 THR B N 1
ATOM 2601 C CA . THR B 1 174 ? 16.615 77.011 68.476 1.00 24.55 174 THR B CA 1
ATOM 2602 C C . THR B 1 174 ? 16.293 75.863 69.430 1.00 21.28 174 THR B C 1
ATOM 2603 O O . THR B 1 174 ? 15.284 75.170 69.262 1.00 20.94 174 THR B O 1
ATOM 2607 N N . VAL B 1 175 ? 17.157 75.660 70.418 1.00 20.88 175 VAL B N 1
ATOM 2608 C CA . VAL B 1 175 ? 16.956 74.626 71.426 1.00 18.77 175 VAL B CA 1
ATOM 2609 C C . VAL B 1 175 ? 16.083 75.163 72.562 1.00 18.77 175 VAL B C 1
ATOM 2610 O O . VAL B 1 175 ? 16.348 76.235 73.107 1.00 22.06 175 VAL B O 1
ATOM 2614 N N . VAL B 1 176 ? 15.043 74.415 72.922 1.00 14.66 176 VAL B N 1
ATOM 2615 C CA . VAL B 1 176 ? 14.038 74.916 73.847 1.00 12.40 176 VAL B CA 1
ATOM 2616 C C . VAL B 1 176 ? 13.995 74.018 75.073 1.00 17.95 176 VAL B C 1
ATOM 2617 O O . VAL B 1 176 ? 13.618 72.849 74.975 1.00 22.03 176 VAL B O 1
ATOM 2621 N N . HIS B 1 177 ? 14.389 74.552 76.227 1.00 16.66 177 HIS B N 1
ATOM 2622 C CA . HIS B 1 177 ? 14.307 73.810 77.483 1.00 17.69 177 HIS B CA 1
ATOM 2623 C C . HIS B 1 177 ? 13.027 74.323 78.168 1.00 16.98 177 HIS B C 1
ATOM 2624 O O . HIS B 1 177 ? 11.992 74.450 77.506 1.00 17.51 177 HIS B O 1
ATOM 2631 N N . TRP B 1 178 ? 13.063 74.615 79.464 1.00 16.57 178 TRP B N 1
ATOM 2632 C CA . TRP B 1 178 ? 11.855 75.132 80.133 1.00 18.72 178 TRP B CA 1
ATOM 2633 C C . TRP B 1 178 ? 12.221 75.815 81.436 1.00 19.71 178 TRP B C 1
ATOM 2634 O O . TRP B 1 178 ? 13.380 75.785 81.842 1.00 17.79 178 TRP B O 1
ATOM 2645 N N . SER B 1 179 ? 11.242 76.421 82.103 1.00 15.03 179 SER B N 1
ATOM 2646 C CA . SER B 1 179 ? 11.528 77.111 83.362 1.00 18.33 179 SER B CA 1
ATOM 2647 C C . SER B 1 179 ? 10.482 76.777 84.408 1.00 18.46 179 SER B C 1
ATOM 2648 O O . SER B 1 179 ? 10.505 77.293 85.535 1.00 19.07 179 SER B O 1
ATOM 2651 N N . ASN B 1 180 ? 9.584 75.872 84.038 1.00 15.62 180 ASN B N 1
ATOM 2652 C CA . ASN B 1 180 ? 8.484 75.482 84.904 1.00 16.22 180 ASN B CA 1
ATOM 2653 C C . ASN B 1 180 ? 8.104 74.068 84.523 1.00 16.64 180 ASN B C 1
ATOM 2654 O O . ASN B 1 180 ? 7.624 73.818 83.414 1.00 17.74 180 ASN B O 1
ATOM 2659 N N . ASN B 1 181 ? 8.339 73.131 85.430 1.00 15.03 181 ASN B N 1
ATOM 2660 C CA . ASN B 1 181 ? 8.076 71.734 85.129 1.00 21.10 181 ASN B CA 1
ATOM 2661 C C . ASN B 1 181 ? 6.888 71.230 85.934 1.00 19.61 181 ASN B C 1
ATOM 2662 O O . ASN B 1 181 ? 6.943 71.167 87.165 1.00 19.29 181 ASN B O 1
ATOM 2667 N N . SER B 1 182 ? 5.817 70.862 85.239 1.00 18.73 182 SER B N 1
ATOM 2668 C CA . SER B 1 182 ? 4.599 70.388 85.895 1.00 22.25 182 SER B CA 1
ATOM 2669 C C . SER B 1 182 ? 4.832 69.047 86.564 1.00 22.86 182 SER B C 1
ATOM 2670 O O . SER B 1 182 ? 4.060 68.632 87.432 1.00 23.84 182 SER B O 1
ATOM 2673 N N . ASN B 1 183 ? 5.886 68.361 86.124 1.00 25.63 183 ASN B N 1
ATOM 2674 C CA . ASN B 1 183 ? 6.121 66.959 86.475 1.00 22.81 183 ASN B CA 1
ATOM 2675 C C . ASN B 1 183 ? 4.912 66.048 86.309 1.00 22.93 183 ASN B C 1
ATOM 2676 O O . ASN B 1 183 ? 4.713 65.114 87.088 1.00 21.92 183 ASN B O 1
ATOM 2681 N N . ASP B 1 184 ? 4.124 66.315 85.268 1.00 21.46 184 ASP B N 1
ATOM 2682 C CA . ASP B 1 184 ? 2.873 65.598 85.045 1.00 20.42 184 ASP B CA 1
ATOM 2683 C C . ASP B 1 184 ? 3.088 64.135 84.657 1.00 24.73 184 ASP B C 1
ATOM 2684 O O . ASP B 1 184 ? 2.188 63.308 84.835 1.00 21.27 184 ASP B O 1
ATOM 2689 N N . TRP B 1 185 ? 4.276 63.811 84.141 1.00 20.99 185 TRP B N 1
ATOM 2690 C CA . TRP B 1 185 ? 4.584 62.434 83.757 1.00 22.54 185 TRP B CA 1
ATOM 2691 C C . TRP B 1 185 ? 4.711 61.508 84.960 1.00 21.17 185 TRP B C 1
ATOM 2692 O O . TRP B 1 185 ? 4.715 60.288 84.803 1.00 23.36 185 TRP B O 1
ATOM 2703 N N . LYS B 1 186 ? 4.835 62.084 86.154 1.00 22.78 186 LYS B N 1
ATOM 2704 C CA . LYS B 1 186 ? 4.852 61.284 87.375 1.00 24.28 186 LYS B CA 1
ATOM 2705 C C . LYS B 1 186 ? 3.450 61.097 87.949 1.00 25.10 186 LYS B C 1
ATOM 2706 O O . LYS B 1 186 ? 3.274 60.401 88.952 1.00 26.31 186 LYS B O 1
ATOM 2712 N N . ASN B 1 187 ? 2.457 61.697 87.294 1.00 23.35 187 ASN B N 1
ATOM 2713 C CA . ASN B 1 187 ? 1.062 61.598 87.728 1.00 25.78 187 ASN B CA 1
ATOM 2714 C C . ASN B 1 187 ? 0.864 61.834 89.236 1.00 27.18 187 ASN B C 1
ATOM 2715 O O . ASN B 1 187 ? 0.340 60.969 89.943 1.00 26.04 187 ASN B O 1
ATOM 2720 N N . PRO B 1 188 ? 1.283 63.021 89.728 1.00 26.99 188 PRO B N 1
ATOM 2721 C CA . PRO B 1 188 ? 1.327 63.312 91.165 1.00 28.66 188 PRO B CA 1
ATOM 2722 C C . PRO B 1 188 ? -0.034 63.742 91.715 1.00 29.82 188 PRO B C 1
ATOM 2723 O O . PRO B 1 188 ? -0.124 64.050 92.903 1.00 33.73 188 PRO B O 1
ATOM 2727 N N . GLY B 1 189 ? -1.063 63.755 90.870 1.00 25.84 189 GLY B N 1
ATOM 2728 C CA . GLY B 1 189 ? -2.392 64.191 91.273 1.00 27.05 189 GLY B CA 1
ATOM 2729 C C . GLY B 1 189 ? -2.771 65.423 90.478 1.00 28.36 189 GLY B C 1
ATOM 2730 O O . GLY B 1 189 ? -1.926 66.286 90.237 1.00 28.91 189 GLY B O 1
ATOM 2731 N N . VAL B 1 190 ? -4.030 65.508 90.063 1.00 24.02 190 VAL B N 1
ATOM 2732 C CA . VAL B 1 190 ? -4.496 66.621 89.229 1.00 26.77 190 VAL B CA 1
ATOM 2733 C C . VAL B 1 190 ? -4.229 67.990 89.853 1.00 29.94 190 VAL B C 1
ATOM 2734 O O . VAL B 1 190 ? -3.616 68.865 89.226 1.00 28.18 190 VAL B O 1
ATOM 2738 N N . ASN B 1 191 ? -4.679 68.183 91.088 1.00 29.54 191 ASN B N 1
ATOM 2739 C CA . ASN B 1 191 ? -4.520 69.483 91.727 1.00 28.98 191 ASN B CA 1
ATOM 2740 C C . ASN B 1 191 ? -3.049 69.826 91.965 1.00 28.46 191 ASN B C 1
ATOM 2741 O O . ASN B 1 191 ? -2.660 70.993 91.899 1.00 25.78 191 ASN B O 1
ATOM 2746 N N . LYS B 1 192 ? -2.243 68.801 92.231 1.00 24.48 192 LYS B N 1
ATOM 2747 C CA . LYS B 1 192 ? -0.804 68.958 92.423 1.00 28.06 192 LYS B CA 1
ATOM 2748 C C . LYS B 1 192 ? -0.138 69.462 91.136 1.00 25.49 192 LYS B C 1
ATOM 2749 O O . LYS B 1 192 ? 0.712 70.353 91.174 1.00 24.47 192 LYS B O 1
ATOM 2755 N N . ILE B 1 193 ? -0.536 68.903 89.995 1.00 22.34 193 ILE B N 1
ATOM 2756 C CA . ILE B 1 193 ? -0.050 69.395 88.705 1.00 24.56 193 ILE B CA 1
ATOM 2757 C C . ILE B 1 193 ? -0.430 70.857 88.571 1.00 24.29 193 ILE B C 1
ATOM 2758 O O . ILE B 1 193 ? 0.396 71.693 88.205 1.00 18.70 193 ILE B O 1
ATOM 2763 N N . VAL B 1 194 ? -1.689 71.172 88.874 1.00 21.28 194 VAL B N 1
ATOM 2764 C CA . VAL B 1 194 ? -2.139 72.559 88.792 1.00 23.13 194 VAL B CA 1
ATOM 2765 C C . VAL B 1 194 ? -1.334 73.484 89.711 1.00 18.90 194 VAL B C 1
ATOM 2766 O O . VAL B 1 194 ? -0.921 74.557 89.299 1.00 20.31 194 VAL B O 1
ATOM 2770 N N . SER B 1 195 ? -1.123 73.089 90.962 1.00 20.98 195 SER B N 1
ATOM 2771 C CA . SER B 1 195 ? -0.424 73.979 91.889 1.00 26.03 195 SER B CA 1
ATOM 2772 C C . SER B 1 195 ? 1.067 74.094 91.557 1.00 23.42 195 SER B C 1
ATOM 2773 O O . SER B 1 195 ? 1.655 75.170 91.649 1.00 23.52 195 SER B O 1
ATOM 2776 N N . THR B 1 196 ? 1.677 72.986 91.156 1.00 25.25 196 THR B N 1
ATOM 2777 C CA . THR B 1 196 ? 3.101 72.993 90.803 1.00 24.18 196 THR B CA 1
ATOM 2778 C C . THR B 1 196 ? 3.371 74.016 89.707 1.00 22.30 196 THR B C 1
ATOM 2779 O O . THR B 1 196 ? 4.336 74.768 89.776 1.00 18.24 196 THR B O 1
ATOM 2783 N N . VAL B 1 197 ? 2.493 74.062 88.707 1.00 18.14 197 VAL B N 1
ATOM 2784 C CA . VAL B 1 197 ? 2.625 75.045 87.641 1.00 17.31 197 VAL B CA 1
ATOM 2785 C C . VAL B 1 197 ? 2.231 76.453 88.081 1.00 22.61 197 VAL B C 1
ATOM 2786 O O . VAL B 1 197 ? 3.009 77.395 87.944 1.00 21.34 197 VAL B O 1
ATOM 2790 N N . SER B 1 198 ? 1.014 76.608 88.592 1.00 22.91 198 SER B N 1
ATOM 2791 C CA . SER B 1 198 ? 0.478 77.960 88.817 1.00 26.33 198 SER B CA 1
ATOM 2792 C C . SER B 1 198 ? 1.116 78.698 90.006 1.00 22.53 198 SER B C 1
ATOM 2793 O O . SER B 1 198 ? 1.269 79.925 89.974 1.00 25.31 198 SER B O 1
ATOM 2796 N N . ASN B 1 199 ? 1.493 77.969 91.051 1.00 19.95 199 ASN B N 1
ATOM 2797 C CA . ASN B 1 199 ? 2.165 78.610 92.177 1.00 25.89 199 ASN B CA 1
ATOM 2798 C C . ASN B 1 199 ? 3.613 79.016 91.880 1.00 26.60 199 ASN B C 1
ATOM 2799 O O . ASN B 1 199 ? 4.264 79.636 92.723 1.00 24.35 199 ASN B O 1
ATOM 2804 N N . ASN B 1 200 ? 4.123 78.649 90.703 1.00 22.65 200 ASN B N 1
ATOM 2805 C CA . ASN B 1 200 ? 5.533 78.886 90.382 1.00 24.47 200 ASN B CA 1
ATOM 2806 C C . ASN B 1 200 ? 5.654 79.534 89.024 1.00 27.23 200 ASN B C 1
ATOM 2807 O O . ASN B 1 200 ? 6.676 79.401 88.343 1.00 24.19 200 ASN B O 1
ATOM 2812 N N . LEU B 1 201 ? 4.595 80.235 88.633 1.00 23.88 201 LEU B N 1
ATOM 2813 C CA . LEU B 1 201 ? 4.522 80.826 87.312 1.00 22.43 201 LEU B CA 1
ATOM 2814 C C . LEU B 1 201 ? 4.886 82.309 87.334 1.00 25.76 201 LEU B C 1
ATOM 2815 O O . LEU B 1 201 ? 4.379 83.053 88.163 1.00 26.42 201 LEU B O 1
ATOM 2820 N N . LYS B 1 202 ? 5.766 82.730 86.426 1.00 22.50 202 LYS B N 1
ATOM 2821 C CA . LYS B 1 202 ? 6.070 84.145 86.233 1.00 24.28 202 LYS B CA 1
ATOM 2822 C C . LYS B 1 202 ? 5.963 84.434 84.746 1.00 26.39 202 LYS B C 1
ATOM 2823 O O . LYS B 1 202 ? 6.022 83.511 83.924 1.00 24.25 202 LYS B O 1
ATOM 2829 N N . GLY B 1 203 ? 5.839 85.711 84.398 1.00 26.69 203 GLY B N 1
ATOM 2830 C CA . GLY B 1 203 ? 5.866 86.126 83.008 1.00 26.78 203 GLY B CA 1
ATOM 2831 C C . GLY B 1 203 ? 7.055 85.567 82.252 1.00 29.57 203 GLY B C 1
ATOM 2832 O O . GLY B 1 203 ? 8.189 85.596 82.746 1.00 27.94 203 GLY B O 1
ATOM 2833 N N . GLY B 1 204 ? 6.795 85.033 81.062 1.00 24.54 204 GLY B N 1
ATOM 2834 C CA . GLY B 1 204 ? 7.854 84.501 80.214 1.00 26.23 204 GLY B CA 1
ATOM 2835 C C . GLY B 1 204 ? 8.163 83.027 80.449 1.00 26.26 204 GLY B C 1
ATOM 2836 O O . GLY B 1 204 ? 8.980 82.437 79.727 1.00 25.16 204 GLY B O 1
ATOM 2837 N N . ASP B 1 205 ? 7.521 82.427 81.453 1.00 22.80 205 ASP B N 1
ATOM 2838 C CA . ASP B 1 205 ? 7.773 81.022 81.769 1.00 21.47 205 ASP B CA 1
ATOM 2839 C C . ASP B 1 205 ? 7.473 80.111 80.576 1.00 25.77 205 ASP B C 1
ATOM 2840 O O . ASP B 1 205 ? 6.506 80.327 79.833 1.00 20.02 205 ASP B O 1
ATOM 2845 N N . ILE B 1 206 ? 8.345 79.125 80.365 1.00 21.31 206 ILE B N 1
ATOM 2846 C CA . ILE B 1 206 ? 8.046 78.013 79.469 1.00 19.26 206 ILE B CA 1
ATOM 2847 C C . ILE B 1 206 ? 7.695 76.809 80.334 1.00 18.06 206 ILE B C 1
ATOM 2848 O O . ILE B 1 206 ? 8.498 76.360 81.162 1.00 18.56 206 ILE B O 1
ATOM 2853 N N . VAL B 1 207 ? 6.472 76.314 80.172 1.00 14.76 207 VAL B N 1
ATOM 2854 C CA . VAL B 1 207 ? 5.975 75.247 81.016 1.00 16.14 207 VAL B CA 1
ATOM 2855 C C . VAL B 1 207 ? 6.059 73.900 80.308 1.00 18.69 207 VAL B C 1
ATOM 2856 O O . VAL B 1 207 ? 5.572 73.760 79.181 1.00 18.35 207 VAL B O 1
ATOM 2860 N N . LEU B 1 208 ? 6.659 72.911 80.971 1.00 16.22 208 LEU B N 1
ATOM 2861 C CA . LEU B 1 208 ? 6.710 71.550 80.437 1.00 18.96 208 LEU B CA 1
ATOM 2862 C C . LEU B 1 208 ? 5.511 70.731 80.880 1.00 19.68 208 LEU B C 1
ATOM 2863 O O . LEU B 1 208 ? 5.336 70.465 82.079 1.00 18.14 208 LEU B O 1
ATOM 2868 N N . LEU B 1 209 ? 4.707 70.319 79.898 1.00 18.74 209 LEU B N 1
ATOM 2869 C CA . LEU B 1 209 ? 3.614 69.378 80.105 1.00 18.74 209 LEU B CA 1
ATOM 2870 C C . LEU B 1 209 ? 3.784 68.218 79.114 1.00 19.01 209 LEU B C 1
ATOM 2871 O O . LEU B 1 209 ? 4.579 68.305 78.168 1.00 22.07 209 LEU B O 1
ATOM 2876 N N . HIS B 1 210 ? 3.060 67.127 79.327 1.00 18.17 210 HIS B N 1
ATOM 2877 C CA . HIS B 1 210 ? 3.189 65.967 78.445 1.00 21.06 210 HIS B CA 1
ATOM 2878 C C . HIS B 1 210 ? 1.855 65.597 77.810 1.00 21.73 210 HIS B C 1
ATOM 2879 O O . HIS B 1 210 ? 0.814 65.710 78.448 1.00 20.19 210 HIS B O 1
ATOM 2886 N N . ALA B 1 211 ? 1.886 65.165 76.552 1.00 18.61 211 ALA B N 1
ATOM 2887 C CA . ALA B 1 211 ? 0.689 64.606 75.922 1.00 20.06 211 ALA B CA 1
ATOM 2888 C C . ALA B 1 211 ? 0.942 63.173 75.442 1.00 17.60 211 ALA B C 1
ATOM 2889 O O . ALA B 1 211 ? 0.172 62.628 74.653 1.00 19.14 211 ALA B O 1
ATOM 2891 N N . SER B 1 212 ? 2.023 62.565 75.927 1.00 17.94 212 SER B N 1
ATOM 2892 C CA . SER B 1 212 ? 2.291 61.158 75.653 1.00 18.93 212 SER B CA 1
ATOM 2893 C C . SER B 1 212 ? 1.340 60.324 76.501 1.00 21.15 212 SER B C 1
ATOM 2894 O O . SER B 1 212 ? 0.573 60.872 77.300 1.00 19.59 212 SER B O 1
ATOM 2897 N N . ASP B 1 213 ? 1.378 59.005 76.340 1.00 21.89 213 ASP B N 1
ATOM 2898 C CA . ASP B 1 213 ? 0.473 58.156 77.109 1.00 21.20 213 ASP B CA 1
ATOM 2899 C C . ASP B 1 213 ? 0.938 57.950 78.560 1.00 24.34 213 ASP B C 1
ATOM 2900 O O . ASP B 1 213 ? 0.293 57.242 79.332 1.00 20.99 213 ASP B O 1
ATOM 2905 N N . SER B 1 214 ? 2.048 58.580 78.933 1.00 19.36 214 SER B N 1
ATOM 2906 C CA . SER B 1 214 ? 2.454 58.630 80.338 1.00 19.89 214 SER B CA 1
ATOM 2907 C C . SER B 1 214 ? 1.628 59.647 81.109 1.00 21.08 214 SER B C 1
ATOM 2908 O O . SER B 1 214 ? 1.592 59.628 82.342 1.00 22.80 214 SER B O 1
ATOM 2911 N N . ALA B 1 215 ? 0.973 60.546 80.379 1.00 20.10 215 ALA B N 1
ATOM 2912 C CA . ALA B 1 215 ? 0.255 61.653 81.001 1.00 23.81 215 ALA B CA 1
ATOM 2913 C C . ALA B 1 215 ? -1.214 61.320 81.272 1.00 24.68 215 ALA B C 1
ATOM 2914 O O . ALA B 1 215 ? -2.096 61.694 80.489 1.00 25.23 215 ALA B O 1
ATOM 2916 N N . LEU B 1 216 ? -1.478 60.655 82.394 1.00 25.09 216 LEU B N 1
ATOM 2917 C CA . LEU B 1 216 ? -2.828 60.198 82.725 1.00 26.36 216 LEU B CA 1
ATOM 2918 C C . LEU B 1 216 ? -3.705 61.299 83.324 1.00 27.56 216 LEU B C 1
ATOM 2919 O O . LEU B 1 216 ? -4.932 61.176 83.350 1.00 28.60 216 LEU B O 1
ATOM 2924 N N . GLN B 1 217 ? -3.086 62.372 83.807 1.00 24.89 217 GLN B N 1
ATOM 2925 C CA . GLN B 1 217 ? -3.827 63.387 84.550 1.00 24.64 217 GLN B CA 1
ATOM 2926 C C . GLN B 1 217 ? -3.788 64.748 83.887 1.00 27.98 217 GLN B C 1
ATOM 2927 O O . GLN B 1 217 ? -4.404 65.701 84.369 1.00 27.91 217 GLN B O 1
ATOM 2933 N N . THR B 1 218 ? -3.053 64.853 82.785 1.00 26.08 218 THR B N 1
ATOM 2934 C CA . THR B 1 218 ? -2.792 66.160 82.200 1.00 23.13 218 THR B CA 1
ATOM 2935 C C . THR B 1 218 ? -4.040 66.796 81.595 1.00 22.45 218 THR B C 1
ATOM 2936 O O . THR B 1 218 ? -4.238 68.017 81.686 1.00 24.81 218 THR B O 1
ATOM 2940 N N . ASN B 1 219 ? -4.891 65.982 80.985 1.00 21.85 219 ASN B N 1
ATOM 2941 C CA . ASN B 1 219 ? -6.092 66.526 80.366 1.00 23.80 219 ASN B CA 1
ATOM 2942 C C . ASN B 1 219 ? -7.045 67.109 81.418 1.00 24.00 219 ASN B C 1
ATOM 2943 O O . ASN B 1 219 ? -7.687 68.134 81.184 1.00 24.89 219 ASN B O 1
ATOM 2948 N N . LYS B 1 220 ? -7.129 66.451 82.571 1.00 24.31 220 LYS B N 1
ATOM 2949 C CA . LYS B 1 220 ? -7.969 66.931 83.675 1.00 27.38 220 LYS B CA 1
ATOM 2950 C C . LYS B 1 220 ? -7.456 68.223 84.311 1.00 30.69 220 LYS B C 1
ATOM 2951 O O . LYS B 1 220 ? -8.249 69.082 84.722 1.00 30.55 220 LYS B O 1
ATOM 2957 N N . ALA B 1 221 ? -6.133 68.360 84.400 1.00 22.23 221 ALA B N 1
ATOM 2958 C CA . ALA B 1 221 ? -5.519 69.535 85.012 1.00 21.55 221 ALA B CA 1
ATOM 2959 C C . ALA B 1 221 ? -5.607 70.733 84.089 1.00 24.13 221 ALA B C 1
ATOM 2960 O O . ALA B 1 221 ? -5.602 71.889 84.525 1.00 24.56 221 ALA B O 1
ATOM 2962 N N . LEU B 1 222 ? -5.660 70.454 82.795 1.00 24.24 222 LEU B N 1
ATOM 2963 C CA . LEU B 1 222 ? -5.512 71.506 81.801 1.00 25.57 222 LEU B CA 1
ATOM 2964 C C . LEU B 1 222 ? -6.564 72.640 81.887 1.00 27.68 222 LEU B C 1
ATOM 2965 O O . LEU B 1 222 ? -6.206 73.828 81.790 1.00 25.62 222 LEU B O 1
ATOM 2970 N N . PRO B 1 223 ? -7.857 72.295 82.048 1.00 28.99 223 PRO B N 1
ATOM 2971 C CA . PRO B 1 223 ? -8.825 73.402 82.116 1.00 33.71 223 PRO B CA 1
ATOM 2972 C C . PRO B 1 223 ? -8.606 74.263 83.361 1.00 25.67 223 PRO B C 1
ATOM 2973 O O . PRO B 1 223 ? -8.824 75.474 83.322 1.00 29.99 223 PRO B O 1
ATOM 2977 N N . LEU B 1 224 ? -8.166 73.639 84.448 1.00 28.01 224 LEU B N 1
ATOM 2978 C CA . LEU B 1 224 ? -7.848 74.363 85.678 1.00 31.64 224 LEU B CA 1
ATOM 2979 C C . LEU B 1 224 ? -6.637 75.277 85.500 1.00 29.94 224 LEU B C 1
ATOM 2980 O O . LEU B 1 224 ? -6.649 76.437 85.920 1.00 30.44 224 LEU B O 1
ATOM 2985 N N . LEU B 1 225 ? -5.593 74.748 84.870 1.00 30.68 225 LEU B N 1
ATOM 2986 C CA . LEU B 1 225 ? -4.421 75.542 84.530 1.00 26.07 225 LEU B CA 1
ATOM 2987 C C . LEU B 1 225 ? -4.782 76.761 83.691 1.00 26.19 225 LEU B C 1
ATOM 2988 O O . LEU B 1 225 ? -4.242 77.850 83.891 1.00 26.39 225 LEU B O 1
ATOM 2993 N N . LEU B 1 226 ? -5.676 76.577 82.726 1.00 27.57 226 LEU B N 1
ATOM 2994 C CA . LEU B 1 226 ? -6.062 77.689 81.862 1.00 30.20 226 LEU B CA 1
ATOM 2995 C C . LEU B 1 226 ? -6.851 78.738 82.659 1.00 28.10 226 LEU B C 1
ATOM 2996 O O . LEU B 1 226 ? -6.757 79.942 82.397 1.00 28.74 226 LEU B O 1
ATOM 3001 N N . GLN B 1 227 ? -7.605 78.273 83.650 1.00 29.20 227 GLN B N 1
ATOM 3002 C CA . GLN B 1 227 ? -8.351 79.178 84.530 1.00 32.68 227 GLN B CA 1
ATOM 3003 C C . GLN B 1 227 ? -7.415 80.003 85.408 1.00 32.87 227 GLN B C 1
ATOM 3004 O O . GLN B 1 227 ? -7.665 81.196 85.630 1.00 27.45 227 GLN B O 1
ATOM 3010 N N . LYS B 1 228 ? -6.340 79.376 85.897 1.00 30.00 228 LYS B N 1
ATOM 3011 C CA . LYS B 1 228 ? -5.340 80.093 86.686 1.00 29.05 228 LYS B CA 1
ATOM 3012 C C . LYS B 1 228 ? -4.738 81.204 85.849 1.00 32.35 228 LYS B C 1
ATOM 3013 O O . LYS B 1 228 ? -4.493 82.306 86.343 1.00 35.11 228 LYS B O 1
ATOM 3019 N N . LEU B 1 229 ? -4.494 80.904 84.577 1.00 27.09 229 LEU B N 1
ATOM 3020 C CA . LEU B 1 229 ? -3.963 81.897 83.648 1.00 28.52 229 LEU B CA 1
ATOM 3021 C C . LEU B 1 229 ? -4.921 83.076 83.520 1.00 30.62 229 LEU B C 1
ATOM 3022 O O . LEU B 1 229 ? -4.524 84.241 83.631 1.00 28.70 229 LEU B O 1
ATOM 3027 N N . LYS B 1 230 ? -6.186 82.762 83.268 1.00 28.56 230 LYS B N 1
ATOM 3028 C CA . LYS B 1 230 ? -7.211 83.786 83.138 1.00 33.12 230 LYS B CA 1
ATOM 3029 C C . LYS B 1 230 ? -7.314 84.625 84.416 1.00 28.68 230 LYS B C 1
ATOM 3030 O O . LYS B 1 230 ? -7.324 85.856 84.359 1.00 33.97 230 LYS B O 1
ATOM 3036 N N . SER B 1 231 ? -7.370 83.963 85.568 1.00 29.74 231 SER B N 1
ATOM 3037 C CA . SER B 1 231 ? -7.508 84.674 86.838 1.00 31.42 231 SER B CA 1
ATOM 3038 C C . SER B 1 231 ? -6.356 85.647 87.098 1.00 40.41 231 SER B C 1
ATOM 3039 O O . SER B 1 231 ? -6.558 86.713 87.686 1.00 36.90 231 SER B O 1
ATOM 3042 N N . ASP B 1 232 ? -5.152 85.299 86.642 1.00 36.46 232 ASP B N 1
ATOM 3043 C CA . ASP B 1 232 ? -3.971 86.110 86.941 1.00 34.88 232 ASP B CA 1
ATOM 3044 C C . ASP B 1 232 ? -3.586 87.033 85.785 1.00 38.49 232 ASP B C 1
ATOM 3045 O O . ASP B 1 232 ? -2.602 87.771 85.872 1.00 40.93 232 ASP B O 1
ATOM 3050 N N . GLY B 1 233 ? -4.349 86.990 84.698 1.00 32.83 233 GLY B N 1
ATOM 3051 C CA . GLY B 1 233 ? -4.079 87.863 83.566 1.00 36.03 233 GLY B CA 1
ATOM 3052 C C . GLY B 1 233 ? -2.998 87.422 82.583 1.00 36.61 233 GLY B C 1
ATOM 3053 O O . GLY B 1 233 ? -2.528 88.236 81.771 1.00 36.87 233 GLY B O 1
ATOM 3054 N N . TYR B 1 234 ? -2.607 86.147 82.630 1.00 28.98 234 TYR B N 1
ATOM 3055 C CA . TYR B 1 234 ? -1.605 85.637 81.683 1.00 36.94 234 TYR B CA 1
ATOM 3056 C C . TYR B 1 234 ? -2.211 85.196 80.342 1.00 29.49 234 TYR B C 1
ATOM 3057 O O . TYR B 1 234 ? -3.276 84.587 80.306 1.00 35.28 234 TYR B O 1
ATOM 3066 N N . GLU B 1 235 ? -1.522 85.523 79.249 1.00 31.86 235 GLU B N 1
ATOM 3067 C CA . GLU B 1 235 ? -1.859 85.030 77.917 1.00 31.99 235 GLU B CA 1
ATOM 3068 C C . GLU B 1 235 ? -0.935 83.862 77.536 1.00 30.76 235 GLU B C 1
ATOM 3069 O O . GLU B 1 235 ? 0.280 83.929 77.750 1.00 25.11 235 GLU B O 1
ATOM 3075 N N . GLN B 1 236 ? -1.509 82.797 76.975 1.00 29.91 236 GLN B N 1
ATOM 3076 C CA . GLN B 1 236 ? -0.718 81.667 76.481 1.00 27.37 236 GLN B CA 1
ATOM 3077 C C . GLN B 1 236 ? -0.317 81.931 75.034 1.00 26.70 236 GLN B C 1
ATOM 3078 O O . GLN B 1 236 ? -1.172 82.208 74.195 1.00 25.57 236 GLN B O 1
ATOM 3084 N N . ILE B 1 237 ? 0.982 81.862 74.745 1.00 22.48 237 ILE B N 1
ATOM 3085 C CA . ILE B 1 237 ? 1.476 82.042 73.383 1.00 20.30 237 ILE B CA 1
ATOM 3086 C C . ILE B 1 237 ? 2.410 80.887 73.003 1.00 23.91 237 ILE B C 1
ATOM 3087 O O . ILE B 1 237 ? 2.815 80.092 73.861 1.00 20.03 237 ILE B O 1
ATOM 3092 N N . SER B 1 238 ? 2.745 80.787 71.720 1.00 23.76 238 SER B N 1
ATOM 3093 C CA . SER B 1 238 ? 3.653 79.740 71.271 1.00 23.97 238 SER B CA 1
ATOM 3094 C C . SER B 1 238 ? 5.090 80.117 71.612 1.00 22.55 238 SER B C 1
ATOM 3095 O O . SER B 1 238 ? 5.395 81.295 71.870 1.00 24.28 238 SER B O 1
ATOM 3098 N N . VAL B 1 239 ? 5.983 79.133 71.622 1.00 20.99 239 VAL B N 1
ATOM 3099 C CA . VAL B 1 239 ? 7.378 79.423 71.950 1.00 19.50 239 VAL B CA 1
ATOM 3100 C C . VAL B 1 239 ? 7.989 80.405 70.958 1.00 25.94 239 VAL B C 1
ATOM 3101 O O . VAL B 1 239 ? 8.754 81.297 71.343 1.00 25.22 239 VAL B O 1
ATOM 3105 N N . SER B 1 240 ? 7.646 80.255 69.681 1.00 23.79 240 SER B N 1
ATOM 3106 C CA . SER B 1 240 ? 8.173 81.173 68.671 1.00 28.42 240 SER B CA 1
ATOM 3107 C C . SER B 1 240 ? 7.604 82.582 68.830 1.00 28.90 240 SER B C 1
ATOM 3108 O O . SER B 1 240 ? 8.284 83.558 68.526 1.00 30.80 240 SER B O 1
ATOM 3111 N N . GLN B 1 241 ? 6.361 82.688 69.294 1.00 26.99 241 GLN B N 1
ATOM 3112 C CA . GLN B 1 241 ? 5.811 83.997 69.634 1.00 28.08 241 GLN B CA 1
ATOM 3113 C C . GLN B 1 241 ? 6.594 84.559 70.825 1.00 33.67 241 GLN B C 1
ATOM 3114 O O . GLN B 1 241 ? 7.009 85.726 70.829 1.00 32.27 241 GLN B O 1
ATOM 3120 N N . LEU B 1 242 ? 6.817 83.715 71.826 1.00 29.50 242 LEU B N 1
ATOM 3121 C CA . LEU B 1 242 ? 7.619 84.102 72.983 1.00 29.20 242 LEU B CA 1
ATOM 3122 C C . LEU B 1 242 ? 9.020 84.565 72.580 1.00 33.30 242 LEU B C 1
ATOM 3123 O O . LEU B 1 242 ? 9.499 85.579 73.073 1.00 31.64 242 LEU B O 1
ATOM 3128 N N . ILE B 1 243 ? 9.666 83.827 71.677 1.00 29.48 243 ILE B N 1
ATOM 3129 C CA . ILE B 1 243 ? 11.007 84.176 71.206 1.00 28.44 243 ILE B CA 1
ATOM 3130 C C . ILE B 1 243 ? 11.042 85.526 70.483 1.00 37.24 243 ILE B C 1
ATOM 3131 O O . ILE B 1 243 ? 11.891 86.377 70.769 1.00 42.16 243 ILE B O 1
ATOM 3136 N N . SER B 1 244 ? 10.119 85.719 69.548 1.00 35.66 244 SER B N 1
ATOM 3137 C CA . SER B 1 244 ? 10.055 86.966 68.794 1.00 40.92 244 SER B CA 1
ATOM 3138 C C . SER B 1 244 ? 9.764 88.177 69.697 1.00 45.12 244 SER B C 1
ATOM 3139 O O . SER B 1 244 ? 10.363 89.241 69.532 1.00 44.93 244 SER B O 1
ATOM 3142 N N . ASN B 1 245 ? 8.856 88.002 70.655 1.00 39.55 245 ASN B N 1
ATOM 3143 C CA . ASN B 1 245 ? 8.495 89.078 71.577 1.00 44.36 245 ASN B CA 1
ATOM 3144 C C . ASN B 1 245 ? 9.626 89.574 72.484 1.00 48.81 245 ASN B C 1
ATOM 3145 O O . ASN B 1 245 ? 9.614 90.735 72.886 1.00 61.84 245 ASN B O 1
ATOM 3150 N N . THR B 1 246 ? 10.587 88.711 72.818 1.00 46.85 246 THR B N 1
ATOM 3151 C CA . THR B 1 246 ? 11.743 89.140 73.616 1.00 49.44 246 THR B CA 1
ATOM 3152 C C . THR B 1 246 ? 12.817 89.761 72.729 1.00 52.95 246 THR B C 1
ATOM 3153 O O . THR B 1 246 ? 13.104 89.252 71.643 1.00 52.76 246 THR B O 1
#

Organism: Bacillus anthracis (NCBI:txid1392)